Protein AF-0000000074482434 (afdb_homodimer)

Radius of gyration: 26.66 Å; Cα contacts (8 Å, |Δi|>4): 1283; chains: 2; bounding box: 43×92×77 Å

Organism: Parageobacillus thermoglucosidasius (NCBI:txid1426)

Foldseek 3Di:
DVLVVVLVVLLVVLLVLLQQQAADAEVCVVVVPQDQVVLLVSQVVNQVVCCVVVVKAFQAKEKEPQAPVSCVVQVHDAIAMFTDIPVQEDEQPDAAAPQSAHWKWKFKFKKFAFQAWFADDPQDLVNLLVGTFWIWIKMFIFGHSHPPPDYHNSRCSSSRVRGGHMYTDPFTDGRDPDQQLAKKKFKDKPRHTPDIFGCCSRNHHLSRQVNVVNNVQNVVVDITGHSHMYGSYGRDDIGTDDAFMKMKMAIVPRGMGIHTYHNDPDD/DVLVVVLVVLLVVLLVLLQQQAADAEVCVVVVVLDQVSLLVSQVVNQVVCCVVVVKAFQAKEKEPQAPVSCVVQVHDAIAMFTDIPVQEDEQPDAAAPQSAHWKWKFKFKKFAFQAKFADDPQDLVNLLVGTFWIWIKMFIFGHSHPPPDYHNSRCSSSRVRGGHMYTDPFTDGRDPDQQLAKKKFKDKPRHTPDIFGCCSRNHHLSRQVNVVNNVQNVVVDITGHSHMYGSYGRDDIGTDDAFMKMKMAIVPRGMGIHTYHNDPDD

Structure (mmCIF, N/CA/C/O backbone):
data_AF-0000000074482434-model_v1
#
loop_
_entity.id
_entity.type
_entity.pdbx_description
1 polymer '4-oxalocrotonate decarboxylase'
#
loop_
_atom_site.group_PDB
_atom_site.id
_atom_site.type_symbol
_atom_site.label_atom_id
_atom_site.label_alt_id
_atom_site.label_comp_id
_atom_site.label_asym_id
_atom_site.label_entity_id
_atom_site.label_seq_id
_atom_site.pdbx_PDB_ins_code
_atom_site.Cartn_x
_atom_site.Cartn_y
_atom_site.Cartn_z
_atom_site.occupancy
_atom_site.B_iso_or_equiv
_atom_site.auth_seq_id
_atom_site.auth_comp_id
_atom_site.auth_asym_id
_atom_site.auth_atom_id
_atom_site.pdbx_PDB_model_num
ATOM 1 N N . MET A 1 1 ? -11.242 46.656 9.008 1 50.91 1 MET A N 1
ATOM 2 C CA . MET A 1 1 ? -11.859 46.594 10.32 1 50.91 1 MET A CA 1
ATOM 3 C C . MET A 1 1 ? -12.922 45.5 10.375 1 50.91 1 MET A C 1
ATOM 5 O O . MET A 1 1 ? -12.875 44.625 11.242 1 50.91 1 MET A O 1
ATOM 9 N N . LEU A 1 2 ? -13.875 45.562 9.406 1 49.12 2 LEU A N 1
ATOM 10 C CA . LEU A 1 2 ? -14.969 44.594 9.352 1 49.12 2 LEU A CA 1
ATOM 11 C C . LEU A 1 2 ? -14.438 43.188 9.047 1 49.12 2 LEU A C 1
ATOM 13 O O . LEU A 1 2 ? -14.836 42.219 9.688 1 49.12 2 LEU A O 1
ATOM 17 N N . LYS A 1 3 ? -13.422 43.25 8.203 1 71.69 3 LYS A N 1
ATOM 18 C CA . LYS A 1 3 ? -12.844 41.969 7.855 1 71.69 3 LYS A CA 1
ATOM 19 C C . LYS A 1 3 ? -12.086 41.375 9.039 1 71.69 3 LYS A C 1
ATOM 21 O O . LYS A 1 3 ? -12.203 40.156 9.32 1 71.69 3 LYS A O 1
ATOM 26 N N . THR A 1 4 ? -11.453 42.25 9.859 1 83.12 4 THR A N 1
ATOM 27 C CA . THR A 1 4 ? -10.672 41.812 11.008 1 83.12 4 THR A CA 1
ATOM 28 C C . THR A 1 4 ? -11.578 41.312 12.125 1 83.12 4 THR A C 1
ATOM 30 O O . THR A 1 4 ? -11.273 40.312 12.773 1 83.12 4 THR A O 1
ATOM 33 N N . GLU A 1 5 ? -12.742 41.969 12.344 1 85.62 5 GLU A N 1
ATOM 34 C CA . GLU A 1 5 ? -13.672 41.531 13.383 1 85.62 5 GLU A CA 1
ATOM 35 C C . GLU A 1 5 ? -14.281 40.188 13.062 1 85.62 5 GLU A C 1
ATOM 37 O O . GLU A 1 5 ? -14.477 39.344 13.961 1 85.62 5 GLU A O 1
ATOM 42 N N . VAL A 1 6 ? -14.516 40 11.828 1 90.25 6 VAL A N 1
ATOM 43 C CA . VAL A 1 6 ? -15.094 38.75 11.398 1 90.25 6 VAL A CA 1
ATOM 44 C C . VAL A 1 6 ? -14.086 37.625 11.602 1 90.25 6 VAL A C 1
ATOM 46 O O . VAL A 1 6 ? -14.43 36.531 12.094 1 90.25 6 VAL A O 1
ATOM 49 N N . ILE A 1 7 ? -12.836 37.906 11.273 1 94.75 7 ILE A N 1
ATOM 50 C CA . ILE A 1 7 ? -11.781 36.906 11.43 1 94.75 7 ILE A CA 1
ATOM 51 C C . ILE A 1 7 ? -11.617 36.562 12.906 1 94.75 7 ILE A C 1
ATOM 53 O O . ILE A 1 7 ? -11.508 35.375 13.266 1 94.75 7 ILE A O 1
ATOM 57 N N . ASP A 1 8 ? -11.672 37.594 13.742 1 95 8 ASP A N 1
ATOM 58 C CA . ASP A 1 8 ? -11.531 37.375 15.18 1 95 8 ASP A CA 1
ATOM 59 C C . ASP A 1 8 ? -12.672 36.5 15.719 1 95 8 ASP A C 1
ATOM 61 O O . ASP A 1 8 ? -12.461 35.656 16.578 1 95 8 ASP A O 1
ATOM 65 N N . SER A 1 9 ? -13.82 36.781 15.258 1 95.56 9 SER A N 1
ATOM 66 C CA . SER A 1 9 ? -14.984 36 15.672 1 95.56 9 SER A CA 1
ATOM 67 C C . SER A 1 9 ? -14.852 34.531 15.25 1 95.56 9 SER A C 1
ATOM 69 O O . SER A 1 9 ? -15.188 33.625 16.016 1 95.56 9 SER A O 1
ATOM 71 N N . ILE A 1 10 ? -14.422 34.344 14.031 1 97.38 10 ILE A N 1
ATOM 72 C CA . ILE A 1 10 ? -14.219 33 13.516 1 97.38 10 ILE A CA 1
ATOM 73 C C . ILE A 1 10 ? -13.164 32.281 14.344 1 97.38 10 ILE A C 1
ATOM 75 O O . ILE A 1 10 ? -13.352 31.125 14.734 1 97.38 10 ILE A O 1
ATOM 79 N N . VAL A 1 11 ? -12.07 32.969 14.633 1 98.12 11 VAL A N 1
ATOM 80 C CA . VAL A 1 11 ? -10.977 32.406 15.422 1 98.12 11 VAL A CA 1
ATOM 81 C C . VAL A 1 11 ? -11.492 32 16.797 1 98.12 11 VAL A C 1
ATOM 83 O O . VAL A 1 11 ? -11.203 30.891 17.266 1 98.12 11 VAL A O 1
ATOM 86 N N . ASP A 1 12 ? -12.328 32.875 17.422 1 97.69 12 ASP A N 1
ATOM 87 C CA . ASP A 1 12 ? -12.898 32.562 18.734 1 97.69 12 ASP A CA 1
ATOM 88 C C . ASP A 1 12 ? -13.797 31.328 18.656 1 97.69 12 ASP A C 1
ATOM 90 O O . ASP A 1 12 ? -13.758 30.484 19.547 1 97.69 12 ASP A O 1
ATOM 94 N N . GLU A 1 13 ? -14.531 31.297 17.672 1 97.94 13 GLU A N 1
ATOM 95 C CA . GLU A 1 13 ? -15.461 30.188 17.5 1 97.94 13 GLU A CA 1
ATOM 96 C C . GLU A 1 13 ? -14.719 28.859 17.359 1 97.94 13 GLU A C 1
ATOM 98 O O . GLU A 1 13 ? -15.055 27.875 18.016 1 97.94 13 GLU A O 1
ATOM 103 N N . LEU A 1 14 ? -13.758 28.812 16.469 1 98.44 14 LEU A N 1
ATOM 104 C CA . LEU A 1 14 ? -12.977 27.609 16.25 1 98.44 14 LEU A CA 1
ATOM 105 C C . LEU A 1 14 ? -12.211 27.203 17.5 1 98.44 14 LEU A C 1
ATOM 107 O O . LEU A 1 14 ? -12.156 26.031 17.859 1 98.44 14 LEU A O 1
ATOM 111 N N . PHE A 1 15 ? -11.586 28.234 18.172 1 98.25 15 PHE A N 1
ATOM 112 C CA . PHE A 1 15 ? -10.844 27.984 19.391 1 98.25 15 PHE A CA 1
ATOM 113 C C . PHE A 1 15 ? -11.742 27.344 20.453 1 98.25 15 PHE A C 1
ATOM 115 O O . PHE A 1 15 ? -11.367 26.344 21.062 1 98.25 15 PHE A O 1
ATOM 122 N N . LEU A 1 16 ? -12.93 27.859 20.672 1 97.75 16 LEU A N 1
ATOM 123 C CA . LEU A 1 16 ? -13.859 27.359 21.688 1 97.75 16 LEU A CA 1
ATOM 124 C C . LEU A 1 16 ? -14.43 26 21.297 1 97.75 16 LEU A C 1
ATOM 126 O O . LEU A 1 16 ? -14.68 25.156 22.156 1 97.75 16 LEU A O 1
ATOM 130 N N . ALA A 1 17 ? -14.68 25.844 19.984 1 97.88 17 ALA A N 1
ATOM 131 C CA . ALA A 1 17 ? -15.148 24.547 19.5 1 97.88 17 ALA A CA 1
ATOM 132 C C . ALA A 1 17 ? -14.172 23.438 19.875 1 97.88 17 ALA A C 1
ATOM 134 O O . ALA A 1 17 ? -14.57 22.375 20.344 1 97.88 17 ALA A O 1
ATOM 135 N N . GLU A 1 18 ? -12.891 23.672 19.641 1 97.19 18 GLU A N 1
ATOM 136 C CA . GLU A 1 18 ? -11.867 22.703 19.984 1 97.19 18 GLU A CA 1
ATOM 137 C C . GLU A 1 18 ? -11.781 22.5 21.5 1 97.19 18 GLU A C 1
ATOM 139 O O . GLU A 1 18 ? -11.758 21.359 21.984 1 97.19 18 GLU A O 1
ATOM 144 N N . LYS A 1 19 ? -11.789 23.578 22.25 1 95.44 19 LYS A N 1
ATOM 145 C CA . LYS A 1 19 ? -11.633 23.547 23.703 1 95.44 19 LYS A CA 1
ATOM 146 C C . LYS A 1 19 ? -12.758 22.75 24.359 1 95.44 19 LYS A C 1
ATOM 148 O O . LYS A 1 19 ? -12.539 22.016 25.328 1 95.44 19 LYS A O 1
ATOM 153 N N . HIS A 1 20 ? -13.914 22.859 23.812 1 95.81 20 HIS A N 1
ATOM 154 C CA . HIS A 1 20 ? -15.078 22.25 24.438 1 95.81 20 HIS A CA 1
ATOM 155 C C . HIS A 1 20 ? -15.484 20.969 23.734 1 95.81 20 HIS A C 1
ATOM 157 O O . HIS A 1 20 ? -16.438 20.297 24.141 1 95.81 20 HIS A O 1
ATOM 163 N N . GLY A 1 21 ? -14.82 20.625 22.656 1 96.31 21 GLY A N 1
ATOM 164 C CA . GLY A 1 21 ? -15.141 19.406 21.922 1 96.31 21 GLY A CA 1
ATOM 165 C C . GLY A 1 21 ? -16.516 19.438 21.297 1 96.31 21 GLY A C 1
ATOM 166 O O . GLY A 1 21 ? -17.281 18.469 21.406 1 96.31 21 GLY A O 1
ATOM 167 N N . LYS A 1 22 ? -16.875 20.609 20.703 1 96.62 22 LYS A N 1
ATOM 168 C CA . LYS A 1 22 ? -18.172 20.781 20.078 1 96.62 22 LYS A CA 1
ATOM 169 C C . LYS A 1 22 ? -18.016 21.188 18.609 1 96.62 22 LYS A C 1
ATOM 171 O O . LYS A 1 22 ? -17.359 22.172 18.297 1 96.62 22 LYS A O 1
ATOM 176 N N . ALA A 1 23 ? -18.688 20.484 17.781 1 98.12 23 ALA A N 1
ATOM 177 C CA . ALA A 1 23 ? -18.594 20.766 16.344 1 98.12 23 ALA A CA 1
ATOM 178 C C . ALA A 1 23 ? -19.422 21.984 15.969 1 98.12 23 ALA A C 1
ATOM 180 O O . ALA A 1 23 ? -20.406 22.312 16.641 1 98.12 23 ALA A O 1
ATOM 181 N N . ILE A 1 24 ? -19.078 22.672 14.938 1 98.44 24 ILE A N 1
ATOM 182 C CA . ILE A 1 24 ? -19.766 23.844 14.414 1 98.44 24 ILE A CA 1
ATOM 183 C C . ILE A 1 24 ? -20.172 23.609 12.969 1 98.44 24 ILE A C 1
ATOM 185 O O . ILE A 1 24 ? -19.656 22.703 12.312 1 98.44 24 ILE A O 1
ATOM 189 N N . PRO A 1 25 ? -21.141 24.359 12.445 1 98.12 25 PRO A N 1
ATOM 190 C CA . PRO A 1 25 ? -21.406 24.297 11.008 1 98.12 25 PRO A CA 1
ATOM 191 C C . PRO A 1 25 ? -20.266 24.859 10.164 1 98.12 25 PRO A C 1
ATOM 193 O O . PRO A 1 25 ? -19.406 25.578 10.68 1 98.12 25 PRO A O 1
ATOM 196 N N . LYS A 1 26 ? -20.297 24.609 8.938 1 97.75 26 LYS A N 1
ATOM 197 C CA . LYS A 1 26 ? -19.281 25.109 8.008 1 97.75 26 LYS A CA 1
ATOM 198 C C . LYS A 1 26 ? -19.25 26.641 8.008 1 97.75 26 LYS A C 1
ATOM 200 O O . LYS A 1 26 ? -20.297 27.281 8.039 1 97.75 26 LYS A O 1
ATOM 205 N N . LEU A 1 27 ? -18.094 27.156 8 1 98.06 27 LEU A N 1
ATOM 206 C CA . LEU A 1 27 ? -17.922 28.609 7.965 1 98.06 27 LEU A CA 1
ATOM 207 C C . LEU A 1 27 ? -18.406 29.172 6.633 1 98.06 27 LEU A C 1
ATOM 209 O O . LEU A 1 27 ? -19.016 30.234 6.598 1 98.06 27 LEU A O 1
ATOM 213 N N . VAL A 1 28 ? -18.172 28.438 5.535 1 96.12 28 VAL A N 1
ATOM 214 C CA . VAL A 1 28 ? -18.453 28.938 4.195 1 96.12 28 VAL A CA 1
ATOM 215 C C . VAL A 1 28 ? -19.953 29.188 4.035 1 96.12 28 VAL A C 1
ATOM 217 O O . VAL A 1 28 ? -20.375 29.984 3.207 1 96.12 28 VAL A O 1
ATOM 220 N N . ASP A 1 29 ? -20.734 28.469 4.777 1 96.38 29 ASP A N 1
ATOM 221 C CA . ASP A 1 29 ? -22.188 28.641 4.715 1 96.38 29 ASP A CA 1
ATOM 222 C C . ASP A 1 29 ? -22.594 30 5.289 1 96.38 29 ASP A C 1
ATOM 224 O O . ASP A 1 29 ? -23.578 30.594 4.84 1 96.38 29 ASP A O 1
ATOM 228 N N . ARG A 1 30 ? -21.859 30.484 6.23 1 95.88 30 ARG A N 1
ATOM 229 C CA . ARG A 1 30 ? -22.156 31.75 6.902 1 95.88 30 ARG A CA 1
ATOM 230 C C . ARG A 1 30 ? -21.281 32.875 6.348 1 95.88 30 ARG A C 1
ATOM 232 O O . ARG A 1 30 ? -21.656 34.031 6.414 1 95.88 30 ARG A O 1
ATOM 239 N N . TYR A 1 31 ? -20.125 32.469 5.816 1 95.19 31 TYR A N 1
ATOM 240 C CA . TYR A 1 31 ? -19.188 33.406 5.23 1 95.19 31 TYR A CA 1
ATOM 241 C C . TYR A 1 31 ? -18.781 32.969 3.83 1 95.19 31 TYR A C 1
ATOM 243 O O . TYR A 1 31 ? -17.641 32.531 3.621 1 95.19 31 TYR A O 1
ATOM 251 N N . PRO A 1 32 ? -19.578 33.25 2.82 1 92.75 32 PRO A N 1
ATOM 252 C CA . PRO A 1 32 ? -19.312 32.75 1.465 1 92.75 32 PRO A CA 1
ATOM 253 C C . PRO A 1 32 ? -18.031 33.344 0.866 1 92.75 32 PRO A C 1
ATOM 255 O O . PRO A 1 32 ? -17.5 32.781 -0.109 1 92.75 32 PRO A O 1
ATOM 258 N N . GLY A 1 33 ? -17.531 34.406 1.387 1 92.88 33 GLY A N 1
ATOM 259 C CA . GLY A 1 33 ? -16.312 35 0.898 1 92.88 33 GLY A CA 1
ATOM 260 C C . GLY A 1 33 ? -15.062 34.344 1.441 1 92.88 33 GLY A C 1
ATOM 261 O O . GLY A 1 33 ? -13.945 34.719 1.062 1 92.88 33 GLY A O 1
ATOM 262 N N . LEU A 1 34 ? -15.234 33.375 2.324 1 95.44 34 LEU A N 1
ATOM 263 C CA . LEU A 1 34 ? -14.078 32.656 2.857 1 95.44 34 LEU A CA 1
ATOM 264 C C . LEU A 1 34 ? -13.375 31.859 1.761 1 95.44 34 LEU A C 1
ATOM 266 O O . LEU A 1 34 ? -13.891 30.844 1.302 1 95.44 34 LEU A O 1
ATOM 270 N N . ASN A 1 35 ? -12.266 32.344 1.303 1 94.44 35 ASN A N 1
ATOM 271 C CA . ASN A 1 35 ? -11.438 31.641 0.331 1 94.44 35 ASN A CA 1
ATOM 272 C C . ASN A 1 35 ? -10.156 31.109 0.97 1 94.44 35 ASN A C 1
ATOM 274 O O . ASN A 1 35 ? -9.953 31.25 2.178 1 94.44 35 ASN A O 1
ATOM 278 N N . VAL A 1 36 ? -9.344 30.547 0.25 1 94.69 36 VAL A N 1
ATOM 279 C CA . VAL A 1 36 ? -8.164 29.844 0.738 1 94.69 36 VAL A CA 1
ATOM 280 C C . VAL A 1 36 ? -7.227 30.828 1.44 1 94.69 36 VAL A C 1
ATOM 282 O O . VAL A 1 36 ? -6.727 30.547 2.531 1 94.69 36 VAL A O 1
ATOM 285 N N . ASP A 1 37 ? -7.02 31.953 0.837 1 94.25 37 ASP A N 1
ATOM 286 C CA . ASP A 1 37 ? -6.113 32.938 1.421 1 94.25 37 ASP A CA 1
ATOM 287 C C . ASP A 1 37 ? -6.621 33.406 2.781 1 94.25 37 ASP A C 1
ATOM 289 O O . ASP A 1 37 ? -5.859 33.469 3.748 1 94.25 37 ASP A O 1
ATOM 293 N N . LEU A 1 38 ? -7.891 33.75 2.803 1 95.25 38 LEU A N 1
ATOM 294 C CA . LEU A 1 38 ? -8.492 34.188 4.062 1 95.25 38 LEU A CA 1
ATOM 295 C C . LEU A 1 38 ? -8.469 33.062 5.086 1 95.25 38 LEU A C 1
ATOM 297 O O . LEU A 1 38 ? -8.297 33.281 6.281 1 95.25 38 LEU A O 1
ATOM 301 N N . ALA A 1 39 ? -8.672 31.859 4.645 1 97 39 ALA A N 1
ATOM 302 C CA . ALA A 1 39 ? -8.648 30.688 5.527 1 97 39 ALA A CA 1
ATOM 303 C C . ALA A 1 39 ? -7.289 30.547 6.203 1 97 39 ALA A C 1
ATOM 305 O O . ALA A 1 39 ? -7.211 30.25 7.398 1 97 39 ALA A O 1
ATOM 306 N N . TYR A 1 40 ? -6.223 30.75 5.457 1 96.88 40 TYR A N 1
ATOM 307 C CA . TYR A 1 40 ? -4.895 30.656 6.055 1 96.88 40 TYR A CA 1
ATOM 308 C C . TYR A 1 40 ? -4.652 31.812 7.023 1 96.88 40 TYR A C 1
ATOM 310 O O . TYR A 1 40 ? -3.943 31.641 8.023 1 96.88 40 TYR A O 1
ATOM 318 N N . GLU A 1 41 ? -5.254 32.938 6.723 1 96 41 GLU A N 1
ATOM 319 C CA . GLU A 1 41 ? -5.188 34.031 7.691 1 96 41 GLU A CA 1
ATOM 320 C C . GLU A 1 41 ? -5.883 33.656 8.992 1 96 41 GLU A C 1
ATOM 322 O O . GLU A 1 41 ? -5.359 33.906 10.078 1 96 41 GLU A O 1
ATOM 327 N N . VAL A 1 42 ? -7.047 33.094 8.859 1 97.56 42 VAL A N 1
ATOM 328 C CA . VAL A 1 42 ? -7.777 32.594 10.031 1 97.56 42 VAL A CA 1
ATOM 329 C C . VAL A 1 42 ? -6.934 31.578 10.781 1 97.56 42 VAL A C 1
ATOM 331 O O . VAL A 1 42 ? -6.809 31.656 12.008 1 97.56 42 VAL A O 1
ATOM 334 N N . GLN A 1 43 ? -6.344 30.641 10.078 1 98.31 43 GLN A N 1
ATOM 335 C CA . GLN A 1 43 ? -5.488 29.625 10.672 1 98.31 43 GLN A CA 1
ATOM 336 C C . GLN A 1 43 ? -4.355 30.25 11.477 1 98.31 43 GLN A C 1
ATOM 338 O O . GLN A 1 43 ? -4.109 29.859 12.617 1 98.31 43 GLN A O 1
ATOM 343 N N . ASN A 1 44 ? -3.689 31.219 10.852 1 97.19 44 ASN A N 1
ATOM 344 C CA . ASN A 1 44 ? -2.566 31.875 11.508 1 97.19 44 ASN A CA 1
ATOM 345 C C . ASN A 1 44 ? -2.998 32.562 12.805 1 97.19 44 ASN A C 1
ATOM 347 O O . ASN A 1 44 ? -2.312 32.438 13.828 1 97.19 44 ASN A O 1
ATOM 351 N N . ARG A 1 45 ? -4.129 33.219 12.766 1 97.56 45 ARG A N 1
ATOM 352 C CA . ARG A 1 45 ? -4.641 33.906 13.953 1 97.56 45 ARG A CA 1
ATOM 353 C C . ARG A 1 45 ? -5.062 32.875 15.016 1 97.56 45 ARG A C 1
ATOM 355 O O . ARG A 1 45 ? -4.91 33.125 16.219 1 97.56 45 ARG A O 1
ATOM 362 N N . LEU A 1 46 ? -5.641 31.828 14.562 1 98.38 46 LEU A N 1
ATOM 363 C CA . LEU A 1 46 ? -6.02 30.766 15.477 1 98.38 46 LEU A CA 1
ATOM 364 C C . LEU A 1 46 ? -4.797 30.203 16.188 1 98.38 46 LEU A C 1
ATOM 366 O O . LEU A 1 46 ? -4.82 30 17.406 1 98.38 46 LEU A O 1
ATOM 370 N N . ILE A 1 47 ? -3.719 29.969 15.477 1 98.44 47 ILE A N 1
ATOM 371 C CA . ILE A 1 47 ? -2.482 29.438 16.031 1 98.44 47 ILE A CA 1
ATOM 372 C C . ILE A 1 47 ? -1.896 30.422 17.031 1 98.44 47 ILE A C 1
ATOM 374 O O . ILE A 1 47 ? -1.456 30.047 18.125 1 98.44 47 ILE A O 1
ATOM 378 N N . GLU A 1 48 ? -1.919 31.688 16.672 1 97.81 48 GLU A N 1
ATOM 379 C CA . GLU A 1 48 ? -1.442 32.719 17.594 1 97.81 48 GLU A CA 1
ATOM 380 C C . GLU A 1 48 ? -2.232 32.688 18.891 1 97.81 48 GLU A C 1
ATOM 382 O O . GLU A 1 48 ? -1.652 32.781 19.984 1 97.81 48 GLU A O 1
ATOM 387 N N . ARG A 1 49 ? -3.512 32.625 18.719 1 97.81 49 ARG A N 1
ATOM 388 C CA . ARG A 1 49 ? -4.387 32.594 19.891 1 97.81 49 ARG A CA 1
ATOM 389 C C . ARG A 1 49 ? -4.074 31.375 20.766 1 97.81 49 ARG A C 1
ATOM 391 O O . ARG A 1 49 ? -3.982 31.5 21.984 1 97.81 49 ARG A O 1
ATOM 398 N N . LYS A 1 50 ? -3.914 30.25 20.172 1 98.25 50 LYS A N 1
ATOM 399 C CA . LYS A 1 50 ? -3.609 29.016 20.906 1 98.25 50 LYS A CA 1
ATOM 400 C C . LYS A 1 50 ? -2.266 29.141 21.625 1 98.25 50 LYS A C 1
ATOM 402 O O . LYS A 1 50 ? -2.145 28.75 22.797 1 98.25 50 LYS A O 1
ATOM 407 N N . CYS A 1 51 ? -1.247 29.625 20.953 1 98.44 51 CYS A N 1
ATOM 408 C CA . CYS A 1 51 ? 0.07 29.781 21.562 1 98.44 51 CYS A CA 1
ATOM 409 C C . CYS A 1 51 ? 0.004 30.688 22.781 1 98.44 51 CYS A C 1
ATOM 411 O O . CYS A 1 51 ? 0.577 30.391 23.828 1 98.44 51 CYS A O 1
ATOM 413 N N . ARG A 1 52 ? -0.756 31.766 22.641 1 97.75 52 ARG A N 1
ATOM 414 C CA . ARG A 1 52 ? -0.88 32.75 23.719 1 97.75 52 ARG A CA 1
ATOM 415 C C . ARG A 1 52 ? -1.683 32.188 24.891 1 97.75 52 ARG A C 1
ATOM 417 O O . ARG A 1 52 ? -1.224 32.219 26.031 1 97.75 52 ARG A O 1
ATOM 424 N N . ASP A 1 53 ? -2.799 31.641 24.609 1 97.31 53 ASP A N 1
ATOM 425 C CA . ASP A 1 53 ? -3.758 31.281 25.641 1 97.31 53 ASP A CA 1
ATOM 426 C C . ASP A 1 53 ? -3.363 29.969 26.312 1 97.31 53 ASP A C 1
ATOM 428 O O . ASP A 1 53 ? -3.701 29.734 27.484 1 97.31 53 ASP A O 1
ATOM 432 N N . GLU A 1 54 ? -2.641 29.109 25.578 1 96.62 54 GLU A N 1
ATOM 433 C CA . GLU A 1 54 ? -2.305 27.797 26.125 1 96.62 54 GLU A CA 1
ATOM 434 C C . GLU A 1 54 ? -0.823 27.703 26.484 1 96.62 54 GLU A C 1
ATOM 436 O O . GLU A 1 54 ? -0.354 26.672 26.953 1 96.62 54 GLU A O 1
ATOM 441 N N . GLY A 1 55 ? -0.086 28.703 26.297 1 97.69 55 GLY A N 1
ATOM 442 C CA . GLY A 1 55 ? 1.329 28.734 26.641 1 97.69 55 GLY A CA 1
ATOM 443 C C . GLY A 1 55 ? 2.141 27.703 25.875 1 97.69 55 GLY A C 1
ATOM 444 O O . GLY A 1 55 ? 3 27.031 26.438 1 97.69 55 GLY A O 1
ATOM 445 N N . THR A 1 56 ? 1.803 27.5 24.641 1 98.06 56 THR A N 1
ATOM 446 C CA . THR A 1 56 ? 2.471 26.516 23.781 1 98.06 56 THR A CA 1
ATOM 447 C C . THR A 1 56 ? 3.197 27.219 22.641 1 98.06 56 THR A C 1
ATOM 449 O O . THR A 1 56 ? 3.273 28.453 22.594 1 98.06 56 THR A O 1
ATOM 452 N N . LYS A 1 57 ? 3.879 26.453 21.797 1 98.19 57 LYS A N 1
ATOM 453 C CA . LYS A 1 57 ? 4.613 26.984 20.641 1 98.19 57 LYS A CA 1
ATOM 454 C C . LYS A 1 57 ? 4.523 26.031 19.453 1 98.19 57 LYS A C 1
ATOM 456 O O . LYS A 1 57 ? 4.094 24.891 19.594 1 98.19 57 LYS A O 1
ATOM 461 N N . VAL A 1 58 ? 4.914 26.531 18.328 1 98.25 58 VAL A N 1
ATOM 462 C CA . VAL A 1 58 ? 4.914 25.734 17.094 1 98.25 58 VAL A CA 1
ATOM 463 C C . VAL A 1 58 ? 5.988 24.656 17.172 1 98.25 58 VAL A C 1
ATOM 465 O O . VAL A 1 58 ? 7.141 24.938 17.516 1 98.25 58 VAL A O 1
ATOM 468 N N . ALA A 1 59 ? 5.602 23.453 16.938 1 98.31 59 ALA A N 1
ATOM 469 C CA . ALA A 1 59 ? 6.516 22.312 16.922 1 98.31 59 ALA A CA 1
ATOM 470 C C . ALA A 1 59 ? 6.836 21.859 15.5 1 98.31 59 ALA A C 1
ATOM 472 O O . ALA A 1 59 ? 7.805 21.125 15.273 1 98.31 59 ALA A O 1
ATOM 473 N N . GLY A 1 60 ? 5.984 22.266 14.562 1 98.62 60 GLY A N 1
ATOM 474 C CA . GLY A 1 60 ? 6.172 21.875 13.172 1 98.62 60 GLY A CA 1
ATOM 475 C C . GLY A 1 60 ? 4.918 22.016 12.336 1 98.62 60 GLY A C 1
ATOM 476 O O . GLY A 1 60 ? 4.113 22.922 12.57 1 98.62 60 GLY A O 1
ATOM 477 N N . TRP A 1 61 ? 4.852 21.172 11.266 1 98.88 61 TRP A N 1
ATOM 478 C CA . TRP A 1 61 ? 3.818 21.312 10.242 1 98.88 61 TRP A CA 1
ATOM 479 C C . TRP A 1 61 ? 3.281 19.953 9.812 1 98.88 61 TRP A C 1
ATOM 481 O O . TRP A 1 61 ? 3.953 18.938 9.977 1 98.88 61 TRP A O 1
ATOM 491 N N . LYS A 1 62 ? 2.105 19.969 9.359 1 98.88 62 LYS A N 1
ATOM 492 C CA . LYS A 1 62 ? 1.531 18.766 8.789 1 98.88 62 LYS A CA 1
ATOM 493 C C . LYS A 1 62 ? 0.846 19.047 7.453 1 98.88 62 LYS A C 1
ATOM 495 O O . LYS A 1 62 ? 0.291 20.141 7.262 1 98.88 62 LYS A O 1
ATOM 500 N N . LEU A 1 63 ? 0.955 18.094 6.535 1 98.62 63 LEU A N 1
ATOM 501 C CA . LEU A 1 63 ? 0.26 18.172 5.258 1 98.62 63 LEU A CA 1
ATOM 502 C C . LEU A 1 63 ? -1.009 17.328 5.277 1 98.62 63 LEU A C 1
ATOM 504 O O . LEU A 1 63 ? -1.093 16.344 6.016 1 98.62 63 LEU A O 1
ATOM 508 N N . GLY A 1 64 ? -1.979 17.75 4.566 1 97 64 GLY A N 1
ATOM 509 C CA . GLY A 1 64 ? -3.205 17.031 4.277 1 97 64 GLY A CA 1
ATOM 510 C C . GLY A 1 64 ? -3.621 17.125 2.82 1 97 64 GLY A C 1
ATOM 511 O O . GLY A 1 64 ? -3.094 17.938 2.066 1 97 64 GLY A O 1
ATOM 512 N N . LEU A 1 65 ? -4.488 16.172 2.428 1 96.44 65 LEU A N 1
ATOM 513 C CA . LEU A 1 65 ? -4.996 16.125 1.062 1 96.44 65 LEU A CA 1
ATOM 514 C C . LEU A 1 65 ? -3.865 15.898 0.065 1 96.44 65 LEU A C 1
ATOM 516 O O . L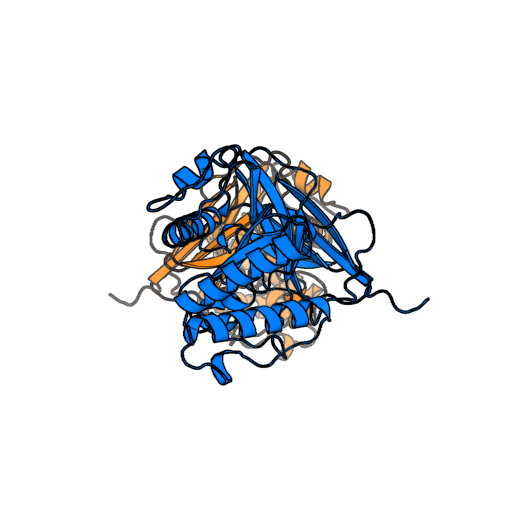EU A 1 65 ? -3.775 16.594 -0.949 1 96.44 65 LEU A O 1
ATOM 520 N N . THR A 1 66 ? -2.98 14.945 0.448 1 96 66 THR A N 1
ATOM 521 C CA . THR A 1 66 ? -1.797 14.703 -0.369 1 96 66 THR A CA 1
ATOM 522 C C . THR A 1 66 ? -2.039 13.555 -1.343 1 96 66 THR A C 1
ATOM 524 O O . THR A 1 66 ? -1.153 13.203 -2.123 1 96 66 THR A O 1
ATOM 527 N N . SER A 1 67 ? -3.166 12.945 -1.285 1 89.75 67 SER A N 1
ATOM 528 C CA . SER A 1 67 ? -3.514 11.914 -2.256 1 89.75 67 SER A CA 1
ATOM 529 C C . SER A 1 67 ? -4.363 12.484 -3.387 1 89.75 67 SER A C 1
ATOM 531 O O . SER A 1 67 ? -5.254 13.297 -3.148 1 89.75 67 SER A O 1
ATOM 533 N N . LYS A 1 68 ? -4.062 12.039 -4.617 1 84.12 68 LYS A N 1
ATOM 534 C CA . LYS A 1 68 ? -4.852 12.5 -5.754 1 84.12 68 LYS A CA 1
ATOM 535 C C . LYS A 1 68 ? -6.312 12.086 -5.613 1 84.12 68 LYS A C 1
ATOM 537 O O . LYS A 1 68 ? -7.219 12.867 -5.922 1 84.12 68 LYS A O 1
ATOM 542 N N . ALA A 1 69 ? -6.484 10.883 -5.141 1 81.88 69 ALA A N 1
ATOM 543 C CA . ALA A 1 69 ? -7.836 10.367 -4.949 1 81.88 69 ALA A CA 1
ATOM 544 C C . ALA A 1 69 ? -8.625 11.242 -3.979 1 81.88 69 ALA A C 1
ATOM 546 O O . ALA A 1 69 ? -9.781 11.578 -4.234 1 81.88 69 ALA A O 1
ATOM 547 N N . LYS A 1 70 ? -7.969 11.672 -2.922 1 85.19 70 LYS A N 1
ATOM 548 C CA . LYS A 1 70 ? -8.633 12.516 -1.938 1 85.19 70 LYS A CA 1
ATOM 549 C C . LYS A 1 70 ? -8.898 13.914 -2.498 1 85.19 70 LYS A C 1
ATOM 551 O O . LYS A 1 70 ? -9.945 14.508 -2.234 1 85.19 70 LYS A O 1
ATOM 556 N N . GLN A 1 71 ? -7.934 14.406 -3.232 1 89.94 71 GLN A N 1
ATOM 557 C CA . GLN A 1 71 ? -8.109 15.719 -3.857 1 89.94 71 GLN A CA 1
ATOM 558 C C . GLN A 1 71 ? -9.289 15.711 -4.82 1 89.94 71 GLN A C 1
ATOM 560 O O . GLN A 1 71 ? -10.117 16.625 -4.801 1 89.94 71 GLN A O 1
ATOM 565 N N . GLU A 1 72 ? -9.391 14.625 -5.574 1 87.75 72 GLU A N 1
ATOM 566 C CA . GLU A 1 72 ? -10.508 14.5 -6.504 1 87.75 72 GLU A CA 1
ATOM 567 C C . GLU A 1 72 ? -11.844 14.398 -5.762 1 87.75 72 GLU A C 1
ATOM 569 O O . GLU A 1 72 ? -12.812 15.062 -6.133 1 87.75 72 GLU A O 1
ATOM 574 N N . MET A 1 73 ? -11.836 13.672 -4.738 1 84.31 73 MET A N 1
ATOM 575 C CA . MET A 1 73 ? -13.031 13.5 -3.916 1 84.31 73 MET A CA 1
ATOM 576 C C . MET A 1 73 ? -13.492 14.836 -3.344 1 84.31 73 MET A C 1
ATOM 578 O O . MET A 1 73 ? -14.688 15.102 -3.273 1 84.31 73 MET A O 1
ATOM 582 N N . MET A 1 74 ? -12.508 15.695 -3.025 1 86.38 74 MET A N 1
ATOM 583 C CA . MET A 1 74 ? -12.82 16.969 -2.377 1 86.38 74 MET A CA 1
ATOM 584 C C . MET A 1 74 ? -12.984 18.078 -3.408 1 86.38 74 MET A C 1
ATOM 586 O O . MET A 1 74 ? -13.359 19.203 -3.064 1 86.38 74 MET A O 1
ATOM 590 N N . GLY A 1 75 ? -12.672 17.734 -4.699 1 89.06 75 GLY A N 1
ATOM 591 C CA . GLY A 1 75 ? -12.773 18.734 -5.758 1 89.06 75 GLY A CA 1
ATOM 592 C C . GLY A 1 75 ? -11.711 19.812 -5.668 1 89.06 75 GLY A C 1
ATOM 593 O O . GLY A 1 75 ? -11.969 20.969 -5.965 1 89.06 75 GLY A O 1
ATOM 594 N N . VAL A 1 76 ? -10.57 19.406 -5.145 1 90.44 76 VAL A N 1
ATOM 595 C CA . VAL A 1 76 ? -9.484 20.359 -5.008 1 90.44 76 VAL A CA 1
ATOM 596 C C . VAL A 1 76 ? -8.266 19.875 -5.801 1 90.44 76 VAL A C 1
ATOM 598 O O . VAL A 1 76 ? -8.242 18.75 -6.273 1 90.44 76 VAL A O 1
ATOM 601 N N . HIS A 1 77 ? -7.258 20.812 -5.953 1 88.19 77 HIS A N 1
ATOM 602 C CA . HIS A 1 77 ? -6.145 20.469 -6.824 1 88.19 77 HIS A CA 1
ATOM 603 C C . HIS A 1 77 ? -4.805 20.672 -6.121 1 88.19 77 HIS A C 1
ATOM 605 O O . HIS A 1 77 ? -3.756 20.688 -6.77 1 88.19 77 HIS A O 1
ATOM 611 N N . GLU A 1 78 ? -4.938 20.953 -4.855 1 91.06 78 GLU A N 1
ATOM 612 C CA . GLU A 1 78 ? -3.701 21.109 -4.086 1 91.06 78 GLU A CA 1
ATOM 613 C C . GLU A 1 78 ? -3.877 20.594 -2.658 1 91.06 78 GLU A C 1
ATOM 615 O O . GLU A 1 78 ? -4.996 20.547 -2.143 1 91.06 78 GLU A O 1
ATOM 620 N N . PRO A 1 79 ? -2.736 20.219 -2.027 1 96.75 79 PRO A N 1
ATOM 621 C CA . PRO A 1 79 ? -2.781 19.859 -0.607 1 96.75 79 PRO A CA 1
ATOM 622 C C . PRO A 1 79 ? -3.076 21.047 0.293 1 96.75 79 PRO A C 1
ATOM 624 O O . PRO A 1 79 ? -3.279 22.172 -0.2 1 96.75 79 PRO A O 1
ATOM 627 N N . ALA A 1 80 ? -3.252 20.797 1.512 1 97.44 80 ALA A N 1
ATOM 628 C CA . ALA A 1 80 ? -3.32 21.797 2.572 1 97.44 80 ALA A CA 1
ATOM 629 C C . ALA A 1 80 ? -2.285 21.516 3.658 1 97.44 80 ALA A C 1
ATOM 631 O O . ALA A 1 80 ? -1.694 20.438 3.697 1 97.44 80 ALA A O 1
ATOM 632 N N . TYR A 1 81 ? -1.956 22.5 4.41 1 98.44 81 TYR A N 1
ATOM 633 C CA . TYR A 1 81 ? -1.083 22.281 5.559 1 98.44 81 TYR A CA 1
ATOM 634 C C . TYR A 1 81 ? -1.721 22.797 6.84 1 98.44 81 TYR A C 1
ATOM 636 O O . TYR A 1 81 ? -2.686 23.562 6.793 1 98.44 81 TYR A O 1
ATOM 644 N N . GLY A 1 82 ? -1.303 22.281 7.91 1 98.75 82 GLY A N 1
ATOM 645 C CA . GLY A 1 82 ? -1.625 22.734 9.25 1 98.75 82 GLY A CA 1
ATOM 646 C C . GLY A 1 82 ? -0.404 22.891 10.141 1 98.75 82 GLY A C 1
ATOM 647 O O . GLY A 1 82 ? 0.718 22.609 9.711 1 98.75 82 GLY A O 1
ATOM 648 N N . VAL A 1 83 ? -0.65 23.375 11.297 1 98.88 83 VAL A N 1
ATOM 649 C CA . VAL A 1 83 ? 0.421 23.672 12.242 1 98.88 83 VAL A CA 1
ATOM 650 C C . VAL A 1 83 ? 0.37 22.672 13.406 1 98.88 83 VAL A C 1
ATOM 652 O O . VAL A 1 83 ? -0.706 22.391 13.938 1 98.88 83 VAL A O 1
ATOM 655 N N . LEU A 1 84 ? 1.516 22.125 13.695 1 98.88 84 LEU A N 1
ATOM 656 C CA . LEU A 1 84 ? 1.673 21.297 14.891 1 98.88 84 LEU A CA 1
ATOM 657 C C . LEU A 1 84 ? 2.178 22.109 16.062 1 98.88 84 LEU A C 1
ATOM 659 O O . LEU A 1 84 ? 3.154 22.859 15.938 1 98.88 84 LEU A O 1
ATOM 663 N N . LEU A 1 85 ? 1.526 22 17.188 1 98.75 85 LEU A N 1
ATOM 664 C CA . LEU A 1 85 ? 1.948 22.688 18.406 1 98.75 85 LEU A CA 1
ATOM 665 C C . LEU A 1 85 ? 2.557 21.688 19.391 1 98.75 85 LEU A C 1
ATOM 667 O O . LEU A 1 85 ? 2.246 20.5 19.359 1 98.75 85 LEU A O 1
ATOM 671 N N . GLU A 1 86 ? 3.395 22.188 20.25 1 98.19 86 GLU A N 1
ATOM 672 C CA . GLU A 1 86 ? 4.105 21.359 21.219 1 98.19 86 GLU A CA 1
ATOM 673 C C . GLU A 1 86 ? 3.131 20.578 22.094 1 98.19 86 GLU A C 1
ATOM 675 O O . GLU A 1 86 ? 3.365 19.406 22.391 1 98.19 86 GLU A O 1
ATOM 680 N N . ASN A 1 87 ? 2.049 21.156 22.5 1 97.12 87 ASN A N 1
ATOM 681 C CA . ASN A 1 87 ? 1.115 20.516 23.422 1 97.12 87 ASN A CA 1
ATOM 682 C C . ASN A 1 87 ? 0.227 19.5 22.688 1 97.12 87 ASN A C 1
ATOM 684 O O . ASN A 1 87 ? -0.613 18.844 23.312 1 97.12 87 ASN A O 1
ATOM 688 N N . MET A 1 88 ? 0.385 19.359 21.344 1 97 88 MET A N 1
ATOM 689 C CA . MET A 1 88 ? -0.329 18.359 20.562 1 97 88 MET A CA 1
ATOM 690 C C . MET A 1 88 ? 0.42 17.031 20.562 1 97 88 MET A C 1
ATOM 692 O O . MET A 1 88 ? -0.137 16 20.172 1 97 88 MET A O 1
ATOM 696 N N . GLN A 1 89 ? 1.684 17.062 20.875 1 96.69 89 GLN A N 1
ATOM 697 C CA . GLN A 1 89 ? 2.48 15.844 20.812 1 96.69 89 GLN A CA 1
ATOM 698 C C . GLN A 1 89 ? 2.17 14.938 22 1 96.69 89 GLN A C 1
ATOM 700 O O . GLN A 1 89 ? 2.254 15.359 23.156 1 96.69 89 GLN A O 1
ATOM 705 N N . LEU A 1 90 ? 1.805 13.781 21.688 1 94.75 90 LEU A N 1
ATOM 706 C CA . LEU A 1 90 ? 1.495 12.789 22.703 1 94.75 90 LEU A CA 1
ATOM 707 C C . LEU A 1 90 ? 2.627 11.781 22.844 1 94.75 90 LEU A C 1
ATOM 709 O O . LEU A 1 90 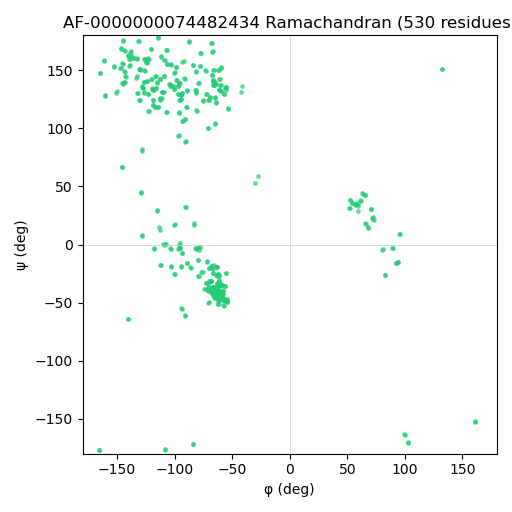? 3.369 11.531 21.891 1 94.75 90 LEU A O 1
ATOM 713 N N . GLN A 1 91 ? 2.686 11.203 24.016 1 88.62 91 GLN A N 1
ATOM 714 C CA . GLN A 1 91 ? 3.623 10.117 24.266 1 88.62 91 GLN A CA 1
ATOM 715 C C . GLN A 1 91 ? 2.938 8.758 24.156 1 88.62 91 GLN A C 1
ATOM 717 O O . GLN A 1 91 ? 1.771 8.609 24.516 1 88.62 91 GLN A O 1
ATOM 722 N N . SER A 1 92 ? 3.65 7.875 23.609 1 80.19 92 SER A N 1
ATOM 723 C CA . SER A 1 92 ? 3.078 6.551 23.375 1 80.19 92 SER A CA 1
ATOM 724 C C . SER A 1 92 ? 3.162 5.684 24.625 1 80.19 92 SER A C 1
ATOM 726 O O . SER A 1 92 ? 2.98 4.465 24.547 1 80.19 92 SER A O 1
ATOM 728 N N . ASP A 1 93 ? 3.375 6.305 25.734 1 80.38 93 ASP A N 1
ATOM 729 C CA . ASP A 1 93 ? 3.494 5.547 26.969 1 80.38 93 ASP A CA 1
ATOM 730 C C . ASP A 1 93 ? 2.135 5.383 27.641 1 80.38 93 ASP A C 1
ATOM 732 O O . ASP A 1 93 ? 1.624 6.324 28.266 1 80.38 93 ASP A O 1
ATOM 736 N N . GLY A 1 94 ? 1.401 4.418 27.375 1 77.06 94 GLY A N 1
ATOM 737 C CA . GLY A 1 94 ? 0.111 4.109 27.969 1 77.06 94 GLY A CA 1
ATOM 738 C C . GLY A 1 94 ? -1.061 4.477 27.078 1 77.06 94 GLY A C 1
ATOM 739 O O . GLY A 1 94 ? -0.872 4.852 25.922 1 77.06 94 GLY A O 1
ATOM 740 N N . SER A 1 95 ? -2.211 4.375 27.703 1 85.56 95 SER A N 1
ATOM 741 C CA . SER A 1 95 ? -3.426 4.68 26.953 1 85.56 95 SER A CA 1
ATOM 742 C C . SER A 1 95 ? -3.672 6.184 26.891 1 85.56 95 SER A C 1
ATOM 744 O O . SER A 1 95 ? -3.533 6.887 27.891 1 85.56 95 SER A O 1
ATOM 746 N N . ILE A 1 96 ? -3.963 6.672 25.734 1 89.94 96 ILE A N 1
ATOM 747 C CA . ILE A 1 96 ? -4.184 8.086 25.469 1 89.94 96 ILE A CA 1
ATOM 748 C C . ILE A 1 96 ? -5.68 8.391 25.5 1 89.94 96 ILE A C 1
ATOM 750 O O . ILE A 1 96 ? -6.473 7.727 24.844 1 89.94 96 ILE A O 1
ATOM 754 N N . SER A 1 97 ? -6.055 9.305 26.297 1 88.69 97 SER A N 1
ATOM 755 C CA . SER A 1 97 ? -7.449 9.727 26.375 1 88.69 97 SER A CA 1
ATOM 756 C C . SER A 1 97 ? -7.785 10.711 25.25 1 88.69 97 SER A C 1
ATOM 758 O O . SER A 1 97 ? -7.047 11.672 25.016 1 88.69 97 SER A O 1
ATOM 760 N N . LEU A 1 98 ? -8.938 10.367 24.578 1 86 98 LEU A N 1
ATOM 761 C CA . LEU A 1 98 ? -9.398 11.273 23.531 1 86 98 LEU A CA 1
ATOM 762 C C . LEU A 1 98 ? -10.742 11.891 23.891 1 86 98 LEU A C 1
ATOM 764 O O . LEU A 1 98 ? -11.547 12.203 23.016 1 86 98 LEU A O 1
ATOM 768 N N . ARG A 1 99 ? -11 12.031 25.125 1 86.12 99 ARG A N 1
ATOM 769 C CA . ARG A 1 99 ? -12.289 12.484 25.656 1 86.12 99 ARG A CA 1
ATOM 770 C C . ARG A 1 99 ? -12.609 13.891 25.156 1 86.12 99 ARG A C 1
ATOM 772 O O . ARG A 1 99 ? -13.781 14.25 25 1 86.12 99 ARG A O 1
ATOM 779 N N . THR A 1 100 ? -11.68 14.695 24.844 1 86.38 100 THR A N 1
ATOM 780 C CA . THR A 1 100 ? -11.969 16.078 24.484 1 86.38 100 THR A CA 1
ATOM 781 C C . THR A 1 100 ? -12.07 16.234 22.969 1 86.38 100 THR A C 1
ATOM 783 O O . THR A 1 100 ? -12.312 17.328 22.453 1 86.38 100 THR A O 1
ATOM 786 N N . LEU A 1 101 ? -11.922 15.156 22.219 1 94.38 101 LEU A N 1
ATOM 787 C CA . LEU A 1 101 ? -11.984 15.234 20.766 1 94.38 101 LEU A CA 1
ATOM 788 C C . LEU A 1 101 ? -13.398 14.953 20.266 1 94.38 101 LEU A C 1
ATOM 790 O O . LEU A 1 101 ? -14.203 14.352 20.984 1 94.38 101 LEU A O 1
ATOM 794 N N . ILE A 1 102 ? -13.773 15.375 19.125 1 96.81 102 ILE A N 1
ATOM 795 C CA . ILE A 1 102 ? -15.125 15.352 18.578 1 96.81 102 ILE A CA 1
ATOM 796 C C . ILE A 1 102 ? -15.344 14.055 17.812 1 96.81 102 ILE A C 1
ATOM 798 O O . ILE A 1 102 ? -16.234 13.266 18.141 1 96.81 102 ILE A O 1
ATOM 802 N N . HIS A 1 103 ? -14.664 13.727 16.797 1 96.94 103 HIS A N 1
ATOM 803 C CA . HIS A 1 103 ? -14.711 12.523 15.984 1 96.94 103 HIS A CA 1
ATOM 804 C C . HIS A 1 103 ? -13.32 12.148 15.469 1 96.94 103 HIS A C 1
ATOM 806 O O . HIS A 1 103 ? -13.07 12.164 14.266 1 96.94 103 HIS A O 1
ATOM 812 N N . PRO A 1 104 ? -12.414 11.766 16.344 1 97.06 104 PRO A N 1
ATOM 813 C CA . PRO A 1 104 ? -11 11.562 16.047 1 97.06 104 PRO A CA 1
ATOM 814 C C . PRO A 1 104 ? -10.758 10.398 15.078 1 97.06 104 PRO A C 1
ATOM 816 O O . PRO A 1 104 ? -11.445 9.383 15.156 1 97.06 104 PRO A O 1
ATOM 819 N N . LYS A 1 105 ? -9.891 10.594 14.156 1 98.06 105 LYS A N 1
ATOM 820 C CA . LYS A 1 105 ? -9.367 9.57 13.25 1 98.06 105 LYS A CA 1
ATOM 821 C C . LYS A 1 105 ? -7.844 9.539 13.289 1 98.06 105 LYS A C 1
ATOM 823 O O . LYS A 1 105 ? -7.207 10.492 13.742 1 98.06 105 LYS A O 1
ATOM 828 N N . ILE A 1 106 ? -7.297 8.477 12.883 1 98.38 106 ILE A N 1
ATOM 829 C CA . ILE A 1 106 ? -5.852 8.312 12.992 1 98.38 106 ILE A CA 1
ATOM 830 C C . ILE A 1 106 ? -5.258 8.016 11.617 1 98.38 106 ILE A C 1
ATOM 832 O O . ILE A 1 106 ? -5.871 7.316 10.805 1 98.38 106 ILE A O 1
ATOM 836 N N . GLU A 1 107 ? -4.102 8.594 11.344 1 98.44 107 GLU A N 1
ATOM 837 C CA . GLU A 1 107 ? -3.383 8.461 10.086 1 98.44 107 GLU A CA 1
ATOM 838 C C . GLU A 1 107 ? -1.91 8.141 10.312 1 98.44 107 GLU A C 1
ATOM 840 O O . GLU A 1 107 ? -1.243 8.797 11.117 1 98.44 107 GLU A O 1
ATOM 845 N N . PRO A 1 108 ? -1.403 7.117 9.633 1 98.75 108 PRO A N 1
ATOM 846 C CA . PRO A 1 108 ? 0.045 6.891 9.641 1 98.75 108 PRO A CA 1
ATOM 847 C C . PRO A 1 108 ? 0.793 7.82 8.688 1 98.75 108 PRO A C 1
ATOM 849 O O . PRO A 1 108 ? 0.325 8.078 7.578 1 98.75 108 PRO A O 1
ATOM 852 N N . GLU A 1 109 ? 1.953 8.32 9.148 1 98.56 109 GLU A N 1
ATOM 853 C CA . GLU A 1 109 ? 2.711 9.312 8.391 1 98.56 109 GLU A CA 1
ATOM 854 C C . GLU A 1 109 ? 4.207 9.031 8.453 1 98.56 109 GLU A C 1
ATOM 856 O O . GLU A 1 109 ? 4.668 8.281 9.32 1 98.56 109 GLU A O 1
ATOM 861 N N . ILE A 1 110 ? 4.914 9.578 7.504 1 98.75 110 ILE A N 1
ATOM 862 C CA . ILE A 1 110 ? 6.359 9.75 7.59 1 98.75 110 ILE A CA 1
ATOM 863 C C . ILE A 1 110 ? 6.68 11.148 8.117 1 98.75 110 ILE A C 1
ATOM 865 O O . ILE A 1 110 ? 6.246 12.148 7.543 1 98.75 110 ILE A O 1
ATOM 869 N N . ALA A 1 111 ? 7.438 11.211 9.172 1 98.81 111 ALA A N 1
ATOM 870 C CA . ALA A 1 111 ? 7.844 12.484 9.766 1 98.81 111 ALA A CA 1
ATOM 871 C C . ALA A 1 111 ? 9.266 12.852 9.352 1 98.81 111 ALA A C 1
ATOM 873 O O . ALA A 1 111 ? 10.164 12.008 9.391 1 98.81 111 ALA A O 1
ATOM 874 N N . PHE A 1 112 ? 9.43 14.078 8.961 1 98.75 112 PHE A N 1
ATOM 875 C CA . PHE A 1 112 ? 10.734 14.664 8.672 1 98.75 112 PHE A CA 1
ATOM 876 C C . PHE A 1 112 ? 11.18 15.578 9.812 1 98.75 112 PHE A C 1
ATOM 878 O O . PHE A 1 112 ? 10.383 16.344 10.344 1 98.75 112 PHE A O 1
ATOM 885 N N . ILE A 1 113 ? 12.391 15.469 10.164 1 98.25 113 ILE A N 1
ATOM 886 C CA . ILE A 1 113 ? 13.039 16.438 11.039 1 98.25 113 ILE A CA 1
ATOM 887 C C . ILE A 1 113 ? 14.227 17.078 10.312 1 98.25 113 ILE A C 1
ATOM 889 O O . ILE A 1 113 ? 15.062 16.359 9.75 1 98.25 113 ILE A O 1
ATOM 893 N N . PHE A 1 114 ? 14.344 18.375 10.398 1 97.75 114 PHE A N 1
ATOM 894 C CA . PHE A 1 114 ? 15.305 19.078 9.555 1 97.75 114 PHE A CA 1
ATOM 895 C C . PHE A 1 114 ? 16.469 19.594 10.375 1 97.75 114 PHE A C 1
ATOM 897 O O . PHE A 1 114 ? 16.281 20.062 11.5 1 97.75 114 PHE A O 1
ATOM 904 N N . LYS A 1 115 ? 17.625 19.578 9.789 1 96.88 115 LYS A N 1
ATOM 905 C CA . LYS A 1 115 ? 18.812 20.094 10.445 1 96.88 115 LYS A CA 1
ATOM 906 C C . LYS A 1 115 ? 19.062 21.547 10.07 1 96.88 115 LYS A C 1
ATOM 908 O O . LYS A 1 115 ? 19.828 22.25 10.734 1 96.88 115 LYS A O 1
ATOM 913 N N . GLU A 1 116 ? 18.484 22.016 9 1 98.06 116 GLU A N 1
ATOM 914 C CA . GLU A 1 116 ? 18.578 23.391 8.508 1 98.06 116 GLU A CA 1
ATOM 915 C C . GLU A 1 116 ? 17.219 23.953 8.156 1 98.06 116 GLU A C 1
ATOM 917 O O . GLU A 1 116 ? 16.266 23.203 7.938 1 98.06 116 GLU A O 1
ATOM 922 N N . GLU A 1 117 ? 17.203 25.25 8.109 1 98.56 117 GLU A N 1
ATOM 923 C CA . GLU A 1 117 ? 15.961 25.922 7.738 1 98.56 117 GLU A CA 1
ATOM 924 C C . GLU A 1 117 ? 15.586 25.625 6.289 1 98.56 117 GLU A C 1
ATOM 926 O O . GLU A 1 117 ? 16.453 25.625 5.406 1 98.56 117 GLU A O 1
ATOM 931 N N . LEU A 1 118 ? 14.352 25.375 6.051 1 98.62 118 LEU A N 1
ATOM 932 C CA . LEU A 1 118 ? 13.797 25.312 4.703 1 98.62 118 LEU A CA 1
ATOM 933 C C . LEU A 1 118 ? 12.922 26.531 4.41 1 98.62 118 LEU A C 1
ATOM 935 O O . LEU A 1 118 ? 11.867 26.703 5.023 1 98.62 118 LEU A O 1
ATOM 939 N N . LYS A 1 119 ? 13.375 27.297 3.508 1 98.31 119 LYS A N 1
ATOM 940 C CA . LYS A 1 119 ? 12.688 28.547 3.191 1 98.31 119 LYS A CA 1
ATOM 941 C C . LYS A 1 119 ? 12.469 28.688 1.688 1 98.31 119 LYS A C 1
ATOM 943 O O . LYS A 1 119 ? 13.414 28.594 0.904 1 98.31 119 LYS A O 1
ATOM 948 N N . GLY A 1 120 ? 11.227 28.875 1.371 1 97.75 120 GLY A N 1
ATOM 949 C CA . GLY A 1 120 ? 10.891 29.109 -0.025 1 97.75 120 GLY A CA 1
ATOM 950 C C . GLY A 1 120 ? 11.055 30.562 -0.447 1 97.75 120 GLY A C 1
ATOM 951 O O . GLY A 1 120 ? 11.562 31.375 0.318 1 97.75 120 GLY A O 1
ATOM 952 N N . PRO A 1 121 ? 10.617 30.891 -1.646 1 97.94 121 PRO A N 1
ATOM 953 C CA . PRO A 1 121 ? 10.07 30 -2.684 1 97.94 121 PRO A CA 1
ATOM 954 C C . PRO A 1 121 ? 11.156 29.234 -3.43 1 97.94 121 PRO A C 1
ATOM 956 O O . PRO A 1 121 ? 12.352 29.484 -3.23 1 97.94 121 PRO A O 1
ATOM 959 N N . GLY A 1 122 ? 10.805 28.219 -4.141 1 98.19 122 GLY A N 1
ATOM 960 C CA . GLY A 1 122 ? 11.703 27.531 -5.043 1 98.19 122 GLY A CA 1
ATOM 961 C C . GLY A 1 122 ? 12.359 26.312 -4.418 1 98.19 122 GLY A C 1
ATOM 962 O O . GLY A 1 122 ? 13.367 25.812 -4.926 1 98.19 122 GLY A O 1
ATOM 963 N N . VAL A 1 123 ? 11.891 25.938 -3.24 1 98.5 123 VAL A N 1
ATOM 964 C CA . VAL A 1 123 ? 12.406 24.734 -2.594 1 98.5 123 VAL A CA 1
ATOM 965 C C . VAL A 1 123 ? 12.117 23.516 -3.459 1 98.5 123 VAL A C 1
ATOM 967 O O . VAL A 1 123 ? 11.023 23.375 -3.998 1 98.5 123 VAL A O 1
ATOM 970 N N . THR A 1 124 ? 13.07 22.656 -3.666 1 98.56 124 THR A N 1
ATOM 971 C CA . THR A 1 124 ? 12.953 21.453 -4.469 1 98.56 124 THR A CA 1
ATOM 972 C C . THR A 1 124 ? 12.938 20.203 -3.58 1 98.56 124 THR A C 1
ATOM 974 O O . THR A 1 124 ? 13.258 20.281 -2.393 1 98.56 124 THR A O 1
ATOM 977 N N . VAL A 1 125 ? 12.586 19.125 -4.164 1 98.56 125 VAL A N 1
ATOM 978 C CA . VAL A 1 125 ? 12.641 17.844 -3.486 1 98.56 125 VAL A CA 1
ATOM 979 C C . VAL A 1 125 ? 14.07 17.562 -3.025 1 98.56 125 VAL A C 1
ATOM 981 O O . VAL A 1 125 ? 14.289 17.109 -1.898 1 98.56 125 VAL A O 1
ATOM 984 N N . ALA A 1 126 ? 15.016 17.859 -3.863 1 98.31 126 ALA A N 1
ATOM 985 C CA . ALA A 1 126 ? 16.422 17.641 -3.553 1 98.31 126 ALA A CA 1
ATOM 986 C C . ALA A 1 126 ? 16.859 18.438 -2.326 1 98.31 126 ALA A C 1
ATOM 988 O O . ALA A 1 126 ? 17.578 17.922 -1.464 1 98.31 126 ALA A O 1
ATOM 989 N N . GLU A 1 127 ? 16.422 19.656 -2.244 1 98.56 127 GLU A N 1
ATOM 990 C CA . GLU A 1 127 ? 16.781 20.5 -1.099 1 98.56 127 GLU A CA 1
ATOM 991 C C . GLU A 1 127 ? 16.141 19.969 0.185 1 98.56 127 GLU A C 1
ATOM 993 O O . GLU A 1 127 ? 16.781 19.953 1.239 1 98.56 127 GLU A O 1
ATOM 998 N N . VAL A 1 128 ? 14.852 19.547 0.101 1 98.81 128 VAL A N 1
ATOM 999 C CA . VAL A 1 128 ? 14.172 18.938 1.248 1 98.81 128 VAL A CA 1
ATOM 1000 C C . VAL A 1 128 ? 14.984 17.766 1.77 1 98.81 128 VAL A C 1
ATOM 1002 O O . VAL A 1 128 ? 15.266 17.672 2.967 1 98.81 128 VAL A O 1
ATOM 1005 N N . LEU A 1 129 ? 15.414 16.891 0.869 1 98.69 129 LEU A N 1
ATOM 1006 C CA . LEU A 1 129 ? 16.156 15.695 1.25 1 98.69 129 LEU A CA 1
ATOM 1007 C C . LEU A 1 129 ? 17.516 16.047 1.815 1 98.69 129 LEU A C 1
ATOM 1009 O O . LEU A 1 129 ? 17.953 15.469 2.811 1 98.69 129 LEU A O 1
ATOM 1013 N N . GLN A 1 130 ? 18.141 17 1.205 1 98.06 130 GLN A N 1
ATOM 1014 C CA . GLN A 1 130 ? 19.469 17.422 1.641 1 98.06 130 GLN A CA 1
ATOM 1015 C C . GLN A 1 130 ? 19.438 17.984 3.061 1 98.06 130 GLN A C 1
ATOM 1017 O O . GLN A 1 130 ? 20.375 17.781 3.836 1 98.06 130 GLN A O 1
ATOM 1022 N N . LYS A 1 131 ? 18.359 18.625 3.408 1 98.19 131 LYS A N 1
ATOM 1023 C CA . LYS A 1 131 ? 18.281 19.328 4.691 1 98.19 131 LYS A CA 1
ATOM 1024 C C . LYS A 1 131 ? 17.594 18.453 5.742 1 98.19 131 LYS A C 1
ATOM 1026 O O . LYS A 1 131 ? 17.469 18.859 6.906 1 98.19 131 LYS A O 1
ATOM 1031 N N . THR A 1 132 ? 17.109 17.297 5.379 1 98.12 132 THR A N 1
ATOM 1032 C CA . THR A 1 132 ? 16.5 16.359 6.32 1 98.12 132 THR A CA 1
ATOM 1033 C C . THR A 1 132 ? 17.562 15.727 7.215 1 98.12 132 THR A C 1
ATOM 1035 O O . THR A 1 132 ? 18.594 15.266 6.73 1 98.12 132 THR A O 1
ATOM 1038 N N . ASP A 1 133 ? 17.375 15.742 8.492 1 97.69 133 ASP A N 1
ATOM 1039 C CA . ASP A 1 133 ? 18.25 15.102 9.453 1 97.69 133 ASP A CA 1
ATOM 1040 C C . ASP A 1 133 ? 17.766 13.695 9.789 1 97.69 133 ASP A C 1
ATOM 1042 O O . ASP A 1 133 ? 18.484 12.711 9.578 1 97.69 133 ASP A O 1
ATOM 1046 N N . TYR A 1 134 ? 16.516 13.617 10.219 1 97.94 134 TYR A N 1
ATOM 1047 C CA . TYR A 1 134 ? 15.953 12.352 10.664 1 97.94 134 TYR A CA 1
ATOM 1048 C C . TYR A 1 134 ? 14.617 12.078 9.992 1 97.94 134 TYR A C 1
ATOM 1050 O O . TYR A 1 134 ? 13.922 13.016 9.578 1 97.94 134 TYR A O 1
ATOM 1058 N N . ILE A 1 135 ? 14.312 10.805 9.828 1 98.56 135 ILE A N 1
ATOM 1059 C CA . ILE A 1 135 ? 13 10.281 9.445 1 98.56 135 ILE A CA 1
ATOM 1060 C C . ILE A 1 135 ? 12.438 9.438 10.586 1 98.56 135 ILE A C 1
ATOM 1062 O O . ILE A 1 135 ? 13.172 8.703 11.25 1 98.56 135 ILE A O 1
ATOM 1066 N N . ALA A 1 136 ? 11.148 9.57 10.82 1 98.19 136 ALA A N 1
ATOM 1067 C CA . ALA A 1 136 ? 10.508 8.75 11.844 1 98.19 136 ALA A CA 1
ATOM 1068 C C . ALA A 1 136 ? 9.094 8.359 11.422 1 98.19 136 ALA A C 1
ATOM 1070 O O . ALA A 1 136 ? 8.438 9.094 10.68 1 98.19 136 ALA A O 1
ATOM 1071 N N . PRO A 1 137 ? 8.656 7.145 11.891 1 98.44 137 PRO A N 1
ATOM 1072 C CA . PRO A 1 137 ? 7.215 6.898 11.797 1 98.44 137 PRO A CA 1
ATOM 1073 C C . PRO A 1 137 ? 6.398 7.812 12.703 1 98.44 137 PRO A C 1
ATOM 1075 O O . PRO A 1 137 ? 6.875 8.219 13.766 1 98.44 137 PRO A O 1
ATOM 1078 N N . ALA A 1 138 ? 5.203 8.102 12.273 1 98.56 138 ALA A N 1
ATOM 1079 C CA . ALA A 1 138 ? 4.332 8.953 13.086 1 98.56 138 ALA A CA 1
ATOM 1080 C C . ALA A 1 138 ? 2.867 8.555 12.922 1 98.56 138 ALA A C 1
ATOM 1082 O O . ALA A 1 138 ? 2.494 7.953 11.906 1 98.56 138 ALA A O 1
ATOM 1083 N N . LEU A 1 139 ? 2.107 8.797 13.93 1 98.5 139 LEU A N 1
ATOM 1084 C CA . LEU A 1 139 ? 0.65 8.75 13.914 1 98.5 139 LEU A CA 1
ATOM 1085 C C . LEU A 1 139 ? 0.06 10.141 14.148 1 98.5 139 LEU A C 1
ATOM 1087 O O . LEU A 1 139 ? 0.345 10.781 15.164 1 98.5 139 LEU A O 1
ATOM 1091 N N . GLU A 1 140 ? -0.663 10.586 13.172 1 98.5 140 GLU A N 1
ATOM 1092 C CA . GLU A 1 140 ? -1.43 11.812 13.383 1 98.5 140 GLU A CA 1
ATOM 1093 C C . GLU A 1 140 ? -2.873 11.5 13.766 1 98.5 140 GLU A C 1
ATOM 1095 O O . GLU A 1 140 ? -3.508 10.633 13.164 1 98.5 140 GLU A O 1
ATOM 1100 N N . ILE A 1 141 ? -3.324 12.109 14.836 1 97.94 141 ILE A N 1
ATOM 1101 C CA . ILE A 1 141 ? -4.746 12.094 15.172 1 97.94 141 ILE A CA 1
ATOM 1102 C C . ILE A 1 141 ? -5.406 13.375 14.648 1 97.94 141 ILE A C 1
ATOM 1104 O O . ILE A 1 141 ? -5.094 14.469 15.109 1 97.94 141 ILE A O 1
ATOM 1108 N N . ILE A 1 142 ? -6.266 13.188 13.695 1 98.25 142 ILE A N 1
ATOM 1109 C CA . ILE A 1 142 ? -7.004 14.344 13.188 1 98.25 142 ILE A CA 1
ATOM 1110 C C . ILE A 1 142 ? -8.383 14.391 13.836 1 98.25 142 ILE A C 1
ATOM 1112 O O . ILE A 1 142 ? -8.898 13.367 14.297 1 98.25 142 ILE A O 1
ATOM 1116 N N . ASP A 1 143 ? -8.852 15.594 13.898 1 97.94 143 ASP A N 1
ATOM 1117 C CA . ASP A 1 143 ? -10.18 15.898 14.414 1 97.94 143 ASP A CA 1
ATOM 1118 C C . ASP A 1 143 ? -10.758 17.156 13.758 1 97.94 143 ASP A C 1
ATOM 1120 O O . ASP A 1 143 ? -10.039 18.125 13.523 1 97.94 143 ASP A O 1
ATOM 1124 N N . SER A 1 144 ? -11.938 17.062 13.297 1 97.5 144 SER A N 1
ATOM 1125 C CA . SER A 1 144 ? -12.555 18.219 12.656 1 97.5 144 SER A CA 1
ATOM 1126 C C . SER A 1 144 ? -13.516 18.938 13.609 1 97.5 144 SER A C 1
ATOM 1128 O O . SER A 1 144 ? -14.305 18.281 14.297 1 97.5 144 SER A O 1
ATOM 1130 N N . ARG A 1 145 ? -13.445 20.266 13.617 1 98.12 145 ARG A N 1
ATOM 1131 C CA . ARG A 1 145 ? -14.414 21.047 14.383 1 98.12 145 ARG A CA 1
ATOM 1132 C C . ARG A 1 145 ? -15.719 21.188 13.617 1 98.12 145 ARG A C 1
ATOM 1134 O O . ARG A 1 145 ? -16.688 21.75 14.141 1 98.12 145 ARG A O 1
ATOM 1141 N N . TYR A 1 146 ? -15.781 20.688 12.422 1 98.38 146 TYR A N 1
ATOM 1142 C CA . TYR A 1 146 ? -17 20.797 11.633 1 98.38 146 TYR A CA 1
ATOM 1143 C C . TYR A 1 146 ? -17.906 19.578 11.836 1 98.38 146 TYR A C 1
ATOM 1145 O O . TYR A 1 146 ? -17.406 18.453 11.922 1 98.38 146 TYR A O 1
ATOM 1153 N N . GLN A 1 147 ? -19.188 19.844 11.852 1 98.12 147 GLN A N 1
ATOM 1154 C CA . GLN A 1 147 ? -20.188 18.781 12.008 1 98.12 147 GLN A CA 1
ATOM 1155 C C . GLN A 1 147 ? -20.031 17.719 10.93 1 98.12 147 GLN A C 1
ATOM 1157 O O . GLN A 1 147 ? -19.781 18.031 9.766 1 98.12 147 GLN A O 1
ATOM 1162 N N . HIS A 1 148 ? -20.078 16.438 11.352 1 96.31 148 HIS A N 1
ATOM 1163 C CA . HIS A 1 148 ? -20.109 15.258 10.5 1 96.31 148 HIS A CA 1
ATOM 1164 C C . HIS A 1 148 ? -18.812 15.109 9.711 1 96.31 148 HIS A C 1
ATOM 1166 O O . HIS A 1 148 ? -18.797 14.453 8.664 1 96.31 148 HIS A O 1
ATOM 1172 N N . PHE A 1 149 ? -17.781 15.812 10.203 1 96.69 149 PHE A N 1
ATOM 1173 C CA . PHE A 1 149 ? -16.5 15.766 9.516 1 96.69 149 PHE A CA 1
ATOM 1174 C C . PHE A 1 149 ? -16.641 16.188 8.062 1 96.69 149 PHE A C 1
ATOM 1176 O O . PHE A 1 149 ? -16.094 15.562 7.164 1 96.69 149 PHE A O 1
ATOM 1183 N N . SER A 1 150 ? -17.547 17.141 7.824 1 95.38 150 SER A N 1
ATOM 1184 C CA . SER A 1 150 ? -17.844 17.656 6.492 1 95.38 150 SER A CA 1
ATOM 1185 C C . SER A 1 150 ? -17.391 19.109 6.359 1 95.38 150 SER A C 1
ATOM 1187 O O . SER A 1 150 ? -17.781 19.953 7.172 1 95.38 150 SER A O 1
ATOM 1189 N N . PHE A 1 151 ? -16.594 19.406 5.367 1 95.62 151 PHE A N 1
ATOM 1190 C CA . PHE A 1 151 ? -16.047 20.734 5.207 1 95.62 151 PHE A CA 1
ATOM 1191 C C . PHE A 1 151 ? -15.555 20.953 3.781 1 95.62 151 PHE A C 1
ATOM 1193 O O . PHE A 1 151 ? -15.336 20 3.043 1 95.62 151 PHE A O 1
ATOM 1200 N N . THR A 1 152 ? -15.43 22.188 3.357 1 95.19 152 THR A N 1
ATOM 1201 C CA . THR A 1 152 ? -14.711 22.562 2.146 1 95.19 152 THR A CA 1
ATOM 1202 C C . THR A 1 152 ? -13.234 22.781 2.445 1 95.19 152 THR A C 1
ATOM 1204 O O . THR A 1 152 ? -12.812 22.75 3.604 1 95.19 152 THR A O 1
ATOM 1207 N N . LEU A 1 153 ? -12.438 23.031 1.428 1 96.31 153 LEU A N 1
ATOM 1208 C CA . LEU A 1 153 ? -11.016 23.297 1.597 1 96.31 153 LEU A CA 1
ATOM 1209 C C . LEU A 1 153 ? -10.797 24.516 2.496 1 96.31 153 LEU A C 1
ATOM 1211 O O . LEU A 1 153 ? -9.992 24.469 3.424 1 96.31 153 LEU A O 1
ATOM 1215 N N . ALA A 1 154 ? -11.547 25.578 2.223 1 96.69 154 ALA A N 1
ATOM 1216 C CA . ALA A 1 154 ? -11.398 26.781 3.027 1 96.69 154 ALA A CA 1
ATOM 1217 C C . ALA A 1 154 ? -11.773 26.531 4.484 1 96.69 154 ALA A C 1
ATOM 1219 O O . ALA A 1 154 ? -11.102 27.016 5.398 1 96.69 154 ALA A O 1
ATOM 1220 N N . ASP A 1 155 ? -12.844 25.734 4.66 1 97.44 155 ASP A N 1
ATOM 1221 C CA . ASP A 1 155 ? -13.266 25.391 6.012 1 97.44 155 ASP A CA 1
ATOM 1222 C C . ASP A 1 155 ? -12.133 24.703 6.773 1 97.44 155 ASP A C 1
ATOM 1224 O O . ASP A 1 155 ? -11.789 25.109 7.887 1 97.44 155 ASP A O 1
ATOM 1228 N N . VAL A 1 156 ? -11.578 23.672 6.184 1 97.81 156 VAL A N 1
ATOM 1229 C CA . VAL A 1 156 ? -10.648 22.812 6.914 1 97.81 156 VAL A CA 1
ATOM 1230 C C . VAL A 1 156 ? -9.328 23.547 7.125 1 97.81 156 VAL A C 1
ATOM 1232 O O . VAL A 1 156 ? -8.664 23.375 8.156 1 97.81 156 VAL A O 1
ATOM 1235 N N . ILE A 1 157 ? -8.906 24.391 6.203 1 97.81 157 ILE A N 1
ATOM 1236 C CA . ILE A 1 157 ? -7.699 25.188 6.371 1 97.81 157 ILE A CA 1
ATOM 1237 C C . ILE A 1 157 ? -7.867 26.125 7.566 1 97.81 157 ILE A C 1
ATOM 1239 O O . ILE A 1 157 ? -6.98 26.219 8.414 1 97.81 157 ILE A O 1
ATOM 1243 N N . ALA A 1 158 ? -9.031 26.75 7.645 1 98.38 158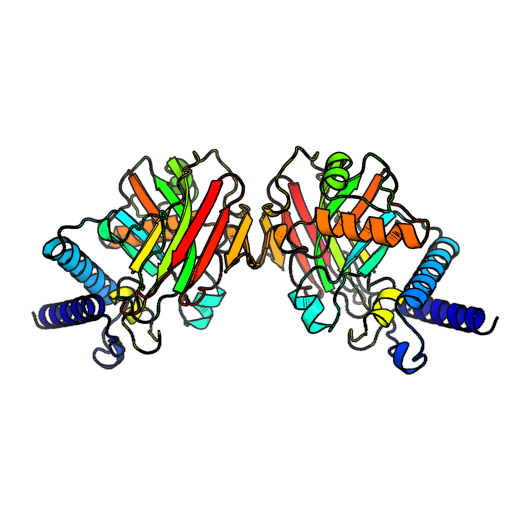 ALA A N 1
ATOM 1244 C CA . ALA A 1 158 ? -9.305 27.656 8.75 1 98.38 158 ALA A CA 1
ATOM 1245 C C . ALA A 1 158 ? -9.203 26.953 10.094 1 98.38 158 ALA A C 1
ATOM 1247 O O . ALA A 1 158 ? -8.789 27.547 11.086 1 98.38 158 ALA A O 1
ATOM 1248 N N . ASP A 1 159 ? -9.602 25.719 10.055 1 98.31 159 ASP A N 1
ATOM 1249 C CA . ASP A 1 159 ? -9.586 24.875 11.25 1 98.31 159 ASP A CA 1
ATOM 1250 C C . ASP A 1 159 ? -8.258 24.141 11.383 1 98.31 159 ASP A C 1
ATOM 1252 O O . ASP A 1 159 ? -8.234 22.969 11.797 1 98.31 159 ASP A O 1
ATOM 1256 N N . ASN A 1 160 ? -7.223 24.719 10.953 1 98.69 160 ASN A N 1
ATOM 1257 C CA . ASN A 1 160 ? -5.875 24.172 11.07 1 98.69 160 ASN A CA 1
ATOM 1258 C C . ASN A 1 160 ? -5.766 22.797 10.391 1 98.69 160 ASN A C 1
ATOM 1260 O O . ASN A 1 160 ? -5.109 21.906 10.906 1 98.69 160 ASN A O 1
ATOM 1264 N N . SER A 1 161 ? -6.453 22.641 9.328 1 98.06 161 SER A N 1
ATOM 1265 C CA . SER A 1 161 ? -6.453 21.438 8.5 1 98.06 161 SER A CA 1
ATOM 1266 C C . SER A 1 161 ? -6.723 20.203 9.336 1 98.06 161 SER A C 1
ATOM 1268 O O . SER A 1 161 ? -6.051 19.172 9.172 1 98.06 161 SER A O 1
ATOM 1270 N N . SER A 1 162 ? -7.562 20.25 10.273 1 97.75 162 SER A N 1
ATOM 1271 C CA . SER A 1 162 ? -8.062 19.172 11.125 1 97.75 162 SER A CA 1
ATOM 1272 C C . SER A 1 162 ? -6.965 18.641 12.039 1 97.75 162 SER A C 1
ATOM 1274 O O . SER A 1 162 ? -7.117 17.578 12.648 1 97.75 162 SER A O 1
ATOM 1276 N N . SER A 1 163 ? -5.852 19.344 12.203 1 98.12 163 SER A N 1
ATOM 1277 C CA . SER A 1 163 ? -4.777 18.891 13.078 1 98.12 163 SER A CA 1
ATOM 1278 C C . SER A 1 163 ? -5.227 18.859 14.531 1 98.12 163 SER A C 1
ATOM 1280 O O . SER A 1 163 ? -5.922 19.766 14.992 1 98.12 163 SER A O 1
ATOM 1282 N N . SER A 1 164 ? -4.824 17.828 15.273 1 97.62 164 SER A N 1
ATOM 1283 C CA . SER A 1 164 ? -5.23 17.734 16.672 1 97.62 164 SER A CA 1
ATOM 1284 C C . SER A 1 164 ? -4.09 17.219 17.547 1 97.62 164 SER A C 1
ATOM 1286 O O . SER A 1 164 ? -3.6 17.953 18.422 1 97.62 164 SER A O 1
ATOM 1288 N N . ARG A 1 165 ? -3.666 15.953 17.281 1 97.44 165 ARG A N 1
ATOM 1289 C CA . ARG A 1 165 ? -2.568 15.344 18.016 1 97.44 165 ARG A CA 1
ATOM 1290 C C . ARG A 1 165 ? -1.634 14.578 17.078 1 97.44 165 ARG A C 1
ATOM 1292 O O . ARG A 1 165 ? -1.99 14.289 15.938 1 97.44 165 ARG A O 1
ATOM 1299 N N . PHE A 1 166 ? -0.43 14.312 17.641 1 97.88 166 PHE A N 1
ATOM 1300 C CA . PHE A 1 166 ? 0.467 13.438 16.891 1 97.88 166 PHE A CA 1
ATOM 1301 C C . PHE A 1 166 ? 1.416 12.703 17.828 1 97.88 166 PHE A C 1
ATOM 1303 O O . PHE A 1 166 ? 1.649 13.148 18.953 1 97.88 166 PHE A O 1
ATOM 1310 N N . ILE A 1 167 ? 1.854 11.586 17.406 1 97.94 167 ILE A N 1
ATOM 1311 C CA . ILE A 1 167 ? 2.805 10.727 18.109 1 97.94 167 ILE A CA 1
ATOM 1312 C C . ILE A 1 167 ? 3.979 10.406 17.188 1 97.94 167 ILE A C 1
ATOM 1314 O O . ILE A 1 167 ? 3.785 10.078 16.016 1 97.94 167 ILE A O 1
ATOM 1318 N N . LEU A 1 168 ? 5.172 10.578 17.672 1 97.06 168 LEU A N 1
ATOM 1319 C CA . LEU A 1 168 ? 6.375 10.234 16.938 1 97.06 168 LEU A CA 1
ATOM 1320 C C . LEU A 1 168 ? 6.992 8.938 17.453 1 97.06 168 LEU A C 1
ATOM 1322 O O . LEU A 1 168 ? 7.02 8.711 18.672 1 97.06 168 LEU A O 1
ATOM 1326 N N . GLY A 1 169 ? 7.422 8.141 16.516 1 95.38 169 GLY A N 1
ATOM 1327 C CA . GLY A 1 169 ? 8.234 7.012 16.938 1 95.38 169 GLY A CA 1
ATOM 1328 C C . GLY A 1 169 ? 9.5 7.43 17.672 1 95.38 169 GLY A C 1
ATOM 1329 O O . GLY A 1 169 ? 10.047 8.508 17.406 1 95.38 169 GLY A O 1
ATOM 1330 N N . GLU A 1 170 ? 9.945 6.547 18.531 1 85.81 170 GLU A N 1
ATOM 1331 C CA . GLU A 1 170 ? 11.102 6.859 19.375 1 85.81 170 GLU A CA 1
ATOM 1332 C C . GLU A 1 170 ? 12.406 6.754 18.594 1 85.81 170 GLU A C 1
ATOM 1334 O O . GLU A 1 170 ? 13.406 7.359 18.953 1 85.81 170 GLU A O 1
ATOM 1339 N N . ARG A 1 171 ? 12.312 5.988 17.562 1 83.44 171 ARG A N 1
ATOM 1340 C CA . ARG A 1 171 ? 13.508 5.852 16.734 1 83.44 171 ARG A CA 1
ATOM 1341 C C . ARG A 1 171 ? 13.531 6.895 15.625 1 83.44 171 ARG A C 1
ATOM 1343 O O . ARG A 1 171 ? 12.695 6.871 14.727 1 83.44 171 ARG A O 1
ATOM 1350 N N . PHE A 1 172 ? 14.414 7.805 15.828 1 88.62 172 PHE A N 1
ATOM 1351 C CA . PHE A 1 172 ? 14.758 8.727 14.758 1 88.62 172 PHE A CA 1
ATOM 1352 C C . PHE A 1 172 ? 15.953 8.211 13.969 1 88.62 172 PHE A C 1
ATOM 135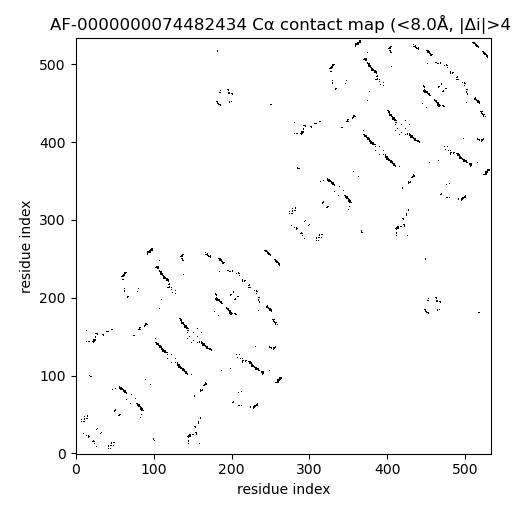4 O O . PHE A 1 172 ? 17.094 8.273 14.445 1 88.62 172 PHE A O 1
ATOM 1361 N N . ALA A 1 173 ? 15.633 7.754 12.828 1 93.69 173 ALA A N 1
ATOM 1362 C CA . ALA A 1 173 ? 16.719 7.242 12 1 93.69 173 ALA A CA 1
ATOM 1363 C C . ALA A 1 173 ? 17.312 8.344 11.133 1 93.69 173 ALA A C 1
ATOM 1365 O O . ALA A 1 173 ? 16.578 9.109 10.5 1 93.69 173 ALA A O 1
ATOM 1366 N N . LYS A 1 174 ? 18.594 8.406 11.141 1 95.94 174 LYS A N 1
ATOM 1367 C CA . LYS A 1 174 ? 19.266 9.352 10.242 1 95.94 174 LYS A CA 1
ATOM 1368 C C . LYS A 1 174 ? 18.922 9.055 8.781 1 95.94 174 LYS A C 1
ATOM 1370 O O . LYS A 1 174 ? 18.922 7.898 8.367 1 95.94 174 LYS A O 1
ATOM 1375 N N . TYR A 1 175 ? 18.578 10.055 8.117 1 95.94 175 TYR A N 1
ATOM 1376 C CA . TYR A 1 175 ? 18.328 9.883 6.691 1 95.94 175 TYR A CA 1
ATOM 1377 C C . TYR A 1 175 ? 19.625 9.625 5.93 1 95.94 175 TYR A C 1
ATOM 1379 O O . TYR A 1 175 ? 20.578 10.391 6.043 1 95.94 175 TYR A O 1
ATOM 1387 N N . ASN A 1 176 ? 19.703 8.609 5.246 1 95.62 176 ASN A N 1
ATOM 1388 C CA . ASN A 1 176 ? 20.906 8.203 4.531 1 95.62 176 ASN A CA 1
ATOM 1389 C C . ASN A 1 176 ? 20.609 7.883 3.066 1 95.62 176 ASN A C 1
ATOM 1391 O O . ASN A 1 176 ? 20.969 6.816 2.57 1 95.62 176 ASN A O 1
ATOM 1395 N N . ARG A 1 177 ? 19.797 8.742 2.359 1 93.75 177 ARG A N 1
ATOM 1396 C CA . ARG A 1 177 ? 19.547 8.766 0.922 1 93.75 177 ARG A CA 1
ATOM 1397 C C . ARG A 1 177 ? 18.672 7.598 0.499 1 93.75 177 ARG A C 1
ATOM 1399 O O . ARG A 1 177 ? 18.734 7.156 -0.65 1 93.75 177 ARG A O 1
ATOM 1406 N N . GLU A 1 178 ? 17.922 7.082 1.439 1 96.94 178 GLU A N 1
ATOM 1407 C CA . GLU A 1 178 ? 16.938 6.086 1.046 1 96.94 178 GLU A CA 1
ATOM 1408 C C . GLU A 1 178 ? 15.922 6.672 0.066 1 96.94 178 GLU A C 1
ATOM 1410 O O . GLU A 1 178 ? 15.578 7.855 0.151 1 96.94 178 GLU A O 1
ATOM 1415 N N . ASP A 1 179 ? 15.523 5.875 -0.875 1 98.06 179 ASP A N 1
ATOM 1416 C CA . ASP A 1 179 ? 14.391 6.305 -1.683 1 98.06 179 ASP A CA 1
ATOM 1417 C C . ASP A 1 179 ? 13.094 6.254 -0.877 1 98.06 179 ASP A C 1
ATOM 1419 O O . ASP A 1 179 ? 12.438 5.211 -0.808 1 98.06 179 ASP A O 1
ATOM 1423 N N . LEU A 1 180 ? 12.664 7.414 -0.394 1 98.69 180 LEU A N 1
ATOM 1424 C CA . LEU A 1 180 ? 11.531 7.484 0.517 1 98.69 180 LEU A CA 1
ATOM 1425 C C . LEU A 1 180 ? 10.227 7.148 -0.21 1 98.69 180 LEU A C 1
ATOM 1427 O O . LEU A 1 180 ? 9.219 6.836 0.426 1 98.69 180 LEU A O 1
ATOM 1431 N N . SER A 1 181 ? 10.188 7.242 -1.538 1 98.56 181 SER A N 1
ATOM 1432 C CA . SER A 1 181 ? 8.977 6.887 -2.279 1 98.56 181 SER A CA 1
ATOM 1433 C C . SER A 1 181 ? 8.711 5.391 -2.205 1 98.56 181 SER A C 1
ATOM 1435 O O . SER A 1 181 ? 7.562 4.953 -2.348 1 98.56 181 SER A O 1
ATOM 1437 N N . LEU A 1 182 ? 9.727 4.582 -1.856 1 98.69 182 LEU A N 1
ATOM 1438 C CA . LEU A 1 182 ? 9.594 3.131 -1.869 1 98.69 182 LEU A CA 1
ATOM 1439 C C . LEU A 1 182 ? 9.578 2.574 -0.45 1 98.69 182 LEU A C 1
ATOM 1441 O O . LEU A 1 182 ? 9.445 1.363 -0.255 1 98.69 182 LEU A O 1
ATOM 1445 N N . VAL A 1 183 ? 9.695 3.434 0.562 1 98.62 183 VAL A N 1
ATOM 1446 C CA . VAL A 1 183 ? 9.656 2.961 1.941 1 98.62 183 VAL A CA 1
ATOM 1447 C C . VAL A 1 183 ? 8.289 2.35 2.24 1 98.62 183 VAL A C 1
ATOM 1449 O O . VAL A 1 183 ? 7.258 3.021 2.121 1 98.62 183 VAL A O 1
ATOM 1452 N N . GLY A 1 184 ? 8.312 1.051 2.66 1 98.81 184 GLY A N 1
ATOM 1453 C CA . GLY A 1 184 ? 7.062 0.357 2.945 1 98.81 184 GLY A CA 1
ATOM 1454 C C . GLY A 1 184 ? 6.508 0.669 4.32 1 98.81 184 GLY A C 1
ATOM 1455 O O . GLY A 1 184 ? 7.266 0.916 5.262 1 98.81 184 GLY A O 1
ATOM 1456 N N . MET A 1 185 ? 5.215 0.627 4.348 1 98.81 185 MET A N 1
ATOM 1457 C CA . MET A 1 185 ? 4.484 0.874 5.586 1 98.81 185 MET A CA 1
ATOM 1458 C C . MET A 1 185 ? 3.504 -0.258 5.875 1 98.81 185 MET A C 1
ATOM 1460 O O . MET A 1 185 ? 2.814 -0.732 4.969 1 98.81 185 MET A O 1
ATOM 1464 N N . VAL A 1 186 ? 3.449 -0.743 7.113 1 98.81 186 VAL A N 1
ATOM 1465 C CA . VAL A 1 186 ? 2.432 -1.661 7.613 1 98.81 186 VAL A CA 1
ATOM 1466 C C . VAL A 1 186 ? 1.667 -1.01 8.766 1 98.81 186 VAL A C 1
ATOM 1468 O O . VAL A 1 186 ? 2.268 -0.574 9.75 1 98.81 186 VAL A O 1
ATOM 1471 N N . PHE A 1 187 ? 0.388 -0.879 8.57 1 98.81 187 PHE A N 1
ATOM 1472 C CA . PHE A 1 187 ? -0.491 -0.25 9.547 1 98.81 187 PHE A CA 1
ATOM 1473 C C . PHE A 1 187 ? -1.448 -1.271 10.148 1 98.81 187 PHE A C 1
ATOM 1475 O O . PHE A 1 187 ? -2.164 -1.963 9.422 1 98.81 187 PHE A O 1
ATOM 1482 N N . LYS A 1 188 ? -1.437 -1.367 11.555 1 98.62 188 LYS A N 1
ATOM 1483 C CA . LYS A 1 188 ? -2.246 -2.369 12.242 1 98.62 188 LYS A CA 1
ATOM 1484 C C . LYS A 1 188 ? -3.238 -1.713 13.195 1 98.62 188 LYS A C 1
ATOM 1486 O O . LYS A 1 188 ? -2.928 -0.692 13.82 1 98.62 188 LYS A O 1
ATOM 1491 N N . LYS A 1 189 ? -4.398 -2.221 13.305 1 98.44 189 LYS A N 1
ATOM 1492 C CA . LYS A 1 189 ? -5.418 -1.953 14.312 1 98.44 189 LYS A CA 1
ATOM 1493 C C . LYS A 1 189 ? -5.727 -3.205 15.133 1 98.44 189 LYS A C 1
ATOM 1495 O O . LYS A 1 189 ? -6.125 -4.23 14.578 1 98.44 189 LYS A O 1
ATOM 1500 N N . ASN A 1 190 ? -5.473 -3.113 16.422 1 97.81 190 ASN A N 1
ATOM 1501 C CA . ASN A 1 190 ? -5.711 -4.227 17.328 1 97.81 190 ASN A CA 1
ATOM 1502 C C . ASN A 1 190 ? -5.004 -5.496 16.859 1 97.81 190 ASN A C 1
ATOM 1504 O O . ASN A 1 190 ? -5.594 -6.578 16.875 1 97.81 190 ASN A O 1
ATOM 1508 N N . GLY A 1 191 ? -3.883 -5.324 16.312 1 97.06 191 GLY A N 1
ATOM 1509 C CA . GLY A 1 191 ? -3.016 -6.438 15.969 1 97.06 191 GLY A CA 1
ATOM 1510 C C . GLY A 1 191 ? -3.197 -6.91 14.539 1 97.06 191 GLY A C 1
ATOM 1511 O O . GLY A 1 191 ? -2.361 -7.645 14.008 1 97.06 191 GLY A O 1
ATOM 1512 N N . ALA A 1 192 ? -4.25 -6.52 13.891 1 96.81 192 ALA A N 1
ATOM 1513 C CA . ALA A 1 192 ? -4.531 -6.93 12.516 1 96.81 192 ALA A CA 1
ATOM 1514 C C . ALA A 1 192 ? -4.074 -5.863 11.523 1 96.81 192 ALA A C 1
ATOM 1516 O O . ALA A 1 192 ? -4.262 -4.668 11.758 1 96.81 192 ALA A O 1
ATOM 1517 N N . ILE A 1 193 ? -3.455 -6.312 10.477 1 97.56 193 ILE A N 1
ATOM 1518 C CA . ILE A 1 193 ? -3.053 -5.379 9.43 1 97.56 193 ILE A CA 1
ATOM 1519 C C . ILE A 1 193 ? -4.293 -4.77 8.781 1 97.56 193 ILE A C 1
ATOM 1521 O O . ILE A 1 193 ? -5.152 -5.492 8.273 1 97.56 193 ILE A O 1
ATOM 1525 N N . VAL A 1 194 ? -4.359 -3.449 8.727 1 97.31 194 VAL A N 1
ATOM 1526 C CA . VAL A 1 194 ? -5.531 -2.803 8.141 1 97.31 194 VAL A CA 1
ATOM 1527 C C . VAL A 1 194 ? -5.141 -2.102 6.844 1 97.31 194 VAL A C 1
ATOM 1529 O O . VAL A 1 194 ? -6 -1.775 6.023 1 97.31 194 VAL A O 1
ATOM 1532 N N . SER A 1 195 ? -3.811 -1.883 6.691 1 97.31 195 SER A N 1
ATOM 1533 C CA . SER A 1 195 ? -3.359 -1.262 5.449 1 97.31 195 SER A CA 1
ATOM 1534 C C . SER A 1 195 ? -1.853 -1.419 5.27 1 97.31 195 SER A C 1
ATOM 1536 O O . SER A 1 195 ? -1.113 -1.534 6.25 1 97.31 195 SER A O 1
ATOM 1538 N N . THR A 1 196 ? -1.454 -1.524 4.086 1 98.31 196 THR A N 1
ATOM 1539 C CA . THR A 1 196 ? -0.063 -1.385 3.67 1 98.31 196 THR A CA 1
ATOM 1540 C C . THR A 1 196 ? 0.074 -0.308 2.598 1 98.31 196 THR A C 1
ATOM 1542 O O . THR A 1 196 ? -0.896 0.021 1.913 1 98.31 196 THR A O 1
ATOM 1545 N N . SER A 1 197 ? 1.229 0.235 2.488 1 98.31 197 SER A N 1
ATOM 1546 C CA . SER A 1 197 ? 1.483 1.304 1.526 1 98.31 197 SER A CA 1
ATOM 1547 C C . SER A 1 197 ? 2.979 1.54 1.346 1 98.31 197 SER A C 1
ATOM 1549 O O . SER A 1 197 ? 3.799 0.75 1.817 1 98.31 197 SER A O 1
ATOM 1551 N N . ALA A 1 198 ? 3.34 2.52 0.56 1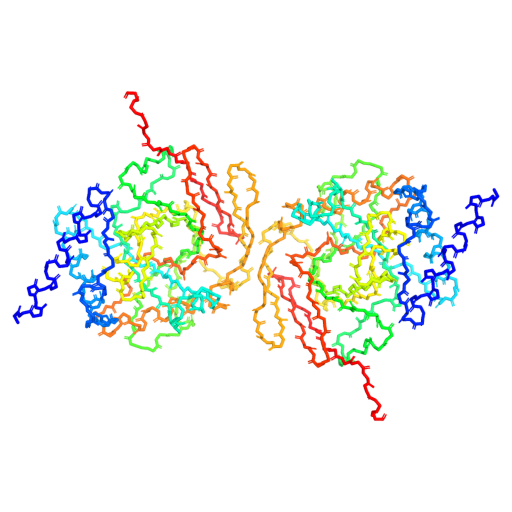 98.69 198 ALA A N 1
ATOM 1552 C CA . ALA A 1 198 ? 4.699 3.035 0.413 1 98.69 198 ALA A CA 1
ATOM 1553 C C . ALA A 1 198 ? 4.699 4.562 0.353 1 98.69 198 ALA A C 1
ATOM 1555 O O . ALA A 1 198 ? 3.65 5.184 0.177 1 98.69 198 ALA A O 1
ATOM 1556 N N . GLY A 1 199 ? 5.867 5.102 0.501 1 98.69 199 GLY A N 1
ATOM 1557 C CA . GLY A 1 199 ? 6 6.551 0.558 1 98.69 199 GLY A CA 1
ATOM 1558 C C . GLY A 1 199 ? 5.398 7.254 -0.646 1 98.69 199 GLY A C 1
ATOM 1559 O O . GLY A 1 199 ? 4.902 8.375 -0.533 1 98.69 199 GLY A O 1
ATOM 1560 N N . ALA A 1 200 ? 5.293 6.613 -1.736 1 98.5 200 ALA A N 1
ATOM 1561 C CA . ALA A 1 200 ? 4.844 7.203 -2.994 1 98.5 200 ALA A CA 1
ATOM 1562 C C . ALA A 1 200 ? 3.348 7.504 -2.953 1 98.5 200 ALA A C 1
ATOM 1564 O O . ALA A 1 200 ? 2.826 8.211 -3.82 1 98.5 200 ALA A O 1
ATOM 1565 N N . SER A 1 201 ? 2.656 6.945 -1.988 1 97.62 201 SER A N 1
ATOM 1566 C CA . SER A 1 201 ? 1.238 7.262 -1.853 1 97.62 201 SER A CA 1
ATOM 1567 C C . SER A 1 201 ? 1.03 8.742 -1.538 1 97.62 201 SER A C 1
ATOM 1569 O O . SER A 1 201 ? -0.073 9.266 -1.702 1 97.62 201 SER A O 1
ATOM 1571 N N . VAL A 1 202 ? 2.084 9.383 -1.059 1 97.81 202 VAL A N 1
ATOM 1572 C CA . VAL A 1 202 ? 2.064 10.812 -0.765 1 97.81 202 VAL A CA 1
ATOM 1573 C C . VAL A 1 202 ? 2.652 11.594 -1.941 1 97.81 202 VAL A C 1
ATOM 1575 O O . VAL A 1 202 ? 3.867 11.781 -2.023 1 97.81 202 VAL A O 1
ATOM 1578 N N . MET A 1 203 ? 1.819 12.047 -2.857 1 96.62 203 MET A N 1
ATOM 1579 C CA . MET A 1 203 ? 2.172 12.883 -4 1 96.62 203 MET A CA 1
ATOM 1580 C C . MET A 1 203 ? 3.32 12.266 -4.793 1 96.62 203 MET A C 1
ATOM 1582 O O . MET A 1 203 ? 4.191 12.984 -5.289 1 96.62 203 MET A O 1
ATOM 1586 N N . GLY A 1 204 ? 3.432 10.992 -4.836 1 97.19 204 GLY A N 1
ATOM 1587 C CA . GLY A 1 204 ? 4.469 10.289 -5.574 1 97.19 204 GLY A CA 1
ATOM 1588 C C . GLY A 1 204 ? 5.777 10.188 -4.816 1 97.19 204 GLY A C 1
ATOM 1589 O O . GLY A 1 204 ? 6.582 9.289 -5.07 1 97.19 204 GLY A O 1
ATOM 1590 N N . HIS A 1 205 ? 6.031 11.117 -3.916 1 98.31 205 HIS A N 1
ATOM 1591 C CA . HIS A 1 205 ? 7.188 11.203 -3.031 1 98.31 205 HIS A CA 1
ATOM 1592 C C . HIS A 1 205 ? 6.91 12.117 -1.846 1 98.31 205 HIS A C 1
ATOM 1594 O O . HIS A 1 205 ? 6.609 13.305 -2.029 1 98.31 205 HIS A O 1
ATOM 1600 N N . PRO A 1 206 ? 7.145 11.641 -0.642 1 98.62 206 PRO A N 1
ATOM 1601 C CA . PRO A 1 206 ? 6.773 12.477 0.502 1 98.62 206 PRO A CA 1
ATOM 1602 C C . PRO A 1 206 ? 7.527 13.805 0.533 1 98.62 206 PRO A C 1
ATOM 1604 O O . PRO A 1 206 ? 6.992 14.812 1.003 1 98.62 206 PRO A O 1
ATOM 1607 N N . ALA A 1 207 ? 8.742 13.859 0.036 1 98.75 207 ALA A N 1
ATOM 1608 C CA . ALA A 1 207 ? 9.508 15.102 0.01 1 98.75 207 ALA A CA 1
ATOM 1609 C C . ALA A 1 207 ? 8.883 16.125 -0.939 1 98.75 207 ALA A C 1
ATOM 1611 O O . ALA A 1 207 ? 9.117 17.328 -0.816 1 98.75 207 ALA A O 1
ATOM 1612 N N . ARG A 1 208 ? 8.125 15.641 -1.918 1 98.38 208 ARG A N 1
ATOM 1613 C CA . ARG A 1 208 ? 7.414 16.547 -2.812 1 98.38 208 ARG A CA 1
ATOM 1614 C C . ARG A 1 208 ? 6.336 17.312 -2.061 1 98.38 208 ARG A C 1
ATOM 1616 O O . ARG A 1 208 ? 6.137 18.516 -2.301 1 98.38 208 ARG A O 1
ATOM 1623 N N . ALA A 1 209 ? 5.664 16.609 -1.176 1 98.38 209 ALA A N 1
ATOM 1624 C CA . ALA A 1 209 ? 4.664 17.266 -0.34 1 98.38 209 ALA A CA 1
ATOM 1625 C C . ALA A 1 209 ? 5.297 18.344 0.533 1 98.38 209 ALA A C 1
ATOM 1627 O O . ALA A 1 209 ? 4.773 19.453 0.635 1 98.38 209 ALA A O 1
ATOM 1628 N N . VAL A 1 210 ? 6.434 18.031 1.088 1 98.81 210 VAL A N 1
ATOM 1629 C CA . VAL A 1 210 ? 7.133 18.984 1.954 1 98.81 210 VAL A CA 1
ATOM 1630 C C . VAL A 1 210 ? 7.566 20.203 1.145 1 98.81 210 VAL A C 1
ATOM 1632 O O . VAL A 1 210 ? 7.383 21.328 1.579 1 98.81 210 VAL A O 1
ATOM 1635 N N . ALA A 1 211 ? 8.141 19.922 -0.019 1 98.81 211 ALA A N 1
ATOM 1636 C CA . ALA A 1 211 ? 8.562 21.016 -0.882 1 98.81 211 ALA A CA 1
ATOM 1637 C C . ALA A 1 211 ? 7.391 21.938 -1.222 1 98.81 211 ALA A C 1
ATOM 1639 O O . ALA A 1 211 ? 7.512 23.156 -1.16 1 98.81 211 ALA A O 1
ATOM 1640 N N . TRP A 1 212 ? 6.305 21.359 -1.584 1 98.31 212 TRP A N 1
ATOM 1641 C CA . TRP A 1 212 ? 5.105 22.141 -1.875 1 98.31 212 TRP A CA 1
ATOM 1642 C C . TRP A 1 212 ? 4.742 23.031 -0.701 1 98.31 212 TRP A C 1
ATOM 1644 O O . TRP A 1 212 ? 4.496 24.234 -0.881 1 98.31 212 TRP A O 1
ATOM 1654 N N . MET A 1 213 ? 4.695 22.453 0.488 1 98.56 213 MET A N 1
ATOM 1655 C CA . MET A 1 213 ? 4.281 23.172 1.682 1 98.56 213 MET A CA 1
ATOM 1656 C C . MET A 1 213 ? 5.219 24.344 1.957 1 98.56 213 MET A C 1
ATOM 1658 O O . MET A 1 213 ? 4.77 25.469 2.223 1 98.56 213 MET A O 1
ATOM 1662 N N . VAL A 1 214 ? 6.508 24.109 1.888 1 98.69 214 VAL A N 1
ATOM 1663 C CA . VAL A 1 214 ? 7.492 25.141 2.189 1 98.69 214 VAL A CA 1
ATOM 1664 C C . VAL A 1 214 ? 7.34 26.297 1.207 1 98.69 214 VAL A C 1
ATOM 1666 O O . VAL A 1 214 ? 7.426 27.469 1.598 1 98.69 214 VAL A O 1
ATOM 1669 N N . ASN A 1 215 ? 7.117 25.984 0.009 1 98.44 215 ASN A N 1
ATOM 1670 C CA . ASN A 1 215 ? 6.902 27.031 -0.988 1 98.44 215 ASN A CA 1
ATOM 1671 C C . ASN A 1 215 ? 5.613 27.797 -0.725 1 98.44 215 ASN A C 1
ATOM 1673 O O . ASN A 1 215 ? 5.566 29.016 -0.907 1 98.44 215 ASN A O 1
ATOM 1677 N N . LYS A 1 216 ? 4.645 27.109 -0.287 1 97.06 216 LYS A N 1
ATOM 1678 C CA . LYS A 1 216 ? 3.4 27.781 0.095 1 97.06 216 LYS A CA 1
ATOM 1679 C C . LYS A 1 216 ? 3.607 28.672 1.317 1 97.06 216 LYS A C 1
ATOM 1681 O O . LYS A 1 216 ? 3.129 29.797 1.353 1 97.06 216 LYS A O 1
ATOM 1686 N N . LEU A 1 217 ? 4.305 28.203 2.285 1 97.38 217 LEU A N 1
ATOM 1687 C CA . LEU A 1 217 ? 4.602 28.938 3.51 1 97.38 217 LEU A CA 1
ATOM 1688 C C . LEU A 1 217 ? 5.273 30.266 3.197 1 97.38 217 LEU A C 1
ATOM 1690 O O . LEU A 1 217 ? 5.051 31.266 3.896 1 97.38 217 LEU A O 1
ATOM 1694 N N . SER A 1 218 ? 6.074 30.281 2.203 1 96.5 218 SER A N 1
ATOM 1695 C CA . SER A 1 218 ? 6.844 31.469 1.854 1 96.5 218 SER A CA 1
ATOM 1696 C C . SER A 1 218 ? 5.934 32.625 1.494 1 96.5 218 SER A C 1
ATOM 1698 O O . SER A 1 218 ? 6.293 33.812 1.692 1 96.5 218 SER A O 1
ATOM 1700 N N . ARG A 1 219 ? 4.754 32.344 1.042 1 93.38 219 ARG A N 1
ATOM 1701 C CA . ARG A 1 219 ? 3.785 33.375 0.69 1 93.38 219 ARG A CA 1
ATOM 1702 C C . ARG A 1 219 ? 3.326 34.125 1.929 1 93.38 219 ARG A C 1
ATOM 1704 O O . ARG A 1 219 ? 2.814 35.25 1.821 1 93.38 219 ARG A O 1
ATOM 1711 N N . TYR A 1 220 ? 3.523 33.5 3.021 1 91.62 220 TYR A N 1
ATOM 1712 C CA . TYR A 1 220 ? 3.082 34.094 4.273 1 91.62 220 TYR A CA 1
ATOM 1713 C C . TYR A 1 220 ? 4.273 34.469 5.16 1 91.62 220 TYR A C 1
ATOM 1715 O O . TYR A 1 220 ? 4.121 34.656 6.367 1 91.62 220 TYR A O 1
ATOM 1723 N N . GLY A 1 221 ? 5.473 34.438 4.566 1 93.62 221 GLY A N 1
ATOM 1724 C CA . GLY A 1 221 ? 6.684 34.812 5.281 1 93.62 221 GLY A CA 1
ATOM 1725 C C . GLY A 1 221 ? 7.109 33.75 6.301 1 93.62 221 GLY A C 1
ATOM 1726 O O . GLY A 1 221 ? 7.812 34.094 7.262 1 93.62 221 GLY A O 1
ATOM 1727 N N . GLN A 1 222 ? 6.656 32.562 6.105 1 96.06 222 GLN A N 1
ATOM 1728 C CA . GLN A 1 222 ? 6.973 31.469 7.035 1 96.06 222 GLN A CA 1
ATOM 1729 C C . GLN A 1 222 ? 7.941 30.469 6.414 1 96.06 222 GLN A C 1
ATOM 1731 O O . GLN A 1 222 ? 8.156 30.484 5.199 1 96.06 222 GLN A O 1
ATOM 1736 N N . SER A 1 223 ? 8.609 29.719 7.234 1 98.44 223 SER A N 1
ATOM 1737 C CA . SER A 1 223 ? 9.547 28.672 6.84 1 98.44 223 SER A CA 1
ATOM 1738 C C . SER A 1 223 ? 9.539 27.516 7.836 1 98.44 223 SER A C 1
ATOM 1740 O O . SER A 1 223 ? 8.883 27.594 8.875 1 98.44 223 SER A O 1
ATOM 1742 N N . VAL A 1 224 ? 10.133 26.453 7.492 1 98.69 224 VAL A N 1
ATOM 1743 C CA . VAL A 1 224 ? 10.359 25.359 8.43 1 98.69 224 VAL A CA 1
ATOM 1744 C C . VAL A 1 224 ? 11.695 25.562 9.148 1 98.69 224 VAL A C 1
ATOM 1746 O O . VAL A 1 224 ? 12.75 25.594 8.516 1 98.69 224 VAL A O 1
ATOM 1749 N N . LYS A 1 225 ? 11.641 25.703 10.414 1 98.31 225 LYS A N 1
ATOM 1750 C CA . LYS A 1 225 ? 12.836 25.953 11.203 1 98.31 225 LYS A CA 1
ATOM 1751 C C . LYS A 1 225 ? 13.562 24.656 11.539 1 98.31 225 LYS A C 1
ATOM 1753 O O . LYS A 1 225 ? 12.945 23.578 11.57 1 98.31 225 LYS A O 1
ATOM 1758 N N . PRO A 1 226 ? 14.906 24.797 11.773 1 98.12 226 PRO A N 1
ATOM 1759 C CA . PRO A 1 226 ? 15.625 23.594 12.234 1 98.12 226 PRO A CA 1
ATOM 1760 C C . PRO A 1 226 ? 15 22.984 13.484 1 98.12 226 PRO A C 1
ATOM 1762 O O . PRO A 1 226 ? 14.578 23.719 14.391 1 98.12 226 PRO A O 1
ATOM 1765 N N . GLY A 1 227 ? 14.883 21.656 13.445 1 96.94 227 GLY A N 1
ATOM 1766 C CA . GLY A 1 227 ? 14.344 20.953 14.602 1 96.94 227 GLY A CA 1
ATOM 1767 C C . GLY A 1 227 ? 12.836 20.75 14.531 1 96.94 227 GLY A C 1
ATOM 1768 O O . GLY A 1 227 ? 12.281 19.922 15.25 1 96.94 227 GLY A O 1
ATOM 1769 N N . GLU A 1 228 ? 12.133 21.453 13.664 1 97.75 228 GLU A N 1
ATOM 1770 C CA . GLU A 1 228 ? 10.688 21.297 13.508 1 97.75 228 GLU A CA 1
ATOM 1771 C C . GLU A 1 228 ? 10.359 19.984 12.797 1 97.75 228 GLU A C 1
ATOM 1773 O O . GLU A 1 228 ? 11.141 19.516 11.969 1 97.75 228 GLU A O 1
ATOM 1778 N N . VAL A 1 229 ? 9.203 19.453 13.164 1 97.94 229 VAL A N 1
ATOM 1779 C CA . VAL A 1 229 ? 8.711 18.203 12.586 1 97.94 229 VAL A CA 1
ATOM 1780 C C . VAL A 1 229 ? 7.758 18.516 11.438 1 97.94 229 VAL A C 1
ATOM 1782 O O . VAL A 1 229 ? 6.918 19.406 11.539 1 97.94 229 VAL A O 1
ATOM 1785 N N . VAL A 1 230 ? 7.855 17.766 10.352 1 98.88 230 VAL A N 1
ATOM 1786 C CA . VAL A 1 230 ? 6.891 17.859 9.266 1 98.88 230 VAL A CA 1
ATOM 1787 C C . VAL A 1 230 ? 6.27 16.484 9.008 1 98.88 230 VAL A C 1
ATOM 1789 O O . VAL A 1 230 ? 6.98 15.531 8.672 1 98.88 230 VAL A O 1
ATOM 1792 N N . LEU A 1 231 ? 4.973 16.344 9.25 1 98.94 231 LEU A N 1
ATOM 1793 C CA . LEU A 1 231 ? 4.223 15.18 8.805 1 98.94 231 LEU A CA 1
ATOM 1794 C C . LEU A 1 231 ? 3.83 15.305 7.34 1 98.94 231 LEU A C 1
ATOM 1796 O O . LEU A 1 231 ? 3.037 16.188 6.977 1 98.94 231 LEU A O 1
ATOM 1800 N N . SER A 1 232 ? 4.332 14.477 6.5 1 98.62 232 SER A N 1
ATOM 1801 C CA . SER A 1 232 ? 4.359 14.703 5.059 1 98.62 232 SER A CA 1
ATOM 1802 C C . SER A 1 232 ? 3.01 14.391 4.422 1 98.62 232 SER A C 1
ATOM 1804 O O . SER A 1 232 ? 2.762 14.758 3.271 1 98.62 232 SER A O 1
ATOM 1806 N N . GLY A 1 233 ? 2.154 13.742 5.145 1 98.31 233 GLY A N 1
ATOM 1807 C CA . GLY A 1 233 ? 0.88 13.297 4.605 1 98.31 233 GLY A CA 1
ATOM 1808 C C . GLY A 1 233 ? 0.571 11.844 4.93 1 98.31 233 GLY A C 1
ATOM 1809 O O . GLY A 1 233 ? 1.48 11.023 5.043 1 98.31 233 GLY A O 1
ATOM 1810 N N . ALA A 1 234 ? -0.708 11.602 5.008 1 98.31 234 ALA A N 1
ATOM 1811 C CA . ALA A 1 234 ? -1.141 10.25 5.367 1 98.31 234 ALA A CA 1
ATOM 1812 C C . ALA A 1 234 ? -0.785 9.25 4.273 1 98.31 234 ALA A C 1
ATOM 1814 O O . ALA A 1 234 ? -0.965 9.531 3.084 1 98.31 234 ALA A O 1
ATOM 1815 N N . LEU A 1 235 ? -0.358 8.078 4.691 1 98.19 235 LEU A N 1
ATOM 1816 C CA . LEU A 1 235 ? 0.037 7.043 3.744 1 98.19 235 LEU A CA 1
ATOM 1817 C C . LEU A 1 235 ? -1.158 6.18 3.354 1 98.19 235 LEU A C 1
ATOM 1819 O O . LEU A 1 235 ? -1.081 5.398 2.402 1 98.19 235 LEU A O 1
ATOM 1823 N N . THR A 1 236 ? -2.168 6.258 4.086 1 96.69 236 THR A N 1
ATOM 1824 C CA . THR A 1 236 ? -3.43 5.578 3.814 1 96.69 236 THR A CA 1
ATOM 1825 C C . THR A 1 236 ? -4.613 6.438 4.25 1 96.69 236 THR A C 1
ATOM 1827 O O . THR A 1 236 ? -4.426 7.539 4.773 1 96.69 236 THR A O 1
ATOM 1830 N N . GLY A 1 237 ? -5.82 5.945 3.967 1 95.19 237 GLY A N 1
ATOM 1831 C CA . GLY A 1 237 ? -6.992 6.617 4.5 1 95.19 237 GLY A CA 1
ATOM 1832 C C . GLY A 1 237 ? -7.039 6.629 6.016 1 95.19 237 GLY A C 1
ATOM 1833 O O . GLY A 1 237 ? -6.543 5.703 6.664 1 95.19 237 GLY A O 1
ATOM 1834 N N . ALA A 1 238 ? -7.672 7.68 6.543 1 97.19 238 ALA A N 1
ATOM 1835 C CA . ALA A 1 238 ? -7.82 7.801 7.992 1 97.19 238 ALA A CA 1
ATOM 1836 C C . ALA A 1 238 ? -8.75 6.727 8.539 1 97.19 238 ALA A C 1
ATOM 1838 O O . ALA A 1 238 ? -9.719 6.332 7.875 1 97.19 238 ALA A O 1
ATOM 1839 N N . ILE A 1 239 ? -8.461 6.277 9.734 1 97.94 239 ILE A N 1
ATOM 1840 C CA . ILE A 1 239 ? -9.281 5.262 10.391 1 97.94 239 ILE A CA 1
ATOM 1841 C C . ILE A 1 239 ? -9.906 5.84 11.648 1 97.94 239 ILE A C 1
ATOM 1843 O O . ILE A 1 239 ? -9.234 6.504 12.445 1 97.94 239 ILE A O 1
ATOM 1847 N N . GLU A 1 240 ? -11.18 5.594 11.859 1 97.69 240 GLU A N 1
ATOM 1848 C CA . GLU A 1 240 ? -11.867 6.035 13.07 1 97.69 240 GLU A CA 1
ATOM 1849 C C . GLU A 1 240 ? -11.297 5.348 14.305 1 97.69 240 GLU A C 1
ATOM 1851 O O . GLU A 1 240 ? -10.984 4.156 14.273 1 97.69 240 GLU A O 1
ATOM 1856 N N . ILE A 1 241 ? -11.133 6.082 15.375 1 97.19 241 ILE A N 1
ATOM 1857 C CA . ILE A 1 241 ? -10.641 5.547 16.641 1 97.19 241 ILE A CA 1
ATOM 1858 C C . ILE A 1 241 ? -11.828 5.176 17.531 1 97.19 241 ILE A C 1
ATOM 1860 O O . ILE A 1 241 ? -12.75 5.973 17.703 1 97.19 241 ILE A O 1
ATOM 1864 N N . GLU A 1 242 ? -11.82 4.02 18.016 1 94.31 242 GLU A N 1
ATOM 1865 C CA . GLU A 1 242 ? -12.789 3.572 19.016 1 94.31 242 GLU A CA 1
ATOM 1866 C C . GLU A 1 242 ? -12.125 3.328 20.359 1 94.31 242 GLU A C 1
ATOM 1868 O O . GLU A 1 242 ? -10.898 3.236 20.453 1 94.31 242 GLU A O 1
ATOM 1873 N N . GLU A 1 243 ? -12.891 3.301 21.375 1 92.31 243 GLU A N 1
ATOM 1874 C CA . GLU A 1 243 ? -12.375 3.006 22.703 1 92.31 243 GLU A CA 1
ATOM 1875 C C . GLU A 1 243 ? -11.664 1.657 22.734 1 92.31 243 GLU A C 1
ATOM 1877 O O . GLU A 1 243 ? -12.195 0.653 22.266 1 92.31 243 GLU A O 1
ATOM 1882 N N . GLY A 1 244 ? -10.5 1.725 23.25 1 94 244 GLY A N 1
ATOM 1883 C CA . GLY A 1 244 ? -9.758 0.487 23.438 1 94 244 GLY A CA 1
ATOM 1884 C C . GLY A 1 244 ? -8.906 0.118 22.234 1 94 244 GLY A C 1
ATOM 1885 O O . GLY A 1 244 ? -8.141 -0.843 22.281 1 94 244 GLY A O 1
ATOM 1886 N N . ASP A 1 245 ? -8.984 0.878 21.219 1 96.75 245 ASP A N 1
ATOM 1887 C CA . ASP A 1 245 ? -8.219 0.583 20.016 1 96.75 245 ASP A CA 1
ATOM 1888 C C . ASP A 1 245 ? -6.723 0.718 20.266 1 96.75 245 ASP A C 1
ATOM 1890 O O . ASP A 1 245 ? -6.289 1.598 21.016 1 96.75 245 ASP A O 1
ATOM 1894 N N . VAL A 1 246 ? -5.98 -0.133 19.703 1 97.75 246 VAL A N 1
ATOM 1895 C CA . VAL A 1 246 ? -4.527 -0.048 19.625 1 97.75 246 VAL A CA 1
ATOM 1896 C C . VAL A 1 246 ? -4.086 0.019 18.172 1 97.75 246 VAL A C 1
ATOM 1898 O O . VAL A 1 246 ? -4.465 -0.831 17.359 1 97.75 246 VAL A O 1
ATOM 1901 N N . PHE A 1 247 ? -3.328 1.047 17.844 1 98 247 PHE A N 1
ATOM 1902 C CA . PHE A 1 247 ? -2.812 1.215 16.484 1 98 247 PHE A CA 1
ATOM 1903 C C . PHE A 1 247 ? -1.29 1.151 16.469 1 98 247 PHE A C 1
ATOM 1905 O O . PHE A 1 247 ? -0.638 1.584 17.422 1 98 247 PHE A O 1
ATOM 1912 N N . SER A 1 248 ? -0.75 0.613 15.445 1 98 248 SER A N 1
ATOM 1913 C CA . SER A 1 248 ? 0.695 0.641 15.242 1 98 248 SER A CA 1
ATOM 1914 C C . SER A 1 248 ? 1.046 0.822 13.773 1 98 248 SER A C 1
ATOM 1916 O O . SER A 1 248 ? 0.327 0.341 12.891 1 98 248 SER A O 1
ATOM 1918 N N . VAL A 1 249 ? 2.105 1.539 13.531 1 98.5 249 VAL A N 1
ATOM 1919 C CA . VAL A 1 249 ? 2.641 1.689 12.18 1 98.5 249 VAL A CA 1
ATOM 1920 C C . VAL A 1 249 ? 4.133 1.365 12.18 1 98.5 249 VAL A C 1
ATOM 1922 O O . VAL A 1 249 ? 4.852 1.718 13.109 1 98.5 249 VAL A O 1
ATOM 1925 N N . SER A 1 250 ? 4.543 0.633 11.211 1 98.62 250 SER A N 1
ATOM 1926 C CA . SER A 1 250 ? 5.953 0.333 10.969 1 98.62 250 SER A CA 1
ATOM 1927 C C . SER A 1 250 ? 6.402 0.851 9.609 1 98.62 250 SER A C 1
ATOM 1929 O O . SER A 1 250 ? 5.691 0.688 8.617 1 98.62 250 SER A O 1
ATOM 1931 N N . LEU A 1 251 ? 7.535 1.525 9.594 1 98.5 251 LEU A N 1
ATOM 1932 C CA . LEU A 1 251 ? 8.203 1.95 8.367 1 98.5 251 LEU A CA 1
ATOM 1933 C C . LEU A 1 251 ? 9.508 1.183 8.164 1 98.5 251 LEU A C 1
ATOM 1935 O O . LEU A 1 251 ? 10.312 1.058 9.086 1 98.5 251 LEU A O 1
ATOM 1939 N N . ASP A 1 252 ? 9.648 0.682 6.953 1 98.12 252 ASP A N 1
ATOM 1940 C CA . ASP A 1 252 ? 10.844 -0.081 6.609 1 98.12 252 ASP A CA 1
ATOM 1941 C C . ASP A 1 252 ? 12.109 0.716 6.922 1 98.12 252 ASP A C 1
ATOM 1943 O O . ASP A 1 252 ? 12.305 1.814 6.395 1 98.12 252 ASP A O 1
ATOM 1947 N N . ARG A 1 253 ? 12.953 0.213 7.84 1 96.25 253 ARG A N 1
ATOM 1948 C CA . ARG A 1 253 ? 14.273 0.711 8.203 1 96.25 253 ARG A CA 1
ATOM 1949 C C . ARG A 1 253 ? 14.164 1.896 9.164 1 96.25 253 ARG A C 1
ATOM 1951 O O . ARG A 1 253 ? 15.172 2.373 9.68 1 96.25 253 ARG A O 1
ATOM 1958 N N . PHE A 1 254 ? 12.93 2.361 9.453 1 97.62 254 PHE A N 1
ATOM 1959 C CA . PHE A 1 254 ? 12.82 3.584 10.242 1 97.62 254 PHE A CA 1
ATOM 1960 C C . PHE A 1 254 ? 12.102 3.314 11.562 1 97.62 254 PHE A C 1
ATOM 1962 O O . PHE A 1 254 ? 11.922 4.227 12.375 1 97.62 254 PHE A O 1
ATOM 1969 N N . GLY A 1 255 ? 11.656 2.121 11.758 1 97 255 GLY A N 1
ATOM 1970 C CA . GLY A 1 255 ? 11.109 1.738 13.047 1 97 255 GLY A CA 1
ATOM 1971 C C . GLY A 1 255 ? 9.594 1.765 13.086 1 97 255 GLY A C 1
ATOM 1972 O O . GLY A 1 255 ? 8.938 1.599 12.055 1 97 255 GLY A O 1
ATOM 1973 N N . SER A 1 256 ? 9.031 1.764 14.289 1 97.31 256 SER A N 1
ATOM 1974 C CA . SER A 1 256 ? 7.59 1.694 14.492 1 97.31 256 SER A CA 1
ATOM 1975 C C . SER A 1 256 ? 7.148 2.604 15.641 1 97.31 256 SER A C 1
ATOM 1977 O O . SER A 1 256 ? 7.98 3.076 16.422 1 97.31 256 SER A O 1
ATOM 1979 N N . VAL A 1 257 ? 5.855 2.895 15.672 1 97.56 257 VAL A N 1
ATOM 1980 C CA . VAL A 1 257 ? 5.227 3.586 16.797 1 97.56 257 VAL A CA 1
ATOM 1981 C C . VAL A 1 257 ? 3.826 3.023 17.031 1 97.56 257 VAL A C 1
ATOM 1983 O O . VAL A 1 257 ? 3.137 2.643 16.078 1 97.56 257 VAL A O 1
ATOM 1986 N N . GLU A 1 258 ? 3.492 2.877 18.266 1 96.62 258 GLU A N 1
ATOM 1987 C CA . GLU A 1 258 ? 2.205 2.324 18.672 1 96.62 258 GLU A CA 1
ATOM 1988 C C . GLU A 1 258 ? 1.485 3.264 19.641 1 96.62 258 GLU A C 1
ATOM 1990 O O . GLU A 1 258 ? 2.125 3.984 20.406 1 96.62 258 GLU A O 1
ATOM 1995 N N . ALA A 1 259 ? 0.16 3.238 19.609 1 96 259 ALA A N 1
ATOM 1996 C CA . ALA A 1 259 ? -0.659 4.039 20.516 1 96 259 ALA A CA 1
ATOM 1997 C C . ALA A 1 259 ? -1.944 3.303 20.891 1 96 259 ALA A C 1
ATOM 1999 O O . ALA A 1 259 ? -2.559 2.65 20.047 1 96 259 ALA A O 1
ATOM 2000 N N . SER A 1 260 ? -2.26 3.404 22.078 1 96.12 260 SER A N 1
ATOM 2001 C CA . SER A 1 260 ? -3.514 2.875 22.609 1 96.12 260 SER A CA 1
ATOM 2002 C C . SER A 1 260 ? -4.438 3.998 23.062 1 96.12 260 SER A C 1
ATOM 2004 O O . SER A 1 260 ? -3.982 4.98 23.656 1 96.12 260 SER A O 1
ATOM 2006 N N . PHE A 1 261 ? -5.699 3.781 22.812 1 94.69 261 PHE A N 1
ATOM 2007 C CA . PHE A 1 261 ? -6.609 4.895 23.062 1 94.69 261 PHE A CA 1
ATOM 2008 C C . PHE A 1 261 ? -7.75 4.469 23.984 1 94.69 261 PHE A C 1
ATOM 2010 O O . PHE A 1 261 ? -8.242 3.342 23.891 1 94.69 261 PHE A O 1
ATOM 2017 N N . THR A 1 262 ? -8.086 5.352 24.875 1 88 262 THR A N 1
ATOM 2018 C CA . THR A 1 262 ? -9.273 5.246 25.719 1 88 262 THR A CA 1
ATOM 2019 C C . THR A 1 262 ? -10.078 6.543 25.672 1 88 262 THR A C 1
ATOM 2021 O O . THR A 1 262 ? -9.562 7.59 25.266 1 88 262 THR A O 1
ATOM 2024 N N . PHE A 1 263 ? -11.383 6.586 25.828 1 78.62 263 PHE A N 1
ATOM 2025 C CA . PHE A 1 263 ? -12.164 7.816 25.906 1 78.62 263 PHE A CA 1
ATOM 2026 C C . PHE A 1 263 ? -12.484 8.156 27.359 1 78.62 263 PHE A C 1
ATOM 2028 O O . PHE A 1 263 ? -12.945 9.258 27.656 1 78.62 263 PHE A O 1
ATOM 2035 N N . GLY A 1 264 ? -11.859 7.648 28.391 1 65.81 264 GLY A N 1
ATOM 2036 C CA . GLY A 1 264 ? -12.039 7.895 29.812 1 65.81 264 GLY A CA 1
ATOM 2037 C C . GLY A 1 264 ? -13.438 7.57 30.297 1 65.81 264 GLY A C 1
ATOM 2038 O O . GLY A 1 264 ? -13.891 8.109 31.312 1 65.81 264 GLY A O 1
ATOM 2039 N N . LYS A 1 265 ? -14.43 6.766 30.016 1 48.16 265 LYS A N 1
ATOM 2040 C CA . LYS A 1 265 ? -15.609 6.578 30.859 1 48.16 265 LYS A CA 1
ATOM 2041 C C . LYS A 1 265 ? -15.227 6.516 32.344 1 48.16 265 LYS A C 1
ATOM 2043 O O . LYS A 1 265 ? -14.094 6.18 32.688 1 48.16 265 LYS A O 1
ATOM 2048 N N . GLY A 1 266 ? -16.031 7.215 33.062 1 38.69 266 GLY A N 1
ATOM 2049 C CA . GLY A 1 266 ? -16.234 7.5 34.469 1 38.69 266 GLY A CA 1
ATOM 2050 C C . GLY A 1 266 ? -15.82 6.359 35.375 1 38.69 266 GLY A C 1
ATOM 2051 O O . GLY A 1 266 ? -16.453 5.297 35.375 1 38.69 266 GLY A O 1
ATOM 2052 N N . GLU A 1 267 ? -14.625 5.664 35.438 1 30.48 267 GLU A N 1
ATOM 2053 C CA . GLU A 1 267 ? -14.742 5.391 36.875 1 30.48 267 GLU A CA 1
ATOM 2054 C C . GLU A 1 267 ? -14.531 6.652 37.688 1 30.48 267 GLU A C 1
ATOM 2056 O O . GLU A 1 267 ? -13.727 7.512 37.344 1 30.48 267 GLU A O 1
ATOM 2061 N N . MET B 1 1 ? -11.758 -45.594 -13.148 1 50.25 1 MET B N 1
ATOM 2062 C CA . MET B 1 1 ? -11.867 -45.5 -14.602 1 50.25 1 MET B CA 1
ATOM 2063 C C . MET B 1 1 ? -12.734 -44.312 -14.992 1 50.25 1 MET B C 1
ATOM 2065 O O . MET B 1 1 ? -12.312 -43.469 -15.781 1 50.25 1 MET B O 1
ATOM 2069 N N . LEU B 1 2 ? -13.969 -44.25 -14.422 1 49.12 2 LEU B N 1
ATOM 2070 C CA . LEU B 1 2 ? -14.914 -43.188 -14.719 1 49.12 2 LEU B CA 1
ATOM 2071 C C . LEU B 1 2 ? -14.391 -41.844 -14.227 1 49.12 2 LEU B C 1
ATOM 2073 O O . LEU B 1 2 ? -14.453 -40.844 -14.945 1 49.12 2 LEU B O 1
ATOM 2077 N N . LYS B 1 3 ? -13.734 -42 -13.039 1 70.62 3 LYS B N 1
ATOM 2078 C CA . LYS B 1 3 ? -13.188 -40.75 -12.492 1 70.62 3 LYS B CA 1
ATOM 2079 C C . LYS B 1 3 ? -12.008 -40.25 -13.32 1 70.62 3 LYS B C 1
ATOM 2081 O O . LYS B 1 3 ? -11.898 -39.062 -13.602 1 70.62 3 LYS B O 1
ATOM 2086 N N . THR B 1 4 ? -11.242 -41.219 -13.914 1 83.31 4 THR B N 1
ATOM 2087 C CA . THR B 1 4 ? -10.07 -40.875 -14.719 1 83.31 4 THR B CA 1
ATOM 2088 C C . THR B 1 4 ? -10.484 -40.312 -16.062 1 83.31 4 THR B C 1
ATOM 2090 O O . THR B 1 4 ? -9.875 -39.344 -16.562 1 83.31 4 THR B O 1
ATOM 2093 N N . GLU B 1 5 ? -11.547 -40.844 -16.703 1 85.75 5 GLU B N 1
ATOM 2094 C CA . GLU B 1 5 ? -12.016 -40.375 -18 1 85.75 5 GLU B CA 1
ATOM 2095 C C . GLU B 1 5 ? -12.562 -38.938 -17.875 1 85.75 5 GLU B C 1
ATOM 2097 O O . GLU B 1 5 ? -12.359 -38.125 -18.781 1 85.75 5 GLU B O 1
ATOM 2102 N N . VAL B 1 6 ? -13.195 -38.719 -16.797 1 90.44 6 VAL B N 1
ATOM 2103 C CA . VAL B 1 6 ? -13.766 -37.406 -16.578 1 90.44 6 VAL B CA 1
ATOM 2104 C C . VAL B 1 6 ? -12.641 -36.375 -16.391 1 90.44 6 VAL B C 1
ATOM 2106 O O . VAL B 1 6 ? -12.695 -35.281 -16.969 1 90.44 6 VAL B O 1
ATOM 2109 N N . ILE B 1 7 ? -11.617 -36.781 -15.656 1 94.81 7 ILE B N 1
ATOM 2110 C CA . ILE B 1 7 ? -10.484 -35.906 -15.422 1 94.81 7 ILE B CA 1
ATOM 2111 C C . ILE B 1 7 ? -9.789 -35.594 -16.75 1 94.81 7 ILE B C 1
ATOM 2113 O O . ILE B 1 7 ? -9.453 -34.438 -17.031 1 94.81 7 ILE B O 1
ATOM 2117 N N . ASP B 1 8 ? -9.656 -36.625 -17.578 1 95.06 8 ASP B N 1
ATOM 2118 C CA . ASP B 1 8 ? -9 -36.438 -18.875 1 95.06 8 ASP B CA 1
ATOM 2119 C C . ASP B 1 8 ? -9.805 -35.5 -19.75 1 95.06 8 ASP B C 1
ATOM 2121 O O . ASP B 1 8 ? -9.227 -34.656 -20.469 1 95.06 8 ASP B O 1
ATOM 2125 N N . SER B 1 9 ? -11.062 -35.625 -19.719 1 95.62 9 SER B N 1
ATOM 2126 C CA . SER B 1 9 ? -11.93 -34.75 -20.5 1 95.62 9 SER B CA 1
ATOM 2127 C C . SER B 1 9 ? -11.812 -33.312 -20.031 1 95.62 9 SER B C 1
ATOM 2129 O O . SER B 1 9 ? -11.773 -32.406 -20.859 1 95.62 9 SER B O 1
ATOM 2131 N N . ILE B 1 10 ? -11.812 -33.156 -18.734 1 97.38 10 ILE B N 1
ATOM 2132 C CA . ILE B 1 10 ? -11.68 -31.812 -18.156 1 97.38 10 ILE B CA 1
ATOM 2133 C C . ILE B 1 10 ? -10.336 -31.219 -18.562 1 97.38 10 ILE B C 1
ATOM 2135 O O . ILE B 1 10 ? -10.266 -30.047 -18.969 1 97.38 10 ILE B O 1
ATOM 2139 N N . VAL B 1 11 ? -9.289 -32 -18.469 1 98.12 11 VAL B N 1
ATOM 2140 C CA . VAL B 1 11 ? -7.941 -31.562 -18.828 1 98.12 11 VAL B CA 1
ATOM 2141 C C . VAL B 1 11 ? -7.91 -31.125 -20.297 1 98.12 11 VAL B C 1
ATOM 2143 O O . VAL B 1 11 ? -7.375 -30.062 -20.625 1 98.12 11 VAL B O 1
ATOM 2146 N N . ASP B 1 12 ? -8.562 -31.938 -21.172 1 97.69 12 ASP B N 1
ATOM 2147 C CA . ASP B 1 12 ? -8.625 -31.594 -22.594 1 97.69 12 ASP B CA 1
ATOM 2148 C C . ASP B 1 12 ? -9.367 -30.281 -22.812 1 97.69 12 ASP B C 1
ATOM 2150 O O . ASP B 1 12 ? -8.953 -29.453 -23.625 1 97.69 12 ASP B O 1
ATOM 2154 N N . GLU B 1 13 ? -10.383 -30.156 -22.141 1 97.94 13 GLU B N 1
ATOM 2155 C CA . GLU B 1 13 ? -11.211 -28.969 -22.281 1 97.94 13 GLU B CA 1
ATOM 2156 C C . GLU B 1 13 ? -10.438 -27.719 -21.875 1 97.94 13 GLU B C 1
ATOM 2158 O O . GLU B 1 13 ? -10.43 -26.719 -22.594 1 97.94 13 GLU B O 1
ATOM 2163 N N . LEU B 1 14 ? -9.836 -27.75 -20.719 1 98.44 14 LEU B N 1
ATOM 2164 C CA . LEU B 1 14 ? -9.07 -26.609 -20.203 1 98.44 14 LEU B CA 1
ATOM 2165 C C . LEU B 1 14 ? -7.887 -26.312 -21.125 1 98.44 14 LEU B C 1
ATOM 2167 O O . LEU B 1 14 ? -7.605 -25.141 -21.422 1 98.44 14 LEU B O 1
ATOM 2171 N N . PHE B 1 15 ? -7.176 -27.391 -21.547 1 98.25 15 PHE B N 1
ATOM 2172 C CA . PHE B 1 15 ? -6.035 -27.25 -22.438 1 98.25 15 PHE B CA 1
ATOM 2173 C C . PHE B 1 15 ? -6.449 -26.547 -23.719 1 98.25 15 PHE B C 1
ATOM 2175 O O . PHE B 1 15 ? -5.797 -25.594 -24.156 1 98.25 15 PHE B O 1
ATOM 2182 N N . LEU B 1 16 ? -7.527 -26.953 -24.359 1 97.75 16 LEU B N 1
ATOM 2183 C CA . LEU B 1 16 ? -8 -26.391 -25.625 1 97.75 16 LEU B CA 1
ATOM 2184 C C . LEU B 1 16 ? -8.547 -24.984 -25.422 1 97.75 16 LEU B C 1
ATOM 2186 O O . LEU B 1 16 ? -8.398 -24.141 -26.312 1 97.75 16 LEU B O 1
ATOM 2190 N N . ALA B 1 17 ? -9.211 -24.766 -24.281 1 97.88 17 ALA B N 1
ATOM 2191 C CA . ALA B 1 17 ? -9.695 -23.422 -23.984 1 97.88 17 ALA B CA 1
ATOM 2192 C C . ALA B 1 17 ? -8.547 -22.422 -23.969 1 97.88 17 ALA B C 1
ATOM 2194 O O . ALA B 1 17 ? -8.664 -21.328 -24.531 1 97.88 17 ALA B O 1
ATOM 2195 N N . GLU B 1 18 ? -7.457 -22.781 -23.312 1 97.19 18 GLU B N 1
ATOM 2196 C CA . GLU B 1 18 ? -6.289 -21.891 -23.266 1 97.19 18 GLU B CA 1
ATOM 2197 C C . GLU B 1 18 ? -5.672 -21.734 -24.656 1 97.19 18 GLU B C 1
ATOM 2199 O O . GLU B 1 18 ? -5.375 -20.609 -25.078 1 97.19 18 GLU B O 1
ATOM 2204 N N . LYS B 1 19 ? -5.508 -22.828 -25.375 1 95.38 19 LYS B N 1
ATOM 2205 C CA . LYS B 1 19 ? -4.863 -22.828 -26.688 1 95.38 19 LYS B CA 1
ATOM 2206 C C . LYS B 1 19 ? -5.621 -21.953 -27.672 1 95.38 19 LYS B C 1
ATOM 2208 O O . LYS B 1 19 ? -5.012 -21.266 -28.5 1 95.38 19 LYS B O 1
ATOM 2213 N N . HIS B 1 20 ? -6.906 -21.938 -27.562 1 95.88 20 HIS B N 1
ATOM 2214 C CA . HIS B 1 20 ? -7.719 -21.234 -28.547 1 95.88 20 HIS B CA 1
ATOM 2215 C C . HIS B 1 20 ? -8.227 -19.906 -28 1 95.88 20 HIS B C 1
ATOM 2217 O O . HIS B 1 20 ? -8.914 -19.172 -28.703 1 95.88 20 HIS B O 1
ATOM 2223 N N . GLY B 1 21 ? -7.941 -19.594 -26.766 1 96.31 21 GLY B N 1
ATOM 2224 C CA . GLY B 1 21 ? -8.383 -18.344 -26.172 1 96.31 21 GLY B CA 1
ATOM 2225 C C . GLY B 1 21 ? -9.891 -18.25 -26.047 1 96.31 21 GLY B C 1
ATOM 2226 O O . GLY B 1 21 ? -10.477 -17.219 -26.391 1 96.31 21 GLY B O 1
ATOM 2227 N N . LYS B 1 22 ? -10.516 -19.359 -25.625 1 96.62 22 LYS B N 1
ATOM 2228 C CA . LYS B 1 22 ? -11.969 -19.406 -25.484 1 96.62 22 LYS B CA 1
ATOM 2229 C C . LYS B 1 22 ? -12.367 -19.797 -24.062 1 96.62 22 LYS B C 1
ATOM 2231 O O . LYS B 1 22 ? -11.93 -20.828 -23.547 1 96.62 22 LYS B O 1
ATOM 2236 N N . ALA B 1 23 ? -13.219 -19.031 -23.516 1 98.12 23 ALA B N 1
ATOM 2237 C CA . ALA B 1 23 ? -13.648 -19.281 -22.141 1 98.12 23 ALA B CA 1
ATOM 2238 C C . ALA B 1 23 ? -14.656 -20.422 -22.078 1 98.12 23 ALA B C 1
ATOM 2240 O O . ALA B 1 23 ? -15.375 -20.672 -23.047 1 98.12 23 ALA B O 1
ATOM 2241 N N . ILE B 1 24 ? -14.758 -21.109 -21 1 98.44 24 ILE B N 1
ATOM 2242 C CA . ILE B 1 24 ? -15.695 -22.203 -20.766 1 98.44 24 ILE B CA 1
ATOM 2243 C C . ILE B 1 24 ? -16.547 -21.891 -19.547 1 98.44 24 ILE B C 1
ATOM 2245 O O . ILE B 1 24 ? -16.203 -21.031 -18.734 1 98.44 24 ILE B O 1
ATOM 2249 N N . PRO B 1 25 ? -17.703 -22.547 -19.391 1 98.12 25 PRO B N 1
ATOM 2250 C CA . PRO B 1 25 ? -18.438 -22.438 -18.141 1 98.12 25 PRO B CA 1
ATOM 2251 C C . PRO B 1 25 ? -17.719 -23.078 -16.969 1 98.12 25 PRO B C 1
ATOM 2253 O O . PRO B 1 25 ? -16.797 -23.891 -17.156 1 98.12 25 PRO B O 1
ATOM 2256 N N . LYS B 1 26 ? -18.141 -22.797 -15.828 1 97.75 26 LYS B N 1
ATOM 2257 C CA . LYS B 1 26 ? -17.562 -23.375 -14.609 1 97.75 26 LYS B CA 1
ATOM 2258 C C . LYS B 1 26 ? -17.672 -24.891 -14.617 1 97.75 26 LYS B C 1
ATOM 2260 O O . LYS B 1 26 ? -18.703 -25.438 -15.008 1 97.75 26 LYS B O 1
ATOM 2265 N N . LEU B 1 27 ? -16.641 -25.547 -14.227 1 98.12 27 LEU B N 1
ATOM 2266 C CA . LEU B 1 27 ? -16.625 -27 -14.148 1 98.12 27 LEU B CA 1
ATOM 2267 C C . LEU B 1 27 ? -17.594 -27.5 -13.078 1 98.12 27 LEU B C 1
ATOM 2269 O O . LEU B 1 27 ? -18.281 -28.5 -13.266 1 98.12 27 LEU B O 1
ATOM 2273 N N . VAL B 1 28 ? -17.688 -26.766 -11.953 1 96.12 28 VAL B N 1
ATOM 2274 C CA . VAL B 1 28 ? -18.453 -27.219 -10.797 1 96.12 28 VAL B CA 1
ATOM 2275 C C . VAL B 1 28 ? -19.922 -27.312 -11.164 1 96.12 28 VAL B C 1
ATOM 2277 O O . VAL B 1 28 ? -20.688 -28.078 -10.547 1 96.12 28 VAL B O 1
ATOM 2280 N N . ASP B 1 29 ? -20.344 -26.547 -12.117 1 96.38 29 ASP B N 1
ATOM 2281 C CA . ASP B 1 29 ? -21.734 -26.578 -12.555 1 96.38 29 ASP B CA 1
ATOM 2282 C C . ASP B 1 29 ? -22.047 -27.906 -13.258 1 96.38 29 ASP B C 1
ATOM 2284 O O . ASP B 1 29 ? -23.172 -28.406 -13.188 1 96.38 29 ASP B O 1
ATOM 2288 N N . ARG B 1 30 ? -21.078 -28.469 -13.906 1 95.94 30 ARG B N 1
ATOM 2289 C CA . ARG B 1 30 ? -21.234 -29.719 -14.656 1 95.94 30 ARG B CA 1
ATOM 2290 C C . ARG B 1 30 ? -20.719 -30.906 -13.859 1 95.94 30 ARG B C 1
ATOM 2292 O O . ARG B 1 30 ? -21.156 -32.031 -14.078 1 95.94 30 ARG B O 1
ATOM 2299 N N . TYR B 1 31 ? -19.797 -30.609 -12.969 1 95.31 31 TYR B N 1
ATOM 2300 C CA . TYR B 1 31 ? -19.188 -31.625 -12.109 1 95.31 31 TYR B CA 1
ATOM 2301 C C . TYR B 1 31 ? -19.25 -31.203 -10.641 1 95.31 31 TYR B C 1
ATOM 2303 O O . TYR B 1 31 ? -18.234 -30.859 -10.047 1 95.31 31 TYR B O 1
ATOM 2311 N N . PRO B 1 32 ? -20.375 -31.375 -9.969 1 92.94 32 PRO B N 1
ATOM 2312 C CA . PRO B 1 32 ? -20.562 -30.891 -8.602 1 92.94 32 PRO B CA 1
ATOM 2313 C C . PRO B 1 32 ? -19.625 -31.562 -7.605 1 92.94 32 PRO B C 1
ATOM 2315 O O . PRO B 1 32 ? -19.406 -31.047 -6.5 1 92.94 32 PRO B O 1
ATOM 2318 N N . GLY B 1 33 ? -19.078 -32.688 -7.93 1 93.06 33 GLY B N 1
ATOM 2319 C CA . GLY B 1 33 ? -18.156 -33.406 -7.059 1 93.06 33 GLY B CA 1
ATOM 2320 C C . GLY B 1 33 ? -16.734 -32.875 -7.129 1 93.06 33 GLY B C 1
ATOM 2321 O O . GLY B 1 33 ? -15.859 -33.312 -6.398 1 93.06 33 GLY B O 1
ATOM 2322 N N . LEU B 1 34 ? -16.5 -31.891 -8.016 1 95.5 34 LEU B N 1
ATOM 2323 C CA . LEU B 1 34 ? -15.18 -31.297 -8.109 1 95.5 34 LEU B CA 1
ATOM 2324 C C . LEU B 1 34 ? -14.828 -30.562 -6.824 1 95.5 34 LEU B C 1
ATOM 2326 O O . LEU B 1 34 ? -15.383 -29.484 -6.547 1 95.5 34 LEU B O 1
ATOM 2330 N N . ASN B 1 35 ? -13.984 -31.125 -6.012 1 94.5 35 ASN B N 1
ATOM 2331 C CA . ASN B 1 35 ? -13.477 -30.484 -4.805 1 94.5 35 ASN B CA 1
ATOM 2332 C C . ASN B 1 35 ? -12.016 -30.078 -4.953 1 94.5 35 ASN B C 1
ATOM 2334 O O . ASN B 1 35 ? -11.422 -30.266 -6.02 1 94.5 35 ASN B O 1
ATOM 2338 N N . VAL B 1 36 ? -11.445 -29.594 -3.99 1 94.75 36 VAL B N 1
ATOM 2339 C CA . VAL B 1 36 ? -10.109 -29 -4.031 1 94.75 36 VAL B CA 1
ATOM 2340 C C . VAL B 1 36 ? -9.094 -30.078 -4.387 1 94.75 36 VAL B C 1
ATOM 2342 O O . VAL B 1 36 ? -8.219 -29.875 -5.234 1 94.75 36 VAL B O 1
ATOM 2345 N N . ASP B 1 37 ? -9.211 -31.219 -3.768 1 94.31 37 ASP B N 1
ATOM 2346 C CA . ASP B 1 37 ? -8.258 -32.312 -4.02 1 94.31 37 ASP B CA 1
ATOM 2347 C C . ASP B 1 37 ? -8.312 -32.75 -5.48 1 94.31 37 ASP B C 1
ATOM 2349 O O . ASP B 1 37 ? -7.27 -32.875 -6.125 1 94.31 37 ASP B O 1
ATOM 2353 N N . LEU B 1 38 ? -9.516 -32.969 -5.953 1 95.31 38 LEU B N 1
ATOM 2354 C CA . LEU B 1 38 ? -9.688 -33.375 -7.348 1 95.31 38 LEU B CA 1
ATOM 2355 C C . LEU B 1 38 ? -9.211 -32.25 -8.281 1 95.31 38 LEU B C 1
ATOM 2357 O O . LEU B 1 38 ? -8.656 -32.531 -9.352 1 95.31 38 LEU B O 1
ATOM 2361 N N . ALA B 1 39 ? -9.438 -31.047 -7.91 1 97.06 39 ALA B N 1
ATOM 2362 C CA . ALA B 1 39 ? -9.008 -29.906 -8.711 1 97.06 39 ALA B CA 1
ATOM 2363 C C . ALA B 1 39 ? -7.488 -29.891 -8.875 1 97.06 39 ALA B C 1
ATOM 2365 O O . ALA B 1 39 ? -6.977 -29.641 -9.969 1 97.06 39 ALA B O 1
ATOM 2366 N N . TYR B 1 40 ? -6.758 -30.188 -7.816 1 96.94 40 TYR B N 1
ATOM 2367 C CA . TYR B 1 40 ? -5.305 -30.234 -7.918 1 96.94 40 TYR B CA 1
ATOM 2368 C C . TYR B 1 40 ? -4.855 -31.406 -8.766 1 96.94 40 TYR B C 1
ATOM 2370 O O . TYR B 1 40 ? -3.834 -31.344 -9.453 1 96.94 40 TYR B O 1
ATOM 2378 N N . GLU B 1 41 ? -5.633 -32.469 -8.711 1 96.06 41 GLU B N 1
ATOM 2379 C CA . GLU B 1 41 ? -5.34 -33.562 -9.609 1 96.06 41 GLU B CA 1
ATOM 2380 C C . GLU B 1 41 ? -5.504 -33.156 -11.07 1 96.06 41 GLU B C 1
ATOM 2382 O O . GLU B 1 41 ? -4.668 -33.5 -11.914 1 96.06 41 GLU B O 1
ATOM 2387 N N . VAL B 1 42 ? -6.59 -32.5 -11.32 1 97.62 42 VAL B N 1
ATOM 2388 C CA . VAL B 1 42 ? -6.824 -31.969 -12.664 1 97.62 42 VAL B CA 1
ATOM 2389 C C . VAL B 1 42 ? -5.68 -31.047 -13.062 1 97.62 42 VAL B C 1
ATOM 2391 O O . VAL B 1 42 ? -5.148 -31.141 -14.172 1 97.62 42 VAL B O 1
ATOM 2394 N N . GLN B 1 43 ? -5.281 -30.141 -12.18 1 98.38 43 GLN B N 1
ATOM 2395 C CA . GLN B 1 43 ? -4.18 -29.219 -12.43 1 98.38 43 GLN B CA 1
ATOM 2396 C C . GLN B 1 43 ? -2.904 -29.969 -12.797 1 98.38 43 GLN B C 1
ATOM 2398 O O . GLN B 1 43 ? -2.242 -29.625 -13.781 1 98.38 43 GLN B O 1
ATOM 2403 N N . ASN B 1 44 ? -2.588 -30.969 -12.008 1 97.19 44 ASN B N 1
ATOM 2404 C CA . ASN B 1 44 ? -1.372 -31.734 -12.25 1 97.19 44 ASN B CA 1
ATOM 2405 C C . ASN B 1 44 ? -1.391 -32.406 -13.633 1 97.19 44 ASN B C 1
ATOM 2407 O O . ASN B 1 44 ? -0.39 -32.375 -14.344 1 97.19 44 ASN B O 1
ATOM 2411 N N . ARG B 1 45 ? -2.529 -32.969 -13.992 1 97.56 45 ARG B N 1
ATOM 2412 C CA . ARG B 1 45 ? -2.658 -33.594 -15.297 1 97.56 45 ARG B CA 1
ATOM 2413 C C . ARG B 1 45 ? -2.592 -32.562 -16.422 1 97.56 45 ARG B C 1
ATOM 2415 O O . ARG B 1 45 ? -2.055 -32.844 -17.5 1 97.56 45 ARG B O 1
ATOM 2422 N N . LEU B 1 46 ? -3.191 -31.469 -16.172 1 98.38 46 LEU B N 1
ATOM 2423 C CA . LEU B 1 46 ? -3.133 -30.391 -17.156 1 98.38 46 LEU B CA 1
ATOM 2424 C C . LEU B 1 46 ? -1.692 -29.953 -17.391 1 98.38 46 LEU B C 1
ATOM 2426 O O . LEU B 1 46 ? -1.278 -29.766 -18.547 1 98.38 46 LEU B O 1
ATOM 2430 N N . ILE B 1 47 ? -0.915 -29.812 -16.344 1 98.5 47 ILE B N 1
ATOM 2431 C CA . ILE B 1 47 ? 0.481 -29.391 -16.438 1 98.5 47 ILE B CA 1
ATOM 2432 C C . ILE B 1 47 ? 1.284 -30.453 -17.188 1 98.5 47 ILE B C 1
ATOM 2434 O O . ILE B 1 47 ? 2.107 -30.125 -18.047 1 98.5 47 ILE B O 1
ATOM 2438 N N . GLU B 1 48 ? 1.025 -31.688 -16.875 1 97.81 48 GLU B N 1
ATOM 2439 C CA . GLU B 1 48 ? 1.691 -32.781 -17.594 1 97.81 48 GLU B CA 1
ATOM 2440 C C . GLU B 1 48 ? 1.406 -32.719 -19.094 1 97.81 48 GLU B C 1
ATOM 2442 O O . GLU B 1 48 ? 2.314 -32.875 -19.906 1 97.81 48 GLU B O 1
ATOM 2447 N N . ARG B 1 49 ? 0.158 -32.531 -19.359 1 97.81 49 ARG B N 1
ATOM 2448 C CA . ARG B 1 49 ? -0.252 -32.406 -20.766 1 97.81 49 ARG B CA 1
ATOM 2449 C C . ARG B 1 49 ? 0.452 -31.266 -21.453 1 97.81 49 ARG B C 1
ATOM 2451 O O . ARG B 1 49 ? 0.956 -31.406 -22.578 1 97.81 49 ARG B O 1
ATOM 2458 N N . LYS B 1 50 ? 0.506 -30.141 -20.812 1 98.25 50 LYS B N 1
ATOM 2459 C CA . LYS B 1 50 ? 1.158 -28.953 -21.391 1 98.25 50 LYS B CA 1
ATOM 2460 C C . LYS B 1 50 ? 2.65 -29.203 -21.594 1 98.25 50 LYS B C 1
ATOM 2462 O O . LYS B 1 50 ? 3.199 -28.859 -22.641 1 98.25 50 LYS B O 1
ATOM 2467 N N . CYS B 1 51 ? 3.32 -29.781 -20.609 1 98.44 51 CYS B N 1
ATOM 2468 C CA . CYS B 1 51 ? 4.746 -30.062 -20.734 1 98.44 51 CYS B CA 1
ATOM 2469 C C . CYS B 1 51 ? 5.02 -30.984 -21.922 1 98.44 51 CYS B C 1
ATOM 2471 O O . CYS B 1 51 ? 5.949 -30.734 -22.688 1 98.44 51 CYS B O 1
ATOM 2473 N N . ARG B 1 52 ? 4.172 -31.984 -22.078 1 97.81 52 ARG B N 1
ATOM 2474 C CA . ARG B 1 52 ? 4.34 -32.969 -23.141 1 97.81 52 ARG B CA 1
ATOM 2475 C C . ARG B 1 52 ? 4.043 -32.344 -24.5 1 97.81 52 ARG B C 1
ATOM 2477 O O . ARG B 1 52 ? 4.867 -32.406 -25.422 1 97.81 52 ARG B O 1
ATOM 2484 N N . ASP B 1 53 ? 2.949 -31.703 -24.609 1 97.31 53 ASP B N 1
ATOM 2485 C CA . ASP B 1 53 ? 2.445 -31.266 -25.906 1 97.31 53 ASP B CA 1
ATOM 2486 C C . ASP B 1 53 ? 3.166 -30 -26.391 1 97.31 53 ASP B C 1
ATOM 2488 O O . ASP B 1 53 ? 3.277 -29.766 -27.594 1 97.31 53 ASP B O 1
ATOM 2492 N N . GLU B 1 54 ? 3.666 -29.203 -25.438 1 96.62 54 GLU B N 1
ATOM 2493 C CA . GLU B 1 54 ? 4.289 -27.938 -25.797 1 96.62 54 GLU B CA 1
ATOM 2494 C C . GLU B 1 54 ? 5.801 -27.984 -25.625 1 96.62 54 GLU B C 1
ATOM 2496 O O . GLU B 1 54 ? 6.5 -27.016 -25.891 1 96.62 54 GLU B O 1
ATOM 2501 N N . GLY B 1 55 ? 6.34 -29.047 -25.219 1 97.69 55 GLY B N 1
ATOM 2502 C CA . GLY B 1 55 ? 7.773 -29.219 -25.047 1 97.69 55 GLY B CA 1
ATOM 2503 C C . GLY B 1 55 ? 8.359 -28.25 -24.031 1 97.69 55 GLY B C 1
ATOM 2504 O O . GLY B 1 55 ? 9.422 -27.672 -24.266 1 97.69 55 GLY B O 1
ATOM 2505 N N . THR B 1 56 ? 7.637 -28 -23 1 98.12 56 THR B N 1
ATOM 2506 C CA . THR B 1 56 ? 8.055 -27.078 -21.953 1 98.12 56 THR B CA 1
ATOM 2507 C C . THR B 1 56 ? 8.273 -27.812 -20.625 1 98.12 56 THR B C 1
ATOM 2509 O O . THR B 1 56 ? 8.219 -29.047 -20.594 1 98.12 56 THR B O 1
ATOM 2512 N N . LYS B 1 57 ? 8.695 -27.094 -19.594 1 98.19 57 LYS B N 1
ATOM 2513 C CA . LYS B 1 57 ? 8.938 -27.672 -18.266 1 98.19 57 LYS B CA 1
ATOM 2514 C C . LYS B 1 57 ? 8.531 -26.703 -17.156 1 98.19 57 LYS B C 1
ATOM 2516 O O . LYS B 1 57 ? 8.281 -25.531 -17.422 1 98.19 57 LYS B O 1
ATOM 2521 N N . VAL B 1 58 ? 8.461 -27.219 -15.977 1 98.25 58 VAL B N 1
ATOM 2522 C CA . VAL B 1 58 ? 8.109 -26.422 -14.805 1 98.25 58 VAL B CA 1
ATOM 2523 C C . VAL B 1 58 ? 9.242 -25.438 -14.492 1 98.25 58 VAL B C 1
ATOM 2525 O O . VAL B 1 58 ? 10.406 -25.844 -14.422 1 98.25 58 VAL B O 1
ATOM 2528 N N . ALA B 1 59 ? 8.914 -24.188 -14.383 1 98.31 59 ALA B N 1
ATOM 2529 C CA . ALA B 1 59 ? 9.867 -23.141 -14.047 1 98.31 59 ALA B CA 1
ATOM 2530 C C . ALA B 1 59 ? 9.719 -22.703 -12.594 1 98.31 59 ALA B C 1
ATOM 2532 O O . ALA B 1 59 ? 10.609 -22.062 -12.031 1 98.31 59 ALA B O 1
ATOM 2533 N N . GLY B 1 60 ? 8.555 -23.016 -12 1 98.62 60 GLY B N 1
ATOM 2534 C CA . GLY B 1 60 ? 8.289 -22.625 -10.625 1 98.62 60 GLY B CA 1
ATOM 2535 C C . GLY B 1 60 ? 6.816 -22.641 -10.273 1 98.62 60 GLY B C 1
ATOM 2536 O O . GLY B 1 60 ? 6.055 -23.469 -10.789 1 98.62 60 GLY B O 1
ATOM 2537 N N . TRP B 1 61 ? 6.465 -21.766 -9.289 1 98.88 61 TRP B N 1
ATOM 2538 C CA . TRP B 1 61 ? 5.133 -21.797 -8.688 1 98.88 61 TRP B CA 1
ATOM 2539 C C . TRP B 1 61 ? 4.609 -20.391 -8.445 1 98.88 61 TRP B C 1
ATOM 2541 O O . TRP B 1 61 ? 5.391 -19.438 -8.352 1 98.88 61 TRP B O 1
ATOM 2551 N N . LYS B 1 62 ? 3.361 -20.281 -8.43 1 98.88 62 LYS B N 1
ATOM 2552 C CA . LYS B 1 62 ? 2.74 -19.016 -8.07 1 98.88 62 LYS B CA 1
ATOM 2553 C C . LYS B 1 62 ? 1.615 -19.219 -7.062 1 98.88 62 LYS B C 1
ATOM 2555 O O . LYS B 1 62 ? 0.941 -20.25 -7.078 1 98.88 62 LYS B O 1
ATOM 2560 N N . LEU B 1 63 ? 1.47 -18.266 -6.16 1 98.62 63 LEU B N 1
ATOM 2561 C CA . LEU B 1 63 ? 0.373 -18.25 -5.199 1 98.62 63 LEU B CA 1
ATOM 2562 C C . LEU B 1 63 ? -0.726 -17.281 -5.645 1 98.62 63 LEU B C 1
ATOM 2564 O O . LEU B 1 63 ? -0.457 -16.312 -6.348 1 98.62 63 LEU B O 1
ATOM 2568 N N . GLY B 1 64 ? -1.912 -17.625 -5.32 1 97.12 64 GLY B N 1
ATOM 2569 C CA . GLY B 1 64 ? -3.09 -16.781 -5.457 1 97.12 64 GLY B CA 1
ATOM 2570 C C . GLY B 1 64 ? -3.99 -16.812 -4.234 1 97.12 64 GLY B C 1
ATOM 2571 O O . GLY B 1 64 ? -3.836 -17.672 -3.363 1 97.12 64 GLY B O 1
ATOM 2572 N N . LEU B 1 65 ? -4.84 -15.766 -4.145 1 96.56 65 LEU B N 1
ATOM 2573 C CA . LEU B 1 65 ? -5.785 -15.664 -3.037 1 96.56 65 LEU B CA 1
ATOM 2574 C C . LEU B 1 65 ? -5.055 -15.531 -1.706 1 96.56 65 LEU B C 1
ATOM 2576 O O . LEU B 1 65 ? -5.387 -16.219 -0.739 1 96.56 65 LEU B O 1
ATOM 2580 N N . THR B 1 66 ? -4.012 -14.664 -1.746 1 96.06 66 THR B N 1
ATOM 2581 C CA . THR B 1 66 ? -3.166 -14.523 -0.565 1 96.06 66 THR B CA 1
ATOM 2582 C C . THR B 1 66 ? -3.625 -13.344 0.289 1 96.06 66 THR B C 1
ATOM 2584 O O . THR B 1 66 ? -3.041 -13.07 1.339 1 96.06 66 THR B O 1
ATOM 2587 N N . SER B 1 67 ? -4.59 -12.633 -0.147 1 89.88 67 SER B N 1
ATOM 2588 C CA . SER B 1 67 ? -5.152 -11.555 0.664 1 89.88 67 SER B CA 1
ATOM 2589 C C . SER B 1 67 ? -6.395 -12.023 1.418 1 89.88 67 SER B C 1
ATOM 2591 O O . SER B 1 67 ? -7.219 -12.758 0.871 1 89.88 67 SER B O 1
ATOM 2593 N N . LYS B 1 68 ? -6.5 -11.594 2.682 1 84.31 68 LYS B N 1
ATOM 2594 C CA . LYS B 1 68 ? -7.672 -11.961 3.467 1 84.31 68 LYS B CA 1
ATOM 2595 C C . LYS B 1 68 ? -8.953 -11.414 2.836 1 84.31 68 LYS B C 1
ATOM 2597 O O . LYS B 1 68 ? -9.977 -12.102 2.803 1 84.31 68 LYS B O 1
ATOM 2602 N N . ALA B 1 69 ? -8.828 -10.203 2.357 1 82.12 69 ALA B N 1
ATOM 2603 C CA . ALA B 1 69 ? -9.977 -9.562 1.719 1 82.12 69 ALA B CA 1
ATOM 2604 C C . ALA B 1 69 ? -10.453 -10.375 0.519 1 82.12 69 ALA B C 1
ATOM 2606 O O . ALA B 1 69 ? -11.656 -10.602 0.352 1 82.12 69 ALA B O 1
ATOM 2607 N N . LYS B 1 70 ? -9.523 -10.883 -0.254 1 85.69 70 LYS B N 1
ATOM 2608 C CA . LYS B 1 70 ? -9.883 -11.68 -1.424 1 85.69 70 LYS B CA 1
ATOM 2609 C C . LYS B 1 70 ? -10.445 -13.039 -1.012 1 85.69 70 LYS B C 1
ATOM 2611 O O . LYS B 1 70 ? -11.391 -13.539 -1.632 1 85.69 70 LYS B O 1
ATOM 2616 N N . GLN B 1 71 ? -9.852 -13.609 0.001 1 90.31 71 GLN B N 1
ATOM 2617 C CA . GLN B 1 71 ? -10.352 -14.883 0.506 1 90.31 71 GLN B CA 1
ATOM 2618 C C . GLN B 1 71 ? -11.789 -14.758 0.998 1 90.31 71 GLN B C 1
ATOM 2620 O O . GLN B 1 71 ? -12.641 -15.586 0.674 1 90.31 71 GLN B O 1
ATOM 2625 N N . GLU B 1 72 ? -12.047 -13.656 1.692 1 88.25 72 GLU B N 1
ATOM 2626 C CA . GLU B 1 72 ? -13.398 -13.406 2.182 1 88.25 72 GLU B CA 1
ATOM 2627 C C . GLU B 1 72 ? -14.375 -13.195 1.025 1 88.25 72 GLU B C 1
ATOM 2629 O O . GLU B 1 72 ? -15.469 -13.758 1.026 1 88.25 72 GLU B O 1
ATOM 2634 N N . MET B 1 73 ? -13.945 -12.492 0.075 1 84.56 73 MET B N 1
ATOM 2635 C CA . MET B 1 73 ? -14.758 -12.227 -1.107 1 84.56 73 MET B CA 1
ATOM 2636 C C . MET B 1 73 ? -15.117 -13.523 -1.824 1 84.56 73 MET B C 1
ATOM 2638 O O . MET B 1 73 ? -16.234 -13.68 -2.316 1 84.56 73 MET B O 1
ATOM 2642 N N . MET B 1 74 ? -14.172 -14.477 -1.788 1 87 74 MET B N 1
ATOM 2643 C CA . MET B 1 74 ? -14.359 -15.727 -2.523 1 87 74 MET B CA 1
ATOM 2644 C C . MET B 1 74 ? -14.969 -16.797 -1.628 1 87 74 MET B C 1
ATOM 2646 O O . MET B 1 74 ? -15.312 -17.891 -2.1 1 87 74 MET B O 1
ATOM 2650 N N . GLY B 1 75 ? -15.086 -16.469 -0.312 1 89.5 75 GLY B N 1
ATOM 2651 C CA . GLY B 1 75 ? -15.641 -17.422 0.63 1 89.5 75 GLY B CA 1
ATOM 2652 C C . GLY B 1 75 ? -14.719 -18.594 0.9 1 89.5 75 GLY B C 1
ATOM 2653 O O . GLY B 1 75 ? -15.172 -19.734 1.073 1 89.5 75 GLY B O 1
ATOM 2654 N N . VAL B 1 76 ? -13.438 -18.312 0.816 1 90.69 76 VAL B N 1
ATOM 2655 C CA . VAL B 1 76 ? -12.461 -19.375 1.051 1 90.69 76 VAL B CA 1
ATOM 2656 C C . VAL B 1 76 ? -11.555 -19 2.217 1 90.69 76 VAL B C 1
ATOM 2658 O O . VAL B 1 76 ? -11.578 -17.859 2.682 1 90.69 76 VAL B O 1
ATOM 2661 N N . HIS B 1 77 ? -10.75 -20.016 2.701 1 88.44 77 HIS B N 1
ATOM 2662 C CA . HIS B 1 77 ? -9.977 -19.75 3.908 1 88.44 77 HIS B CA 1
ATOM 2663 C C . HIS B 1 77 ? -8.508 -20.094 3.703 1 88.44 77 HIS B C 1
ATOM 2665 O O . HIS B 1 77 ? -7.746 -20.203 4.668 1 88.44 77 HIS B O 1
ATOM 2671 N N . GLU B 1 78 ? -8.219 -20.391 2.459 1 91.12 78 GLU B N 1
ATOM 2672 C CA . GLU B 1 78 ? -6.82 -20.672 2.16 1 91.12 78 GLU B CA 1
ATOM 2673 C C . GLU B 1 78 ? -6.441 -20.172 0.768 1 91.12 78 GLU B C 1
ATOM 2675 O O . GLU B 1 78 ? -7.305 -20.031 -0.101 1 91.12 78 GLU B O 1
ATOM 2680 N N . PRO B 1 79 ? -5.125 -19.891 0.576 1 96.88 79 PRO B N 1
ATOM 2681 C CA . PRO B 1 79 ? -4.645 -19.562 -0.767 1 96.88 79 PRO B CA 1
ATOM 2682 C C . PRO B 1 79 ? -4.715 -20.734 -1.732 1 96.88 79 PRO B C 1
ATOM 2684 O O . PRO B 1 79 ? -5.172 -21.812 -1.358 1 96.88 79 PRO B O 1
ATOM 2687 N N . ALA B 1 80 ? -4.434 -20.484 -2.926 1 97.5 80 ALA B N 1
ATOM 2688 C CA . ALA B 1 80 ? -4.223 -21.484 -3.961 1 97.5 80 ALA B CA 1
ATOM 2689 C C . ALA B 1 80 ? -2.855 -21.328 -4.617 1 97.5 80 ALA B C 1
ATOM 2691 O O . ALA B 1 80 ? -2.189 -20.297 -4.434 1 97.5 80 ALA B O 1
ATOM 2692 N N . TYR B 1 81 ? -2.375 -22.344 -5.219 1 98.5 81 TYR B N 1
ATOM 2693 C CA . TYR B 1 81 ? -1.143 -22.234 -5.992 1 98.5 81 TYR B CA 1
ATOM 2694 C C . TYR B 1 81 ? -1.346 -22.703 -7.422 1 98.5 81 TYR B C 1
ATOM 2696 O O . TYR B 1 81 ? -2.336 -23.375 -7.727 1 98.5 81 TYR B O 1
ATOM 2704 N N . GLY B 1 82 ? -0.538 -22.25 -8.273 1 98.75 82 GLY B N 1
ATOM 2705 C CA . GLY B 1 82 ? -0.419 -22.688 -9.656 1 98.75 82 GLY B CA 1
ATOM 2706 C C . GLY B 1 82 ? 1.013 -22.969 -10.07 1 98.75 82 GLY B C 1
ATOM 2707 O O . GLY B 1 82 ? 1.942 -22.781 -9.289 1 98.75 82 GLY B O 1
ATOM 2708 N N . VAL B 1 83 ? 1.137 -23.453 -11.25 1 98.88 83 VAL B N 1
ATOM 2709 C CA . VAL B 1 83 ? 2.436 -23.859 -11.773 1 98.88 83 VAL B CA 1
ATOM 2710 C C . VAL B 1 83 ? 2.879 -22.875 -12.867 1 98.88 83 VAL B C 1
ATOM 2712 O O . VAL B 1 83 ? 2.082 -22.5 -13.727 1 98.88 83 VAL B O 1
ATOM 2715 N N . LEU B 1 84 ? 4.102 -22.438 -12.734 1 98.88 84 LEU B N 1
ATOM 2716 C CA . LEU B 1 84 ? 4.734 -21.656 -13.789 1 98.88 84 LEU B CA 1
ATOM 2717 C C . LEU B 1 84 ? 5.531 -22.547 -14.734 1 98.88 84 LEU B C 1
ATOM 2719 O O . LEU B 1 84 ? 6.328 -23.375 -14.289 1 98.88 84 LEU B O 1
ATOM 2723 N N . LEU B 1 85 ? 5.316 -22.391 -16 1 98.75 85 LEU B N 1
ATOM 2724 C CA . LEU B 1 85 ? 6.07 -23.125 -17.016 1 98.75 85 LEU B CA 1
ATOM 2725 C C . LEU B 1 85 ? 7.07 -22.203 -17.719 1 98.75 85 LEU B C 1
ATOM 2727 O O . LEU B 1 85 ? 6.879 -21 -17.766 1 98.75 85 LEU B O 1
ATOM 2731 N N . GLU B 1 86 ? 8.102 -22.797 -18.25 1 98.19 86 GLU B N 1
ATOM 2732 C CA . GLU B 1 86 ? 9.18 -22.047 -18.891 1 98.19 86 GLU B CA 1
ATOM 2733 C C . GLU B 1 86 ? 8.641 -21.188 -20.031 1 98.19 86 GLU B C 1
ATOM 2735 O O . GLU B 1 86 ? 9.07 -20.047 -20.203 1 98.19 86 GLU B O 1
ATOM 2740 N N . ASN B 1 87 ? 7.723 -21.688 -20.797 1 97.12 87 ASN B N 1
ATOM 2741 C CA . ASN B 1 87 ? 7.227 -20.969 -21.969 1 97.12 87 ASN B CA 1
ATOM 2742 C C . ASN B 1 87 ? 6.242 -19.859 -21.578 1 97.12 87 ASN B C 1
ATOM 2744 O O . ASN B 1 87 ? 5.742 -19.141 -22.438 1 97.12 87 ASN B O 1
ATOM 2748 N N . MET B 1 88 ? 5.941 -19.719 -20.266 1 96.94 88 MET B N 1
ATOM 2749 C CA . MET B 1 88 ? 5.098 -18.641 -19.75 1 96.94 88 MET B CA 1
ATOM 2750 C C . MET B 1 88 ? 5.922 -17.391 -19.469 1 96.94 88 MET B C 1
ATOM 2752 O O . MET B 1 88 ? 5.367 -16.297 -19.281 1 96.94 88 MET B O 1
ATOM 2756 N N . GLN B 1 89 ? 7.211 -17.547 -19.328 1 96.69 89 GLN B N 1
ATOM 2757 C CA . GLN B 1 89 ? 8.047 -16.406 -18.969 1 96.69 89 GLN B CA 1
ATOM 2758 C C . GLN B 1 89 ? 8.25 -15.492 -20.172 1 96.69 89 GLN B C 1
ATOM 2760 O O . GLN B 1 89 ? 8.695 -15.945 -21.234 1 96.69 89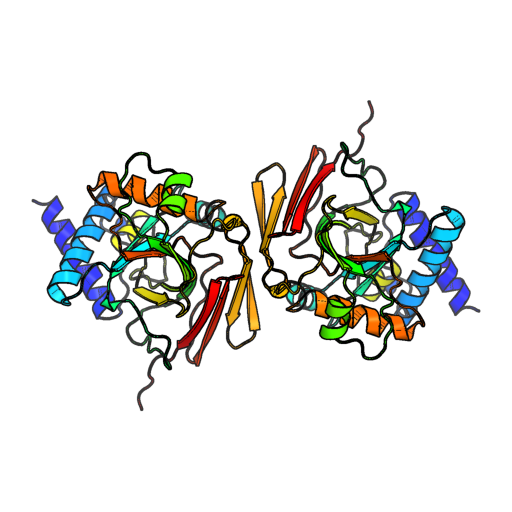 GLN B O 1
ATOM 2765 N N . LEU B 1 90 ? 7.906 -14.297 -20 1 94.75 90 LEU B N 1
ATOM 2766 C CA . LEU B 1 90 ? 8.062 -13.305 -21.047 1 94.75 90 LEU B CA 1
ATOM 2767 C C . LEU B 1 90 ? 9.258 -12.398 -20.781 1 94.75 90 LEU B C 1
ATOM 2769 O O . LEU B 1 90 ? 9.641 -12.211 -19.625 1 94.75 90 LEU B O 1
ATOM 2773 N N . GLN B 1 91 ? 9.781 -11.852 -21.844 1 88.56 91 GLN B N 1
ATOM 2774 C CA . GLN B 1 91 ? 10.844 -10.859 -21.734 1 88.56 91 GLN B CA 1
ATOM 2775 C C . GLN B 1 91 ? 10.281 -9.438 -21.828 1 88.56 91 GLN B C 1
ATOM 2777 O O . GLN B 1 91 ? 9.328 -9.195 -22.578 1 88.56 91 GLN B O 1
ATOM 2782 N N . SER B 1 92 ? 10.836 -8.625 -21.062 1 80 92 SER B N 1
ATOM 2783 C CA . SER B 1 92 ? 10.336 -7.254 -21.016 1 80 92 SER B CA 1
ATOM 2784 C C . SER B 1 92 ? 10.93 -6.414 -22.141 1 80 92 SER B C 1
ATOM 2786 O O . SER B 1 92 ? 10.883 -5.184 -22.094 1 80 92 SER B O 1
ATOM 2788 N N . ASP B 1 93 ? 11.438 -7.074 -23.125 1 80.38 93 ASP B N 1
ATOM 2789 C CA . ASP B 1 93 ? 12.047 -6.352 -24.25 1 80.38 93 ASP B CA 1
ATOM 2790 C C . ASP B 1 93 ? 11.023 -6.078 -25.344 1 80.38 93 ASP B C 1
ATOM 2792 O O . ASP B 1 93 ? 10.68 -6.977 -26.109 1 80.38 93 ASP B O 1
ATOM 2796 N N . GLY B 1 94 ? 10.336 -5.043 -25.312 1 77.38 94 GLY B N 1
ATOM 2797 C CA . GLY B 1 94 ? 9.359 -4.633 -26.312 1 77.38 94 GLY B CA 1
ATOM 2798 C C . GLY B 1 94 ? 7.926 -4.871 -25.891 1 77.38 94 GLY B C 1
ATOM 2799 O O . GLY B 1 94 ? 7.668 -5.25 -24.75 1 77.38 94 GLY B O 1
ATOM 2800 N N . SER B 1 95 ? 7.082 -4.695 -26.875 1 85.75 95 SER B N 1
ATOM 2801 C CA . SER B 1 95 ? 5.66 -4.871 -26.594 1 85.75 95 SER B CA 1
ATOM 2802 C C . SER B 1 95 ? 5.266 -6.344 -26.641 1 85.75 95 SER B C 1
ATOM 2804 O O . SER B 1 95 ? 5.676 -7.074 -27.547 1 85.75 95 SER B O 1
ATOM 2806 N N . ILE B 1 96 ? 4.547 -6.781 -25.656 1 90.06 96 ILE B N 1
ATOM 2807 C CA . ILE B 1 96 ? 4.113 -8.164 -25.5 1 90.06 96 ILE B CA 1
ATOM 2808 C C . ILE B 1 96 ? 2.703 -8.328 -26.062 1 90.06 96 ILE B C 1
ATOM 2810 O O . ILE B 1 96 ? 1.795 -7.574 -25.703 1 90.06 96 ILE B O 1
ATOM 2814 N N . SER B 1 97 ? 2.545 -9.219 -26.953 1 88.81 97 SER B N 1
ATOM 2815 C CA . SER B 1 97 ? 1.227 -9.508 -27.516 1 88.81 97 SER B CA 1
ATOM 2816 C C . SER B 1 97 ? 0.435 -10.438 -26.594 1 88.81 97 SER B C 1
ATOM 2818 O O . SER B 1 97 ? 0.954 -11.461 -26.141 1 88.81 97 SER B O 1
ATOM 2820 N N . LEU B 1 98 ? -0.847 -9.977 -26.344 1 86.06 98 LEU B N 1
ATOM 2821 C CA . LEU B 1 98 ? -1.72 -10.82 -25.547 1 86.06 98 LEU B CA 1
ATOM 2822 C C . LEU B 1 98 ? -2.91 -11.312 -26.359 1 86.06 98 LEU B C 1
ATOM 2824 O O . LEU B 1 98 ? -3.994 -11.523 -25.812 1 86.06 98 LEU B O 1
ATOM 2828 N N . ARG B 1 99 ? -2.734 -11.453 -27.609 1 86.19 99 ARG B N 1
ATOM 2829 C CA . ARG B 1 99 ? -3.801 -11.789 -28.547 1 86.19 99 ARG B CA 1
ATOM 2830 C C . ARG B 1 99 ? -4.402 -13.156 -28.219 1 86.19 99 ARG B C 1
ATOM 2832 O O . ARG B 1 99 ? -5.582 -13.398 -28.484 1 86.19 99 ARG B O 1
ATOM 2839 N N . THR B 1 100 ? -3.721 -14.023 -27.609 1 86.56 100 THR B N 1
ATOM 2840 C CA . THR B 1 100 ? -4.242 -15.367 -27.391 1 86.56 100 THR B CA 1
ATOM 2841 C C . THR B 1 100 ? -4.875 -15.484 -26.016 1 86.56 100 THR B C 1
ATOM 2843 O O . THR B 1 100 ? -5.375 -16.547 -25.641 1 86.56 100 THR B O 1
ATOM 2846 N N . LEU B 1 101 ? -4.871 -14.422 -25.234 1 94.38 101 LEU B N 1
ATOM 2847 C CA . LEU B 1 101 ? -5.441 -14.477 -23.906 1 94.38 101 LEU B CA 1
ATOM 2848 C C . LEU B 1 101 ? -6.906 -14.055 -23.922 1 94.38 101 LEU B C 1
ATOM 2850 O O . LEU B 1 101 ? -7.359 -13.391 -24.859 1 94.38 101 LEU B O 1
ATOM 2854 N N . ILE B 1 102 ? -7.688 -14.422 -22.984 1 96.81 102 ILE B N 1
ATOM 2855 C CA . ILE B 1 102 ? -9.133 -14.266 -22.938 1 96.81 102 ILE B CA 1
ATOM 2856 C C . ILE B 1 102 ? -9.492 -12.938 -22.266 1 96.81 102 ILE B C 1
ATOM 2858 O O . ILE B 1 102 ? -10.133 -12.086 -22.875 1 96.81 102 ILE B O 1
ATOM 2862 N N . HIS B 1 103 ? -9.172 -12.656 -21.078 1 97 103 HIS B N 1
ATOM 2863 C CA . HIS B 1 103 ? -9.391 -11.438 -20.312 1 97 103 HIS B CA 1
ATOM 2864 C C . HIS B 1 103 ? -8.234 -11.18 -19.344 1 97 103 HIS B C 1
ATOM 2866 O O . HIS B 1 103 ? -8.422 -11.203 -18.125 1 97 103 HIS B O 1
ATOM 2872 N N . PRO B 1 104 ? -7.047 -10.898 -19.844 1 97.12 104 PRO B N 1
ATOM 2873 C CA . PRO B 1 104 ? -5.809 -10.828 -19.062 1 97.12 104 PRO B CA 1
ATOM 2874 C C . PRO B 1 104 ? -5.809 -9.68 -18.062 1 97.12 104 PRO B C 1
ATOM 2876 O O . PRO B 1 104 ? -6.332 -8.602 -18.359 1 97.12 104 PRO B O 1
ATOM 2879 N N . LYS B 1 105 ? -5.332 -9.93 -16.906 1 98.12 105 LYS B N 1
ATOM 2880 C CA . LYS B 1 105 ? -5.059 -8.945 -15.859 1 98.12 105 LYS B CA 1
ATOM 2881 C C . LYS B 1 105 ? -3.619 -9.055 -15.367 1 98.12 105 LYS B C 1
ATOM 2883 O O . LYS B 1 105 ? -2.957 -10.07 -15.586 1 98.12 105 LYS B O 1
ATOM 2888 N N . ILE B 1 106 ? -3.16 -8.031 -14.773 1 98.38 106 ILE B N 1
ATOM 2889 C CA . ILE B 1 106 ? -1.756 -8 -14.383 1 98.38 106 ILE B CA 1
ATOM 2890 C C . ILE B 1 106 ? -1.647 -7.746 -12.883 1 98.38 106 ILE B C 1
ATOM 2892 O O . ILE B 1 106 ? -2.436 -6.98 -12.32 1 98.38 106 ILE B O 1
ATOM 2896 N N . GLU B 1 107 ? -0.708 -8.422 -12.242 1 98.44 107 GLU B N 1
ATOM 2897 C CA . GLU B 1 107 ? -0.461 -8.344 -10.805 1 98.44 107 GLU B CA 1
ATOM 2898 C C . GLU B 1 107 ? 1.025 -8.156 -10.516 1 98.44 107 GLU B C 1
ATOM 2900 O O . GLU B 1 107 ? 1.863 -8.891 -11.047 1 98.44 107 GLU B O 1
ATOM 2905 N N . PRO B 1 108 ? 1.358 -7.168 -9.672 1 98.75 108 PRO B N 1
ATOM 2906 C CA . PRO B 1 108 ? 2.736 -7.082 -9.18 1 98.75 108 PRO B CA 1
ATOM 2907 C C . PRO B 1 108 ? 3.02 -8.062 -8.047 1 98.75 108 PRO B C 1
ATOM 2909 O O . PRO B 1 108 ? 2.176 -8.258 -7.168 1 98.75 108 PRO B O 1
ATOM 2912 N N . GLU B 1 109 ? 4.219 -8.68 -8.086 1 98.56 109 GLU B N 1
ATOM 2913 C CA . GLU B 1 109 ? 4.574 -9.727 -7.133 1 98.56 109 GLU B CA 1
ATOM 2914 C C . GLU B 1 109 ? 6.02 -9.578 -6.668 1 98.56 109 GLU B C 1
ATOM 2916 O O . GLU B 1 109 ? 6.816 -8.891 -7.309 1 98.56 109 GLU B O 1
ATOM 2921 N N . ILE B 1 110 ? 6.289 -10.172 -5.547 1 98.75 110 ILE B N 1
ATOM 2922 C CA . ILE B 1 110 ? 7.652 -10.477 -5.133 1 98.75 110 ILE B CA 1
ATOM 2923 C C . ILE B 1 110 ? 8.008 -11.906 -5.543 1 98.75 110 ILE B C 1
ATOM 2925 O O . ILE B 1 110 ? 7.309 -12.852 -5.172 1 98.75 110 ILE B O 1
ATOM 2929 N N . ALA B 1 111 ? 9.078 -12.062 -6.273 1 98.81 111 ALA B N 1
ATOM 2930 C CA . ALA B 1 111 ? 9.547 -13.375 -6.707 1 98.81 111 ALA B CA 1
ATOM 2931 C C . ALA B 1 111 ? 10.695 -13.859 -5.832 1 98.81 111 ALA B C 1
ATOM 2933 O O . ALA B 1 111 ? 11.633 -13.102 -5.547 1 98.81 111 ALA B O 1
ATOM 2934 N N . PHE B 1 112 ? 10.594 -15.094 -5.438 1 98.75 112 PHE B N 1
ATOM 2935 C CA . PHE B 1 112 ? 11.664 -15.789 -4.727 1 98.75 112 PHE B CA 1
ATOM 2936 C C . PHE B 1 112 ? 12.391 -16.766 -5.652 1 98.75 112 PHE B C 1
ATOM 2938 O O . PHE B 1 112 ? 11.758 -17.469 -6.441 1 98.75 112 PHE B O 1
ATOM 2945 N N . ILE B 1 113 ? 13.648 -16.766 -5.562 1 98.25 113 ILE B N 1
ATOM 2946 C CA . ILE B 1 113 ? 14.469 -17.812 -6.18 1 98.25 113 ILE B CA 1
ATOM 2947 C C . ILE B 1 113 ? 15.273 -18.531 -5.105 1 98.25 113 ILE B C 1
ATOM 2949 O O . ILE B 1 113 ? 15.922 -17.906 -4.273 1 98.25 113 ILE B O 1
ATOM 2953 N N . PHE B 1 114 ? 15.289 -19.844 -5.16 1 97.75 114 PHE B N 1
ATOM 2954 C CA . PHE B 1 114 ? 15.828 -20.625 -4.051 1 97.75 114 PHE B CA 1
ATOM 2955 C C . PHE B 1 114 ? 17.156 -21.266 -4.434 1 97.75 114 PHE B C 1
ATOM 2957 O O . PHE B 1 114 ? 17.312 -21.719 -5.562 1 97.75 114 PHE B O 1
ATOM 2964 N N . LYS B 1 115 ? 18.016 -21.344 -3.479 1 96.94 115 LYS B N 1
ATOM 2965 C CA . LYS B 1 115 ? 19.312 -21.969 -3.691 1 96.94 115 LYS B CA 1
ATOM 2966 C C . LYS B 1 115 ? 19.281 -23.438 -3.279 1 96.94 115 LYS B C 1
ATOM 2968 O O . LYS B 1 115 ? 20.156 -24.219 -3.652 1 96.94 115 LYS B O 1
ATOM 2973 N N . GLU B 1 116 ? 18.328 -23.828 -2.48 1 98.06 116 GLU B N 1
ATOM 2974 C CA . GLU B 1 116 ? 18.125 -25.203 -2.002 1 98.06 116 GLU B CA 1
ATOM 2975 C C . GLU B 1 116 ? 16.672 -25.625 -2.15 1 98.06 116 GLU B C 1
ATOM 2977 O O . GLU B 1 116 ? 15.773 -24.781 -2.252 1 98.06 116 GLU B O 1
ATOM 2982 N N . GLU B 1 117 ? 16.531 -26.922 -2.141 1 98.56 117 GLU B N 1
ATOM 2983 C CA . GLU B 1 117 ? 15.172 -27.469 -2.232 1 98.56 117 GLU B CA 1
ATOM 2984 C C . GLU B 1 117 ? 14.352 -27.125 -0.991 1 98.56 117 GLU B C 1
ATOM 2986 O O . GLU B 1 117 ? 14.859 -27.188 0.131 1 98.56 117 GLU B O 1
ATOM 2991 N N . LEU B 1 118 ? 13.141 -26.75 -1.191 1 98.62 118 LEU B N 1
ATOM 2992 C CA . LEU B 1 118 ? 12.164 -26.609 -0.117 1 98.62 118 LEU B CA 1
ATOM 2993 C C . LEU B 1 118 ? 11.141 -27.734 -0.163 1 98.62 118 LEU B C 1
ATOM 2995 O O . LEU B 1 118 ? 10.344 -27.812 -1.102 1 98.62 118 LEU B O 1
ATOM 2999 N N . LYS B 1 119 ? 11.18 -28.531 0.829 1 98.31 119 LYS B N 1
ATOM 3000 C CA . LYS B 1 119 ? 10.312 -29.703 0.87 1 98.31 119 LYS B CA 1
ATOM 3001 C C . LYS B 1 119 ? 9.57 -29.797 2.201 1 98.31 119 LYS B C 1
ATOM 3003 O O . LYS B 1 119 ? 10.195 -29.781 3.266 1 98.31 119 LYS B O 1
ATOM 3008 N N . GLY B 1 120 ? 8.289 -29.859 2.057 1 97.81 120 GLY B N 1
ATOM 3009 C CA . GLY B 1 120 ? 7.473 -30.031 3.248 1 97.81 120 GLY B CA 1
ATOM 3010 C C . GLY B 1 120 ? 7.348 -31.484 3.682 1 97.81 120 GLY B C 1
ATOM 3011 O O . GLY B 1 120 ? 8 -32.375 3.123 1 97.81 120 GLY B O 1
ATOM 3012 N N . PRO B 1 121 ? 6.484 -31.75 4.656 1 97.94 121 PRO B N 1
ATOM 3013 C CA . PRO B 1 121 ? 5.703 -30.812 5.457 1 97.94 121 PRO B CA 1
ATOM 3014 C C . PRO B 1 121 ? 6.535 -30.125 6.539 1 97.94 121 PRO B C 1
ATOM 3016 O O . PRO B 1 121 ? 7.695 -30.484 6.754 1 97.94 121 PRO B O 1
ATOM 3019 N N . GLY B 1 122 ? 6.051 -29.078 7.102 1 98.25 122 GLY B N 1
ATOM 3020 C CA . GLY B 1 122 ? 6.645 -28.453 8.273 1 98.25 122 GLY B CA 1
ATOM 3021 C C . GLY B 1 122 ? 7.586 -27.312 7.93 1 98.25 122 GLY B C 1
ATOM 3022 O O . GLY B 1 122 ? 8.398 -26.891 8.758 1 98.25 122 GLY B O 1
ATOM 3023 N N . VAL B 1 123 ? 7.598 -26.922 6.668 1 98.56 123 VAL B N 1
ATOM 3024 C CA . VAL B 1 123 ? 8.414 -25.781 6.258 1 98.56 123 VAL B CA 1
ATOM 3025 C C . VAL B 1 123 ? 7.961 -24.516 6.992 1 98.56 123 VAL B C 1
ATOM 3027 O O . VAL B 1 123 ? 6.762 -24.266 7.121 1 98.56 123 VAL B O 1
ATOM 3030 N N . THR B 1 124 ? 8.852 -23.766 7.531 1 98.56 124 THR B N 1
ATOM 3031 C CA . THR B 1 124 ? 8.578 -22.531 8.266 1 98.56 124 THR B CA 1
ATOM 3032 C C . THR B 1 124 ? 8.984 -21.312 7.445 1 98.56 124 THR B C 1
ATOM 3034 O O . THR B 1 124 ? 9.688 -21.438 6.438 1 98.56 124 THR B O 1
ATOM 3037 N N . VAL B 1 125 ? 8.555 -20.188 7.883 1 98.56 125 VAL B N 1
ATOM 3038 C CA . VAL B 1 125 ? 8.969 -18.922 7.289 1 98.56 125 VAL B CA 1
ATOM 3039 C C . VAL B 1 125 ? 10.484 -18.797 7.355 1 98.56 125 VAL B C 1
ATOM 3041 O O . VAL B 1 125 ? 11.125 -18.375 6.379 1 98.56 125 VAL B O 1
ATOM 3044 N N . ALA B 1 126 ? 11.055 -19.156 8.461 1 98.31 126 ALA B N 1
ATOM 3045 C CA . ALA B 1 126 ? 12.5 -19.062 8.656 1 98.31 126 ALA B CA 1
ATOM 3046 C C . ALA B 1 126 ? 13.242 -19.922 7.637 1 98.31 126 ALA B C 1
ATOM 3048 O O . ALA B 1 126 ? 14.258 -19.484 7.086 1 98.31 126 ALA B O 1
ATOM 3049 N N . GLU B 1 127 ? 12.766 -21.109 7.395 1 98.56 127 GLU B N 1
ATOM 3050 C CA . GLU B 1 127 ? 13.406 -21.984 6.426 1 98.56 127 GLU B CA 1
ATOM 3051 C C . GLU B 1 127 ? 13.305 -21.422 5.012 1 98.56 127 GLU B C 1
ATOM 3053 O O . GLU B 1 127 ? 14.266 -21.484 4.246 1 98.56 127 GLU B O 1
ATOM 3058 N N . VAL B 1 128 ? 12.102 -20.891 4.656 1 98.81 128 VAL B N 1
ATOM 3059 C CA . VAL B 1 128 ? 11.922 -20.25 3.357 1 98.81 128 VAL B CA 1
ATOM 3060 C C . VAL B 1 128 ? 12.969 -19.156 3.166 1 98.81 128 VAL B C 1
ATOM 3062 O O . VAL B 1 128 ? 13.648 -19.109 2.141 1 98.81 128 VAL B O 1
ATOM 3065 N N . LEU B 1 129 ? 13.148 -18.312 4.176 1 98.69 129 LEU B N 1
ATOM 3066 C CA . LEU B 1 129 ? 14.078 -17.188 4.086 1 98.69 129 LEU B CA 1
ATOM 3067 C C . LEU B 1 129 ? 15.516 -17.688 4.023 1 98.69 129 LEU B C 1
ATOM 3069 O O . LEU B 1 129 ? 16.328 -17.172 3.25 1 98.69 129 LEU B O 1
ATOM 3073 N N . GLN B 1 130 ? 15.797 -18.688 4.789 1 98.06 130 GLN B N 1
ATOM 3074 C CA . GLN B 1 130 ? 17.141 -19.234 4.828 1 98.06 130 GLN B CA 1
ATOM 3075 C C . GLN B 1 130 ? 17.547 -19.812 3.475 1 98.06 130 GLN B C 1
ATOM 3077 O O . GLN B 1 130 ? 18.703 -19.719 3.072 1 98.06 130 GLN B O 1
ATOM 3082 N N . LYS B 1 131 ? 16.594 -20.375 2.771 1 98.19 131 LYS B N 1
ATOM 3083 C CA . LYS B 1 131 ? 16.891 -21.078 1.53 1 98.19 131 LYS B CA 1
ATOM 3084 C C . LYS B 1 131 ? 16.688 -20.172 0.32 1 98.19 131 LYS B C 1
ATOM 3086 O O . LYS B 1 131 ? 16.938 -20.578 -0.816 1 98.19 131 LYS B O 1
ATOM 3091 N N . THR B 1 132 ? 16.234 -18.953 0.51 1 98.12 132 THR B N 1
ATOM 3092 C CA . THR B 1 132 ? 16.078 -17.984 -0.564 1 98.12 132 THR B CA 1
ATOM 3093 C C . THR B 1 132 ? 17.438 -17.469 -1.03 1 98.12 132 THR B C 1
ATOM 3095 O O . THR B 1 132 ? 18.281 -17.094 -0.212 1 98.12 132 THR B O 1
ATOM 3098 N N . ASP B 1 133 ? 17.703 -17.484 -2.297 1 97.69 133 ASP B N 1
ATOM 3099 C CA . ASP B 1 133 ? 18.922 -16.938 -2.883 1 97.69 133 ASP B CA 1
ATOM 3100 C C . ASP B 1 133 ? 18.719 -15.492 -3.348 1 97.69 133 ASP B C 1
ATOM 3102 O O . ASP B 1 133 ? 19.391 -14.586 -2.881 1 97.69 133 ASP B O 1
ATOM 3106 N N . TYR B 1 134 ? 17.703 -15.32 -4.172 1 97.88 134 TYR B N 1
ATOM 3107 C CA . TYR B 1 134 ? 17.453 -14.008 -4.762 1 97.88 134 TYR B CA 1
ATOM 3108 C C . TYR B 1 134 ? 15.992 -13.609 -4.59 1 97.88 134 TYR B C 1
ATOM 3110 O O . TYR B 1 134 ? 15.117 -14.461 -4.457 1 97.88 134 TYR B O 1
ATOM 3118 N N . ILE B 1 135 ? 15.766 -12.305 -4.516 1 98.56 135 ILE B N 1
ATOM 3119 C CA . ILE B 1 135 ? 14.461 -11.656 -4.602 1 98.56 135 ILE B CA 1
ATOM 3120 C C . ILE B 1 135 ? 14.398 -10.773 -5.848 1 98.56 135 ILE B C 1
ATOM 3122 O O . ILE B 1 135 ? 15.391 -10.125 -6.207 1 98.56 135 ILE B O 1
ATOM 3126 N N . ALA B 1 136 ? 13.266 -10.805 -6.52 1 98.19 136 ALA B N 1
ATOM 3127 C CA . ALA B 1 136 ? 13.094 -9.945 -7.688 1 98.19 136 ALA B CA 1
ATOM 3128 C C . ALA B 1 136 ? 11.664 -9.414 -7.773 1 98.19 136 ALA B C 1
ATOM 3130 O O . ALA B 1 136 ? 10.727 -10.07 -7.309 1 98.19 136 ALA B O 1
ATOM 3131 N N . PRO B 1 137 ? 11.531 -8.172 -8.328 1 98.44 137 PRO B N 1
ATOM 3132 C CA . PRO B 1 137 ? 10.172 -7.793 -8.734 1 98.44 137 PRO B CA 1
ATOM 3133 C C . PRO B 1 137 ? 9.641 -8.641 -9.883 1 98.44 137 PRO B C 1
ATOM 3135 O O . PRO B 1 137 ? 10.414 -9.102 -10.727 1 98.44 137 PRO B O 1
ATOM 3138 N N . ALA B 1 138 ? 8.352 -8.805 -9.898 1 98.56 138 ALA B N 1
ATOM 3139 C CA . ALA B 1 138 ? 7.738 -9.586 -10.969 1 98.56 138 ALA B CA 1
ATOM 3140 C C . ALA B 1 138 ? 6.352 -9.047 -11.312 1 98.56 138 ALA B C 1
ATOM 3142 O O . ALA B 1 138 ? 5.707 -8.398 -10.484 1 98.56 138 ALA B O 1
ATOM 3143 N N . LEU B 1 139 ? 5.973 -9.242 -12.531 1 98.5 139 LEU B N 1
ATOM 3144 C CA . LEU B 1 139 ? 4.609 -9.055 -13.016 1 98.5 139 LEU B CA 1
ATOM 3145 C C . LEU B 1 139 ? 4.008 -10.391 -13.461 1 98.5 139 LEU B C 1
ATOM 3147 O O . LEU B 1 139 ? 4.566 -11.07 -14.328 1 98.5 139 LEU B O 1
ATOM 3151 N N . GLU B 1 140 ? 2.953 -10.75 -12.797 1 98.5 140 GLU B N 1
ATOM 3152 C CA . GLU B 1 140 ? 2.195 -11.898 -13.281 1 98.5 140 GLU B CA 1
ATOM 3153 C C . GLU B 1 140 ? 1.011 -11.461 -14.133 1 98.5 140 GLU B C 1
ATOM 3155 O O . GLU B 1 140 ? 0.29 -10.531 -13.781 1 98.5 140 GLU B O 1
ATOM 3160 N N . ILE B 1 141 ? 0.906 -12.055 -15.312 1 97.94 141 ILE B N 1
ATOM 3161 C CA . ILE B 1 141 ? -0.306 -11.914 -16.109 1 97.94 141 ILE B CA 1
ATOM 3162 C C . ILE B 1 141 ? -1.219 -13.117 -15.875 1 97.94 141 ILE B C 1
ATOM 3164 O O . ILE B 1 141 ? -0.868 -14.25 -16.219 1 97.94 141 ILE B O 1
ATOM 3168 N N . ILE B 1 142 ? -2.34 -12.836 -15.273 1 98.31 142 ILE B N 1
ATOM 3169 C CA . ILE B 1 142 ? -3.309 -13.906 -15.07 1 98.31 142 ILE B CA 1
ATOM 3170 C C . ILE B 1 142 ? -4.383 -13.844 -16.156 1 98.31 142 ILE B C 1
ATOM 3172 O O . ILE B 1 142 ? -4.609 -12.789 -16.75 1 98.31 142 ILE B O 1
ATOM 3176 N N . ASP B 1 143 ? -4.902 -14.992 -16.391 1 97.94 143 ASP B N 1
ATOM 3177 C CA . ASP B 1 143 ? -6 -15.188 -17.328 1 97.94 143 ASP B CA 1
ATOM 3178 C C . ASP B 1 143 ? -6.879 -16.359 -16.922 1 97.94 143 ASP B C 1
ATOM 3180 O O . ASP B 1 143 ? -6.379 -17.375 -16.406 1 97.94 143 ASP B O 1
ATOM 3184 N N . SER B 1 144 ? -8.125 -16.172 -16.922 1 97.5 144 SER B N 1
ATOM 3185 C CA . SER B 1 144 ? -9.031 -17.266 -16.547 1 97.5 144 SER B CA 1
ATOM 3186 C C . SER B 1 144 ? -9.672 -17.891 -17.781 1 97.5 144 SER B C 1
ATOM 3188 O O . SER B 1 144 ? -10.125 -17.188 -18.672 1 97.5 144 SER B O 1
ATOM 3190 N N . ARG B 1 145 ? -9.727 -19.219 -17.797 1 98.12 145 ARG B N 1
ATOM 3191 C CA . ARG B 1 145 ? -10.445 -19.922 -18.859 1 98.12 145 ARG B CA 1
ATOM 3192 C C . ARG B 1 145 ? -11.945 -19.906 -18.594 1 98.12 145 ARG B C 1
ATOM 3194 O O . ARG B 1 145 ? -12.734 -20.375 -19.422 1 98.12 145 ARG B O 1
ATOM 3201 N N . TYR B 1 146 ? -12.367 -19.391 -17.469 1 98.38 146 TYR B N 1
ATOM 3202 C CA . TYR B 1 146 ? -13.789 -19.375 -17.141 1 98.38 146 TYR B CA 1
ATOM 3203 C C . TYR B 1 146 ? -14.445 -18.078 -17.625 1 98.38 146 TYR B C 1
ATOM 3205 O O . TYR B 1 146 ? -13.859 -17 -17.516 1 98.38 146 TYR B O 1
ATOM 3213 N N . GLN B 1 147 ? -15.664 -18.219 -18.094 1 98.12 147 GLN B N 1
ATOM 3214 C CA . GLN B 1 147 ? -16.453 -17.078 -18.562 1 98.12 147 GLN B CA 1
ATOM 3215 C C . GLN B 1 147 ? -16.578 -16.016 -17.484 1 98.12 147 GLN B C 1
ATOM 3217 O O . GLN B 1 147 ? -16.781 -16.328 -16.312 1 98.12 147 GLN B O 1
ATOM 3222 N N . HIS B 1 148 ? -16.344 -14.742 -17.875 1 96.38 148 HIS B N 1
ATOM 3223 C CA . HIS B 1 148 ? -16.562 -13.547 -17.062 1 96.38 148 HIS B CA 1
ATOM 3224 C C . HIS B 1 148 ? -15.609 -13.508 -15.875 1 96.38 148 HIS B C 1
ATOM 3226 O O . HIS B 1 148 ? -15.875 -12.828 -14.883 1 96.38 148 HIS B O 1
ATOM 3232 N N . PHE B 1 149 ? -14.539 -14.328 -16 1 96.75 149 PHE B N 1
ATOM 3233 C CA . PHE B 1 149 ? -13.57 -14.391 -14.914 1 96.75 149 PHE B CA 1
ATOM 3234 C C . PHE B 1 149 ? -14.25 -14.773 -13.609 1 96.75 149 PHE B C 1
ATOM 3236 O O . PHE B 1 149 ? -13.977 -14.188 -12.562 1 96.75 149 PHE B O 1
ATOM 3243 N N . SER B 1 150 ? -15.266 -15.609 -13.719 1 95.5 150 SER B N 1
ATOM 3244 C CA . SER B 1 150 ? -16.047 -16.078 -12.578 1 95.5 150 SER B CA 1
ATOM 3245 C C . SER B 1 150 ? -15.805 -17.562 -12.32 1 95.5 150 SER B C 1
ATOM 3247 O O . SER B 1 150 ? -15.961 -18.391 -13.234 1 95.5 150 SER B O 1
ATOM 3249 N N . PHE B 1 151 ? -15.43 -17.906 -11.117 1 95.75 151 PHE B N 1
ATOM 3250 C CA . PHE B 1 151 ? -15.094 -19.297 -10.797 1 95.75 151 PHE B CA 1
ATOM 3251 C C . PHE B 1 151 ? -15.148 -19.531 -9.289 1 95.75 151 PHE B C 1
ATOM 3253 O O . PHE B 1 151 ? -15.109 -18.578 -8.508 1 95.75 151 PHE B O 1
ATOM 3260 N N . THR B 1 152 ? -15.305 -20.75 -8.867 1 95.31 152 THR B N 1
ATOM 3261 C CA . THR B 1 152 ? -15.086 -21.172 -7.492 1 95.31 152 THR B CA 1
ATOM 3262 C C . THR B 1 152 ? -13.625 -21.547 -7.266 1 95.31 152 THR B C 1
ATOM 3264 O O . THR B 1 152 ? -12.828 -21.562 -8.211 1 95.31 152 THR B O 1
ATOM 3267 N N . LEU B 1 153 ? -13.25 -21.844 -6.047 1 96.44 153 LEU B N 1
ATOM 3268 C CA . LEU B 1 153 ? -11.891 -22.25 -5.723 1 96.44 153 LEU B CA 1
ATOM 3269 C C . LEU B 1 153 ? -11.492 -23.5 -6.512 1 96.44 153 LEU B C 1
ATOM 3271 O O . LEU B 1 153 ? -10.406 -23.547 -7.102 1 96.44 153 LEU B O 1
ATOM 3275 N N . ALA B 1 154 ? -12.375 -24.484 -6.523 1 96.75 154 ALA B N 1
ATOM 3276 C CA . ALA B 1 154 ? -12.078 -25.719 -7.246 1 96.75 154 ALA B CA 1
ATOM 3277 C C . ALA B 1 154 ? -11.898 -25.453 -8.742 1 96.75 154 ALA B C 1
ATOM 3279 O O . ALA B 1 154 ? -11.008 -26.016 -9.375 1 96.75 154 ALA B O 1
ATOM 3280 N N . ASP B 1 155 ? -12.766 -24.562 -9.258 1 97.5 155 ASP B N 1
ATOM 3281 C CA . ASP B 1 155 ? -12.656 -24.188 -10.664 1 97.5 155 ASP B CA 1
ATOM 3282 C C . ASP B 1 155 ? -11.273 -23.625 -10.984 1 97.5 155 ASP B C 1
ATOM 3284 O O . ASP B 1 155 ? -10.602 -24.094 -11.906 1 97.5 155 ASP B O 1
ATOM 3288 N N . VAL B 1 156 ? -10.859 -22.641 -10.227 1 97.88 156 VAL B N 1
ATOM 3289 C CA . VAL B 1 156 ? -9.656 -21.891 -10.578 1 97.88 156 VAL B CA 1
ATOM 3290 C C . VAL B 1 156 ? -8.422 -22.75 -10.328 1 97.88 156 VAL B C 1
ATOM 3292 O O . VAL B 1 156 ? -7.434 -22.656 -11.062 1 97.88 156 VAL B O 1
ATOM 3295 N N . ILE B 1 157 ? -8.43 -23.609 -9.328 1 97.88 157 ILE B N 1
ATOM 3296 C CA . ILE B 1 157 ? -7.32 -24.516 -9.086 1 97.88 157 ILE B CA 1
ATOM 3297 C C . ILE B 1 157 ? -7.152 -25.453 -10.281 1 97.88 157 ILE B C 1
ATOM 3299 O O . ILE B 1 157 ? -6.039 -25.656 -10.773 1 97.88 157 ILE B O 1
ATOM 3303 N N . ALA B 1 158 ? -8.273 -25.969 -10.773 1 98.38 158 ALA B N 1
ATOM 3304 C CA . ALA B 1 158 ? -8.227 -26.875 -11.914 1 98.38 158 ALA B CA 1
ATOM 3305 C C . ALA B 1 158 ? -7.602 -26.188 -13.125 1 98.38 158 ALA B C 1
ATOM 3307 O O . ALA B 1 158 ? -6.922 -26.828 -13.93 1 98.38 158 ALA B O 1
ATOM 3308 N N . ASP B 1 159 ? -7.863 -24.938 -13.211 1 98.31 159 ASP B N 1
ATOM 3309 C CA . ASP B 1 159 ? -7.363 -24.125 -14.312 1 98.31 159 ASP B CA 1
ATOM 3310 C C . ASP B 1 159 ? -6.008 -23.5 -13.961 1 98.31 159 ASP B C 1
ATOM 3312 O O . ASP B 1 159 ? -5.734 -22.359 -14.312 1 98.31 159 ASP B O 1
ATOM 3316 N N . ASN B 1 160 ? -5.242 -24.172 -13.203 1 98.69 160 ASN B N 1
ATOM 3317 C CA . ASN B 1 160 ? -3.891 -23.75 -12.844 1 98.69 160 ASN B CA 1
ATOM 3318 C C . ASN B 1 160 ? -3.893 -22.391 -12.141 1 98.69 160 ASN B C 1
ATOM 3320 O O . ASN B 1 160 ? -3.014 -21.562 -12.383 1 98.69 160 ASN B O 1
ATOM 3324 N N . SER B 1 161 ? -4.895 -22.156 -11.383 1 98.12 161 SER B N 1
ATOM 3325 C CA . SER B 1 161 ? -5.062 -20.938 -10.586 1 98.12 161 SER B CA 1
ATOM 3326 C C . SER B 1 161 ? -4.906 -19.688 -11.445 1 98.12 161 SER B C 1
ATOM 3328 O O . SER B 1 161 ? -4.234 -18.734 -11.039 1 98.12 161 SER B O 1
ATOM 3330 N N . SER B 1 162 ? -5.379 -19.688 -12.617 1 97.81 162 SER B N 1
ATOM 3331 C CA . SER B 1 162 ? -5.445 -18.578 -13.562 1 97.81 162 SER B CA 1
ATOM 3332 C C . SER B 1 162 ? -4.055 -18.172 -14.039 1 97.81 162 SER B C 1
ATOM 3334 O O . SER B 1 162 ? -3.883 -17.109 -14.641 1 97.81 162 SER B O 1
ATOM 3336 N N . SER B 1 163 ? -3.031 -18.969 -13.828 1 98.12 163 SER B N 1
ATOM 3337 C CA . SER B 1 163 ? -1.68 -18.641 -14.266 1 98.12 163 SER B CA 1
ATOM 3338 C C . SER B 1 163 ? -1.593 -18.594 -15.789 1 98.12 163 SER B C 1
ATOM 3340 O O . SER B 1 163 ? -2.174 -19.422 -16.484 1 98.12 163 SER B O 1
ATOM 3342 N N . SER B 1 164 ? -0.877 -17.625 -16.328 1 97.62 164 SER B N 1
ATOM 3343 C CA . SER B 1 164 ? -0.769 -17.5 -17.781 1 97.62 164 SER B CA 1
ATOM 3344 C C . SER B 1 164 ? 0.645 -17.109 -18.203 1 97.62 164 SER B C 1
ATOM 3346 O O . SER B 1 164 ? 1.335 -17.891 -18.859 1 97.62 164 SER B O 1
ATOM 3348 N N . ARG B 1 165 ? 1.066 -15.883 -17.766 1 97.44 165 ARG B N 1
ATOM 3349 C CA . ARG B 1 165 ? 2.404 -15.391 -18.078 1 97.44 165 ARG B CA 1
ATOM 3350 C C . ARG B 1 165 ? 3.027 -14.703 -16.875 1 97.44 165 ARG B C 1
ATOM 3352 O O . ARG B 1 165 ? 2.33 -14.367 -15.914 1 97.44 165 ARG B O 1
ATOM 3359 N N . PHE B 1 166 ? 4.371 -14.562 -16.969 1 97.88 166 PHE B N 1
ATOM 3360 C CA . PHE B 1 166 ? 5.031 -13.766 -15.945 1 97.88 166 PHE B CA 1
ATOM 3361 C C . PHE B 1 166 ? 6.309 -13.133 -16.484 1 97.88 166 PHE B C 1
ATOM 3363 O O . PHE B 1 166 ? 6.875 -13.617 -17.469 1 97.88 166 PHE B O 1
ATOM 3370 N N . ILE B 1 167 ? 6.68 -12.055 -15.93 1 97.94 167 ILE B N 1
ATOM 3371 C CA . ILE B 1 167 ? 7.887 -11.297 -16.25 1 97.94 167 ILE B CA 1
ATOM 3372 C C . ILE B 1 167 ? 8.695 -11.07 -14.969 1 97.94 167 ILE B C 1
ATOM 3374 O O . ILE B 1 167 ? 8.141 -10.711 -13.93 1 97.94 167 ILE B O 1
ATOM 3378 N N . LEU B 1 168 ? 9.961 -11.352 -15.023 1 97.06 168 LEU B N 1
ATOM 3379 C CA . LEU B 1 168 ? 10.859 -11.109 -13.906 1 97.06 168 LEU B CA 1
ATOM 3380 C C . LEU B 1 168 ? 11.742 -9.891 -14.172 1 97.06 168 LEU B C 1
ATOM 3382 O O . LEU B 1 168 ? 12.211 -9.688 -15.289 1 97.06 168 LEU B O 1
ATOM 3386 N N . GLY B 1 169 ? 11.883 -9.109 -13.109 1 95.38 169 GLY B N 1
ATOM 3387 C CA . GLY B 1 169 ? 12.891 -8.07 -13.219 1 95.38 169 GLY B CA 1
ATOM 3388 C C . GLY B 1 169 ? 14.289 -8.609 -13.469 1 95.38 169 GLY B C 1
ATOM 3389 O O . GLY B 1 169 ? 14.617 -9.719 -13.047 1 95.38 169 GLY B O 1
ATOM 3390 N N . GLU B 1 170 ? 15.086 -7.793 -14.125 1 85.81 170 GLU B N 1
ATOM 3391 C CA . GLU B 1 170 ? 16.422 -8.219 -14.523 1 85.81 170 GLU B CA 1
ATOM 3392 C C . GLU B 1 170 ? 17.375 -8.227 -13.336 1 85.81 170 GLU B C 1
ATOM 3394 O O . GLU B 1 170 ? 18.391 -8.922 -13.344 1 85.81 170 GLU B O 1
ATOM 3399 N N . ARG B 1 171 ? 17 -7.438 -12.391 1 83.44 171 ARG B N 1
ATOM 3400 C CA . ARG B 1 171 ? 17.844 -7.398 -11.203 1 83.44 171 ARG B CA 1
ATOM 3401 C C . ARG B 1 171 ? 17.391 -8.422 -10.164 1 83.44 171 ARG B C 1
ATOM 3403 O O . ARG B 1 171 ? 16.281 -8.305 -9.625 1 83.44 171 ARG B O 1
ATOM 3410 N N . PHE B 1 172 ? 18.188 -9.406 -10.07 1 88.5 172 PHE B N 1
ATOM 3411 C CA . PHE B 1 172 ? 18.047 -10.336 -8.953 1 88.5 172 PHE B CA 1
ATOM 3412 C C . PHE B 1 172 ? 18.953 -9.93 -7.793 1 88.5 172 PHE B C 1
ATOM 3414 O O . PHE B 1 172 ? 20.172 -10.094 -7.859 1 88.5 172 PHE B O 1
ATOM 3421 N N . ALA B 1 173 ? 18.297 -9.43 -6.832 1 93.62 173 ALA B N 1
ATOM 3422 C CA . ALA B 1 173 ? 19.078 -9.008 -5.676 1 93.62 173 ALA B CA 1
ATOM 3423 C C . ALA B 1 173 ? 19.234 -10.148 -4.676 1 93.62 173 ALA B C 1
ATOM 3425 O O . ALA B 1 173 ? 18.266 -10.844 -4.352 1 93.62 173 ALA B O 1
ATOM 3426 N N . LYS B 1 174 ? 20.438 -10.328 -4.238 1 95.88 174 LYS B N 1
ATOM 3427 C CA . LYS B 1 174 ? 20.672 -11.312 -3.188 1 95.88 174 LYS B CA 1
ATOM 3428 C C . LYS B 1 174 ? 19.875 -10.969 -1.926 1 95.88 174 LYS B C 1
ATOM 3430 O O . LYS B 1 174 ? 19.844 -9.812 -1.509 1 95.88 174 LYS B O 1
ATOM 3435 N N . TYR B 1 175 ? 19.25 -11.914 -1.432 1 95.88 175 TYR B N 1
ATOM 3436 C CA . TYR B 1 175 ? 18.531 -11.703 -0.179 1 95.88 175 TYR B CA 1
ATOM 3437 C C . TYR B 1 175 ? 19.5 -11.547 0.985 1 95.88 175 TYR B C 1
ATOM 3439 O O . TYR B 1 175 ? 20.375 -12.398 1.199 1 95.88 175 TYR B O 1
ATOM 3447 N N . ASN B 1 176 ? 19.422 -10.539 1.668 1 95.56 176 ASN B N 1
ATOM 3448 C CA . ASN B 1 176 ? 20.328 -10.219 2.76 1 95.56 176 ASN B CA 1
ATOM 3449 C C . ASN B 1 176 ? 19.578 -9.852 4.035 1 95.56 176 ASN B C 1
ATOM 3451 O O . ASN B 1 176 ? 19.844 -8.82 4.645 1 95.56 176 ASN B O 1
ATOM 3455 N N . ARG B 1 177 ? 18.516 -10.633 4.414 1 93.62 177 ARG B N 1
ATOM 3456 C CA . ARG B 1 177 ? 17.781 -10.609 5.676 1 93.62 177 ARG B CA 1
ATOM 3457 C C . ARG B 1 177 ? 16.922 -9.359 5.789 1 93.62 177 ARG B C 1
ATOM 3459 O O . ARG B 1 177 ? 16.625 -8.898 6.895 1 93.62 177 ARG B O 1
ATOM 3466 N N . GLU B 1 178 ? 16.594 -8.789 4.668 1 96.88 178 GLU B N 1
ATOM 3467 C CA . GLU B 1 178 ? 15.625 -7.699 4.711 1 96.88 178 GLU B CA 1
ATOM 3468 C C . GLU B 1 178 ? 14.289 -8.172 5.273 1 96.88 178 GLU B C 1
ATOM 3470 O O . GLU B 1 178 ? 13.891 -9.32 5.059 1 96.88 178 GLU B O 1
ATOM 3475 N N . ASP B 1 179 ? 13.672 -7.332 6.035 1 98 179 ASP B N 1
ATOM 3476 C CA . ASP B 1 179 ? 12.297 -7.641 6.398 1 98 179 ASP B CA 1
ATOM 3477 C C . ASP B 1 179 ? 11.367 -7.484 5.195 1 98 179 ASP B C 1
ATOM 3479 O O . ASP B 1 179 ? 10.875 -6.387 4.918 1 98 179 ASP B O 1
ATOM 3483 N N . LEU B 1 180 ? 11.023 -8.602 4.574 1 98.69 180 LEU B N 1
ATOM 3484 C CA . LEU B 1 180 ? 10.273 -8.586 3.328 1 98.69 180 LEU B CA 1
ATOM 3485 C C . LEU B 1 180 ? 8.836 -8.117 3.568 1 98.69 180 LEU B C 1
ATOM 3487 O O . LEU B 1 180 ? 8.141 -7.73 2.627 1 98.69 180 LEU B O 1
ATOM 3491 N N . SER B 1 181 ? 8.32 -8.18 4.797 1 98.56 181 SER B N 1
ATOM 3492 C CA . SER B 1 181 ? 6.973 -7.703 5.082 1 98.56 181 SER B CA 1
ATOM 3493 C C . SER B 1 181 ? 6.883 -6.188 4.941 1 98.56 181 SER B C 1
ATOM 3495 O O . SER B 1 181 ? 5.805 -5.645 4.684 1 98.56 181 SER B O 1
ATOM 3497 N N . LEU B 1 182 ? 8.031 -5.48 4.973 1 98.69 182 LEU B N 1
ATOM 3498 C CA . LEU B 1 182 ? 8.039 -4.023 4.961 1 98.69 182 LEU B CA 1
ATOM 3499 C C . LEU B 1 182 ? 8.57 -3.492 3.637 1 98.69 182 LEU B C 1
ATOM 3501 O O . LEU B 1 182 ? 8.641 -2.277 3.43 1 98.69 182 LEU B O 1
ATOM 3505 N N . VAL B 1 183 ? 8.938 -4.375 2.705 1 98.62 183 VAL B N 1
ATOM 3506 C CA . VAL B 1 183 ? 9.422 -3.926 1.404 1 98.62 183 VAL B CA 1
ATOM 3507 C C . VAL B 1 183 ? 8.305 -3.193 0.665 1 98.62 183 VAL B C 1
ATOM 3509 O O . VAL B 1 183 ? 7.238 -3.764 0.416 1 98.62 183 VAL B O 1
ATOM 3512 N N . GLY B 1 184 ? 8.594 -1.915 0.307 1 98.81 184 GLY B N 1
ATOM 3513 C CA . GLY B 1 184 ? 7.59 -1.114 -0.378 1 98.81 184 GLY B CA 1
ATOM 3514 C C . GLY B 1 184 ? 7.516 -1.396 -1.866 1 98.81 184 GLY B C 1
ATOM 3515 O O . GLY B 1 184 ? 8.523 -1.733 -2.49 1 98.81 184 GLY B O 1
ATOM 3516 N N . MET B 1 185 ? 6.316 -1.23 -2.34 1 98.81 185 MET B N 1
ATOM 3517 C CA . MET B 1 185 ? 6.039 -1.43 -3.76 1 98.81 185 MET B CA 1
ATOM 3518 C C . MET B 1 185 ? 5.328 -0.216 -4.348 1 98.81 185 MET B C 1
ATOM 3520 O O . MET B 1 185 ? 4.418 0.34 -3.729 1 98.81 185 MET B O 1
ATOM 3524 N N . VAL B 1 186 ? 5.746 0.25 -5.516 1 98.81 186 VAL B N 1
ATOM 3525 C CA . VAL B 1 186 ? 5.051 1.249 -6.32 1 98.81 186 VAL B CA 1
ATOM 3526 C C . VAL B 1 186 ? 4.672 0.65 -7.672 1 98.81 186 VAL B C 1
ATOM 3528 O O . VAL B 1 186 ? 5.531 0.138 -8.391 1 98.81 186 VAL B O 1
ATOM 3531 N N . PHE B 1 187 ? 3.395 0.641 -7.938 1 98.81 187 PHE B N 1
ATOM 3532 C CA . PHE B 1 187 ? 2.852 0.08 -9.172 1 98.81 187 PHE B CA 1
ATOM 3533 C C . PHE B 1 187 ? 2.264 1.176 -10.047 1 98.81 187 PHE B C 1
ATOM 3535 O O . PHE B 1 187 ? 1.412 1.947 -9.602 1 98.81 187 PHE B O 1
ATOM 3542 N N . LYS B 1 188 ? 2.775 1.253 -11.359 1 98.62 188 LYS B N 1
ATOM 3543 C CA . LYS B 1 188 ? 2.35 2.312 -12.273 1 98.62 188 LYS B CA 1
ATOM 3544 C C . LYS B 1 188 ? 1.689 1.734 -13.516 1 98.62 188 LYS B C 1
ATOM 3546 O O . LYS B 1 188 ? 2.094 0.677 -14.008 1 98.62 188 LYS B O 1
ATOM 3551 N N . LYS B 1 189 ? 0.687 2.344 -14.016 1 98.44 189 LYS B N 1
ATOM 3552 C CA . LYS B 1 189 ? 0.056 2.154 -15.32 1 98.44 189 LYS B CA 1
ATOM 3553 C C . LYS B 1 189 ? 0.167 3.414 -16.172 1 98.44 189 LYS B C 1
ATOM 3555 O O . LYS B 1 189 ? -0.299 4.484 -15.773 1 98.44 189 LYS B O 1
ATOM 3560 N N . ASN B 1 190 ? 0.84 3.273 -17.297 1 97.81 190 ASN B N 1
ATOM 3561 C CA . ASN B 1 190 ? 1.037 4.387 -18.219 1 97.81 190 ASN B CA 1
ATOM 3562 C C . ASN B 1 190 ? 1.658 5.59 -17.516 1 97.81 190 ASN B C 1
ATOM 3564 O O . ASN B 1 190 ? 1.215 6.723 -17.719 1 97.81 190 ASN B O 1
ATOM 3568 N N . GLY B 1 191 ? 2.496 5.328 -16.625 1 97.06 191 GLY B N 1
ATOM 3569 C CA . GLY B 1 191 ? 3.293 6.359 -15.977 1 97.06 191 GLY B CA 1
ATOM 3570 C C . GLY B 1 191 ? 2.678 6.871 -14.688 1 97.06 191 GLY B C 1
ATOM 3571 O O . GLY B 1 191 ? 3.35 7.531 -13.891 1 97.06 191 GLY B O 1
ATOM 3572 N N . ALA B 1 192 ? 1.433 6.59 -14.445 1 96.81 192 ALA B N 1
ATOM 3573 C CA . ALA B 1 192 ? 0.739 7.047 -13.242 1 96.81 192 ALA B CA 1
ATOM 3574 C C . ALA B 1 192 ? 0.723 5.965 -12.172 1 96.81 192 ALA B C 1
ATOM 3576 O O . ALA B 1 192 ? 0.518 4.785 -12.477 1 96.81 192 ALA B O 1
ATOM 3577 N N . ILE B 1 193 ? 0.98 6.375 -10.969 1 97.56 193 ILE B N 1
ATOM 3578 C CA . ILE B 1 193 ? 0.906 5.43 -9.859 1 97.56 193 ILE B CA 1
ATOM 3579 C C . ILE B 1 193 ? -0.533 4.949 -9.688 1 97.56 193 ILE B C 1
ATOM 3581 O O . ILE B 1 193 ? -1.446 5.758 -9.508 1 97.56 193 ILE B O 1
ATOM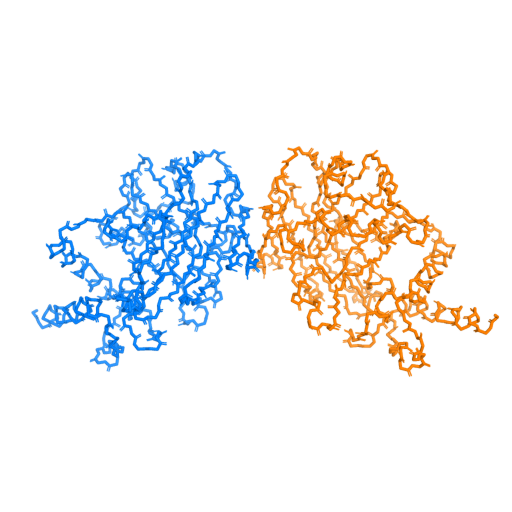 3585 N N . VAL B 1 194 ? -0.743 3.641 -9.688 1 97.25 194 VAL B N 1
ATOM 3586 C CA . VAL B 1 194 ? -2.098 3.119 -9.547 1 97.25 194 VAL B CA 1
ATOM 3587 C C . VAL B 1 194 ? -2.246 2.408 -8.203 1 97.25 194 VAL B C 1
ATOM 3589 O O . VAL B 1 194 ? -3.363 2.18 -7.738 1 97.25 194 VAL B O 1
ATOM 3592 N N . SER B 1 195 ? -1.077 2.064 -7.602 1 97.31 195 SER B N 1
ATOM 3593 C CA . SER B 1 195 ? -1.141 1.428 -6.293 1 97.31 195 SER B CA 1
ATOM 3594 C C . SER B 1 195 ? 0.22 1.446 -5.602 1 97.31 195 SER B C 1
ATOM 3596 O O . SER B 1 195 ? 1.258 1.48 -6.266 1 97.31 195 SER B O 1
ATOM 3598 N N . THR B 1 196 ? 0.198 1.533 -4.355 1 98.25 196 THR B N 1
ATOM 3599 C CA . THR B 1 196 ? 1.341 1.266 -3.492 1 98.25 196 THR B CA 1
ATOM 3600 C C . THR B 1 196 ? 0.999 0.195 -2.459 1 98.25 196 THR B C 1
ATOM 3602 O O . THR B 1 196 ? -0.175 -0.039 -2.166 1 98.25 196 THR B O 1
ATOM 3605 N N . SER B 1 197 ? 1.986 -0.444 -1.967 1 98.31 197 SER B N 1
ATOM 3606 C CA . SER B 1 197 ? 1.794 -1.519 -0.999 1 98.31 197 SER B CA 1
ATOM 3607 C C . SER B 1 197 ? 3.105 -1.887 -0.312 1 98.31 197 SER B C 1
ATOM 3609 O O . SER B 1 197 ? 4.102 -1.174 -0.446 1 98.31 197 SER B O 1
ATOM 3611 N N . ALA B 1 198 ? 3.082 -2.885 0.53 1 98.69 198 ALA B N 1
ATOM 3612 C CA . ALA B 1 198 ? 4.25 -3.52 1.133 1 98.69 198 ALA B CA 1
ATOM 3613 C C . ALA B 1 198 ? 4.094 -5.035 1.17 1 98.69 198 ALA B C 1
ATOM 3615 O O . ALA B 1 198 ? 2.994 -5.559 0.968 1 98.69 198 ALA B O 1
ATOM 3616 N N . GLY B 1 199 ? 5.184 -5.684 1.423 1 98.69 199 GLY B N 1
ATOM 3617 C CA . GLY B 1 199 ? 5.199 -7.137 1.396 1 98.69 199 GLY B CA 1
ATOM 3618 C C . GLY B 1 199 ? 4.16 -7.762 2.309 1 98.69 199 GLY B C 1
ATOM 3619 O O . GLY B 1 199 ? 3.635 -8.836 2.018 1 98.69 199 GLY B O 1
ATOM 3620 N N . ALA B 1 200 ? 3.74 -7.098 3.303 1 98.5 200 ALA B N 1
ATOM 3621 C CA . ALA B 1 200 ? 2.834 -7.625 4.32 1 98.5 200 ALA B CA 1
ATOM 3622 C C . ALA B 1 200 ? 1.422 -7.785 3.764 1 98.5 200 ALA B C 1
ATOM 3624 O O . ALA B 1 200 ? 0.573 -8.43 4.387 1 98.5 200 ALA B O 1
ATOM 3625 N N . SER B 1 201 ? 1.16 -7.184 2.631 1 97.69 201 SER B N 1
ATOM 3626 C CA . SER B 1 201 ? -0.148 -7.371 2.014 1 97.69 201 SER B CA 1
ATOM 3627 C C . SER B 1 201 ? -0.371 -8.828 1.627 1 97.69 201 SER B C 1
ATOM 3629 O O . SER B 1 201 ? -1.508 -9.25 1.4 1 97.69 201 SER B O 1
ATOM 3631 N N . VAL B 1 202 ? 0.719 -9.57 1.528 1 97.81 202 VAL B N 1
ATOM 3632 C CA . VAL B 1 202 ? 0.668 -11 1.224 1 97.81 202 VAL B CA 1
ATOM 3633 C C . VAL B 1 202 ? 0.739 -11.805 2.518 1 97.81 202 VAL B C 1
ATOM 3635 O O . VAL B 1 202 ? 1.829 -12.102 3.014 1 97.81 202 VAL B O 1
ATOM 3638 N N . MET B 1 203 ? -0.393 -12.172 3.076 1 96.69 203 MET B N 1
ATOM 3639 C CA . MET B 1 203 ? -0.536 -13.023 4.258 1 96.69 203 MET B CA 1
ATOM 3640 C C . MET B 1 203 ? 0.323 -12.5 5.406 1 96.69 203 MET B C 1
ATOM 3642 O O . MET B 1 203 ? 0.898 -13.289 6.16 1 96.69 203 MET B O 1
ATOM 3646 N N . GLY B 1 204 ? 0.526 -11.234 5.508 1 97.19 204 GLY B N 1
ATOM 3647 C CA . GLY B 1 204 ? 1.308 -10.617 6.57 1 97.19 204 GLY B CA 1
ATOM 3648 C C . GLY B 1 204 ? 2.801 -10.656 6.305 1 97.19 204 GLY B C 1
ATOM 3649 O O . GLY B 1 204 ? 3.549 -9.828 6.836 1 97.19 204 GLY B O 1
ATOM 3650 N N . HIS B 1 205 ? 3.27 -11.625 5.535 1 98.31 205 HIS B N 1
ATOM 3651 C CA . HIS B 1 205 ? 4.645 -11.828 5.098 1 98.31 205 HIS B CA 1
ATOM 3652 C C . HIS B 1 205 ? 4.707 -12.734 3.873 1 98.31 205 HIS B C 1
ATOM 3654 O O . HIS B 1 205 ? 4.25 -13.875 3.92 1 98.31 205 HIS B O 1
ATOM 3660 N N . PRO B 1 206 ? 5.387 -12.297 2.838 1 98.69 206 PRO B N 1
ATOM 3661 C CA . PRO B 1 206 ? 5.355 -13.109 1.621 1 98.69 206 PRO B CA 1
ATOM 3662 C C . PRO B 1 206 ? 5.945 -14.508 1.83 1 98.69 206 PRO B C 1
ATOM 3664 O O . PRO B 1 206 ? 5.512 -15.469 1.188 1 98.69 206 PRO B O 1
ATOM 3667 N N . ALA B 1 207 ? 6.91 -14.664 2.709 1 98.81 207 ALA B N 1
ATOM 3668 C CA . ALA B 1 207 ? 7.5 -15.969 2.975 1 98.81 207 ALA B CA 1
ATOM 3669 C C . ALA B 1 207 ? 6.492 -16.906 3.633 1 98.81 207 ALA B C 1
ATOM 3671 O O . ALA B 1 207 ? 6.645 -18.125 3.582 1 98.81 207 ALA B O 1
ATOM 3672 N N . ARG B 1 208 ? 5.496 -16.344 4.301 1 98.38 208 ARG B N 1
ATOM 3673 C CA . ARG B 1 208 ? 4.438 -17.156 4.879 1 98.38 208 ARG B CA 1
ATOM 3674 C C . ARG B 1 208 ? 3.615 -17.844 3.793 1 98.38 208 ARG B C 1
ATOM 3676 O O . ARG B 1 208 ? 3.238 -19 3.93 1 98.38 208 ARG B O 1
ATOM 3683 N N . ALA B 1 209 ? 3.354 -17.094 2.75 1 98.38 209 ALA B N 1
ATOM 3684 C CA . ALA B 1 209 ? 2.641 -17.672 1.612 1 98.38 209 ALA B CA 1
ATOM 3685 C C . ALA B 1 209 ? 3.436 -18.828 0.991 1 98.38 209 ALA B C 1
ATOM 3687 O O . ALA B 1 209 ? 2.877 -19.875 0.694 1 98.38 209 ALA B O 1
ATOM 3688 N N . VAL B 1 210 ? 4.723 -18.625 0.864 1 98.81 210 VAL B N 1
ATOM 3689 C CA . VAL B 1 210 ? 5.582 -19.641 0.273 1 98.81 210 VAL B CA 1
ATOM 3690 C C . VAL B 1 210 ? 5.598 -20.875 1.163 1 98.81 210 VAL B C 1
ATOM 3692 O O . VAL B 1 210 ? 5.469 -22 0.673 1 98.81 210 VAL B O 1
ATOM 3695 N N . ALA B 1 211 ? 5.762 -20.641 2.459 1 98.81 211 ALA B N 1
ATOM 3696 C CA . ALA B 1 211 ? 5.762 -21.766 3.396 1 98.81 211 ALA B CA 1
ATOM 3697 C C . ALA B 1 211 ? 4.461 -22.562 3.297 1 98.81 211 ALA B C 1
ATOM 3699 O O . ALA B 1 211 ? 4.48 -23.781 3.26 1 98.81 211 ALA B O 1
ATOM 3700 N N . TRP B 1 212 ? 3.371 -21.875 3.273 1 98.31 212 TRP B N 1
ATOM 3701 C CA . TRP B 1 212 ? 2.078 -22.531 3.121 1 98.31 212 TRP B CA 1
ATOM 3702 C C . TRP B 1 212 ? 2.061 -23.406 1.878 1 98.31 212 TRP B C 1
ATOM 3704 O O . TRP B 1 212 ? 1.658 -24.578 1.943 1 98.31 212 TRP B O 1
ATOM 3714 N N . MET B 1 213 ? 2.479 -22.844 0.756 1 98.62 213 MET B N 1
ATOM 3715 C CA . MET B 1 213 ? 2.434 -23.547 -0.52 1 98.62 213 MET B CA 1
ATOM 3716 C C . MET B 1 213 ? 3.297 -24.812 -0.476 1 98.62 213 MET B C 1
ATOM 3718 O O . MET B 1 213 ? 2.861 -25.875 -0.9 1 98.62 213 MET B O 1
ATOM 3722 N N . VAL B 1 214 ? 4.504 -24.688 0.038 1 98.69 214 VAL B N 1
ATOM 3723 C CA . VAL B 1 214 ? 5.43 -25.812 0.076 1 98.69 214 VAL B CA 1
ATOM 3724 C C . VAL B 1 214 ? 4.844 -26.938 0.924 1 98.69 214 VAL B C 1
ATOM 3726 O O . VAL B 1 214 ? 4.945 -28.109 0.563 1 98.69 214 VAL B O 1
ATOM 3729 N N . ASN B 1 215 ? 4.246 -26.578 1.979 1 98.44 215 ASN B N 1
ATOM 3730 C CA . ASN B 1 215 ? 3.604 -27.578 2.824 1 98.44 215 ASN B CA 1
ATOM 3731 C C . ASN B 1 215 ? 2.418 -28.234 2.121 1 98.44 215 ASN B C 1
ATOM 3733 O O . ASN B 1 215 ? 2.197 -29.438 2.254 1 98.44 215 ASN B O 1
ATOM 3737 N N . LYS B 1 216 ? 1.728 -27.469 1.388 1 97.12 216 LYS B N 1
ATOM 3738 C CA . LYS B 1 216 ? 0.636 -28.016 0.591 1 97.12 216 LYS B CA 1
ATOM 3739 C C . LYS B 1 216 ? 1.165 -28.938 -0.501 1 97.12 216 LYS B C 1
ATOM 3741 O O . LYS B 1 216 ? 0.622 -30.016 -0.721 1 97.12 216 LYS B O 1
ATOM 3746 N N . LEU B 1 217 ? 2.195 -28.562 -1.167 1 97.38 217 LEU B N 1
ATOM 3747 C CA . LEU B 1 217 ? 2.824 -29.344 -2.229 1 97.38 217 LEU B CA 1
ATOM 3748 C C . LEU B 1 217 ? 3.219 -30.719 -1.729 1 97.38 217 LEU B C 1
ATOM 3750 O O . LEU B 1 217 ? 3.152 -31.703 -2.479 1 97.38 217 LEU B O 1
ATOM 3754 N N . SER B 1 218 ? 3.627 -30.797 -0.513 1 96.56 218 SER B N 1
ATOM 3755 C CA . SER B 1 218 ? 4.117 -32.062 0.057 1 96.56 218 SER B CA 1
ATOM 3756 C C . SER B 1 218 ? 3.027 -33.125 0.061 1 96.56 218 SER B C 1
ATOM 3758 O O . SER B 1 218 ? 3.322 -34.312 -0.023 1 96.56 218 SER B O 1
ATOM 3760 N N . ARG B 1 219 ? 1.795 -32.688 0.083 1 93.5 219 ARG B N 1
ATOM 3761 C CA . ARG B 1 219 ? 0.671 -33.625 0.06 1 93.5 219 ARG B CA 1
ATOM 3762 C C . ARG B 1 219 ? 0.595 -34.375 -1.273 1 93.5 219 ARG B C 1
ATOM 3764 O O . ARG B 1 219 ? -0.027 -35.406 -1.369 1 93.5 219 ARG B O 1
ATOM 3771 N N . TYR B 1 220 ? 1.214 -33.75 -2.221 1 91.75 220 TYR B N 1
ATOM 3772 C CA . TYR B 1 220 ? 1.174 -34.344 -3.559 1 91.75 220 TYR B CA 1
ATOM 3773 C C . TYR B 1 220 ? 2.557 -34.812 -3.986 1 91.75 220 TYR B C 1
ATOM 3775 O O . TYR B 1 220 ? 2.811 -35 -5.18 1 91.75 220 TYR B O 1
ATOM 3783 N N . GLY B 1 221 ? 3.479 -34.906 -3.029 1 93.81 221 GLY B N 1
ATOM 3784 C CA . GLY B 1 221 ? 4.82 -35.406 -3.293 1 93.81 221 GLY B CA 1
ATOM 3785 C C . GLY B 1 221 ? 5.672 -34.406 -4.082 1 93.81 221 GLY B C 1
ATOM 3786 O O . GLY B 1 221 ? 6.625 -34.812 -4.754 1 93.81 221 GLY B O 1
ATOM 3787 N N . GLN B 1 222 ? 5.297 -33.156 -4.02 1 96.19 222 GLN B N 1
ATOM 3788 C CA . GLN B 1 222 ? 6.012 -32.125 -4.766 1 96.19 222 GLN B CA 1
ATOM 3789 C C . GLN B 1 222 ? 6.793 -31.219 -3.83 1 96.19 222 GLN B C 1
ATOM 3791 O O . GLN B 1 222 ? 6.566 -31.219 -2.617 1 96.19 222 GLN B O 1
ATOM 3796 N N . SER B 1 223 ? 7.781 -30.547 -4.359 1 98.44 223 SER B N 1
ATOM 3797 C CA . SER B 1 223 ? 8.617 -29.578 -3.646 1 98.44 223 SER B CA 1
ATOM 3798 C C . SER B 1 223 ? 9.055 -28.453 -4.562 1 98.44 223 SER B C 1
ATOM 3800 O O . SER B 1 223 ? 8.789 -28.469 -5.766 1 98.44 223 SER B O 1
ATOM 3802 N N . VAL B 1 224 ? 9.602 -27.438 -4.016 1 98.69 224 VAL B N 1
ATOM 3803 C CA . VAL B 1 224 ? 10.242 -26.391 -4.801 1 98.69 224 VAL B CA 1
ATOM 3804 C C . VAL B 1 224 ? 11.711 -26.719 -5.02 1 98.69 224 VAL B C 1
ATOM 3806 O O . VAL B 1 224 ? 12.477 -26.844 -4.062 1 98.69 224 VAL B O 1
ATOM 3809 N N . LYS B 1 225 ? 12.086 -26.875 -6.23 1 98.31 225 LYS B N 1
ATOM 3810 C CA . LYS B 1 225 ? 13.453 -27.266 -6.562 1 98.31 225 LYS B CA 1
ATOM 3811 C C . LYS B 1 225 ? 14.367 -26.031 -6.609 1 98.31 225 LYS B C 1
ATOM 3813 O O . LYS B 1 225 ? 13.898 -24.922 -6.832 1 98.31 225 LYS B O 1
ATOM 3818 N N . PRO B 1 226 ? 15.695 -26.297 -6.367 1 98.12 226 PRO B N 1
ATOM 3819 C CA . PRO B 1 226 ? 16.625 -25.188 -6.535 1 98.12 226 PRO B CA 1
ATOM 3820 C C . PRO B 1 226 ? 16.547 -24.547 -7.914 1 98.12 226 PRO B C 1
ATOM 3822 O O . PRO B 1 226 ? 16.391 -25.25 -8.922 1 98.12 226 PRO B O 1
ATOM 3825 N N . GLY B 1 227 ? 16.547 -23.203 -7.895 1 97 227 GLY B N 1
ATOM 3826 C CA . GLY B 1 227 ? 16.5 -22.484 -9.156 1 97 227 GLY B CA 1
ATOM 3827 C C . GLY B 1 227 ? 15.094 -22.141 -9.602 1 97 227 GLY B C 1
ATOM 3828 O O . GLY B 1 227 ? 14.898 -21.266 -10.453 1 97 227 GLY B O 1
ATOM 3829 N N . GLU B 1 228 ? 14.062 -22.766 -9.039 1 97.81 228 GLU B N 1
ATOM 3830 C CA . GLU B 1 228 ? 12.68 -22.453 -9.391 1 97.81 228 GLU B CA 1
ATOM 3831 C C . GLU B 1 228 ? 12.25 -21.109 -8.812 1 97.81 228 GLU B C 1
ATOM 3833 O O . GLU B 1 228 ? 12.734 -20.703 -7.754 1 97.81 228 GLU B O 1
ATOM 3838 N N . VAL B 1 229 ? 11.344 -20.484 -9.547 1 98 229 VAL B N 1
ATOM 3839 C CA . VAL B 1 229 ? 10.797 -19.188 -9.148 1 98 229 VAL B CA 1
ATOM 3840 C C . VAL B 1 229 ? 9.477 -19.391 -8.406 1 98 229 VAL B C 1
ATOM 3842 O O . VAL B 1 229 ? 8.648 -20.219 -8.805 1 98 229 VAL B O 1
ATOM 3845 N N . VAL B 1 230 ? 9.266 -18.656 -7.34 1 98.88 230 VAL B N 1
ATOM 3846 C CA . VAL B 1 230 ? 7.98 -18.641 -6.652 1 98.88 230 VAL B CA 1
ATOM 3847 C C . VAL B 1 230 ? 7.441 -17.203 -6.602 1 98.88 230 VAL B C 1
ATOM 3849 O O . VAL B 1 230 ? 8.07 -16.312 -6.027 1 98.88 230 VAL B O 1
ATOM 3852 N N . LEU B 1 231 ? 6.328 -16.953 -7.277 1 98.94 231 LEU B N 1
ATOM 3853 C CA . LEU B 1 231 ? 5.582 -15.703 -7.102 1 98.94 231 LEU B CA 1
ATOM 3854 C C . LEU B 1 231 ? 4.699 -15.773 -5.859 1 98.94 231 LEU B C 1
ATOM 3856 O O . LEU B 1 231 ? 3.754 -16.562 -5.809 1 98.94 231 LEU B O 1
ATOM 3860 N N . SER B 1 232 ? 4.949 -14.977 -4.898 1 98.62 232 SER B N 1
ATOM 3861 C CA . SER B 1 232 ? 4.461 -15.18 -3.539 1 98.62 232 SER B CA 1
ATOM 3862 C C . SER B 1 232 ? 3.008 -14.734 -3.4 1 98.62 232 SER B C 1
ATOM 3864 O O . SER B 1 232 ? 2.348 -15.055 -2.408 1 98.62 232 SER B O 1
ATOM 3866 N N . GLY B 1 233 ? 2.516 -14.031 -4.352 1 98.31 233 GLY B N 1
ATOM 3867 C CA . GLY B 1 233 ? 1.183 -13.453 -4.277 1 98.31 233 GLY B CA 1
ATOM 3868 C C . GLY B 1 233 ? 1.142 -11.992 -4.668 1 98.31 233 GLY B C 1
ATOM 3869 O O . GLY B 1 233 ? 2.107 -11.258 -4.445 1 98.31 233 GLY B O 1
ATOM 3870 N N . ALA B 1 234 ? -0.001 -11.625 -5.18 1 98.31 234 ALA B N 1
ATOM 3871 C CA . ALA B 1 234 ? -0.154 -10.25 -5.645 1 98.31 234 ALA B CA 1
ATOM 3872 C C . ALA B 1 234 ? -0.105 -9.266 -4.477 1 98.31 234 ALA B C 1
ATOM 3874 O O . ALA B 1 234 ? -0.704 -9.508 -3.428 1 98.31 234 ALA B O 1
ATOM 3875 N N . LEU B 1 235 ? 0.546 -8.141 -4.703 1 98.25 235 LEU B N 1
ATOM 3876 C CA . LEU B 1 235 ? 0.685 -7.133 -3.66 1 98.25 235 LEU B CA 1
ATOM 3877 C C . LEU B 1 235 ? -0.484 -6.152 -3.693 1 98.25 235 LEU B C 1
ATOM 3879 O O . LEU B 1 235 ? -0.666 -5.367 -2.764 1 98.25 235 LEU B O 1
ATOM 3883 N N . THR B 1 236 ? -1.189 -6.145 -4.723 1 96.75 236 THR B N 1
ATOM 3884 C CA . THR B 1 236 ? -2.396 -5.344 -4.895 1 96.75 236 THR B CA 1
ATOM 3885 C C . THR B 1 236 ? -3.434 -6.102 -5.723 1 96.75 236 THR B C 1
ATOM 3887 O O . THR B 1 236 ? -3.184 -7.227 -6.16 1 96.75 236 THR B O 1
ATOM 3890 N N . GLY B 1 237 ? -4.613 -5.5 -5.863 1 95.25 237 GLY B N 1
ATOM 3891 C CA . GLY B 1 237 ? -5.59 -6.07 -6.781 1 95.25 237 GLY B CA 1
ATOM 3892 C C . GLY B 1 237 ? -5.105 -6.109 -8.219 1 95.25 237 GLY B C 1
ATOM 3893 O O . GLY B 1 237 ? -4.332 -5.246 -8.641 1 95.25 237 GLY B O 1
ATOM 3894 N N . ALA B 1 238 ? -5.613 -7.109 -8.945 1 97.25 238 ALA B N 1
ATOM 3895 C CA . ALA B 1 238 ? -5.266 -7.238 -10.359 1 97.25 238 ALA B CA 1
ATOM 3896 C C . ALA B 1 238 ? -5.852 -6.094 -11.18 1 97.25 238 ALA B C 1
ATOM 3898 O O . ALA B 1 238 ? -6.949 -5.609 -10.883 1 97.25 238 ALA B O 1
ATOM 3899 N N . ILE B 1 239 ? -5.121 -5.691 -12.195 1 98 239 ILE B N 1
ATOM 3900 C CA . ILE B 1 239 ? -5.57 -4.613 -13.07 1 98 239 ILE B CA 1
ATOM 3901 C C . ILE B 1 239 ? -5.781 -5.152 -14.484 1 98 239 ILE B C 1
ATOM 3903 O O . ILE B 1 239 ? -4.941 -5.891 -15 1 98 239 ILE B O 1
ATOM 3907 N N . GLU B 1 240 ? -6.875 -4.797 -15.109 1 97.69 240 GLU B N 1
ATOM 3908 C CA . GLU B 1 240 ? -7.141 -5.191 -16.484 1 97.69 240 GLU B CA 1
ATOM 3909 C C . GLU B 1 240 ? -6.121 -4.578 -17.453 1 97.69 240 GLU B C 1
ATOM 3911 O O . GLU B 1 240 ? -5.73 -3.42 -17.281 1 97.69 240 GLU B O 1
ATOM 3916 N N . ILE B 1 241 ? -5.668 -5.336 -18.406 1 97.19 241 ILE B N 1
ATOM 3917 C CA . ILE B 1 241 ? -4.727 -4.871 -19.422 1 97.19 241 ILE B CA 1
ATOM 3918 C C . ILE B 1 241 ? -5.488 -4.41 -20.656 1 97.19 241 ILE B C 1
ATOM 3920 O O . ILE B 1 241 ? -6.363 -5.125 -21.156 1 97.19 241 ILE B O 1
ATOM 3924 N N . GLU B 1 242 ? -5.211 -3.268 -21.094 1 94.31 242 GLU B N 1
ATOM 3925 C CA . GLU B 1 242 ? -5.73 -2.752 -22.359 1 94.31 242 GLU B CA 1
ATOM 3926 C C . GLU B 1 242 ? -4.617 -2.592 -23.391 1 94.31 242 GLU B C 1
ATOM 3928 O O . GLU B 1 242 ? -3.436 -2.619 -23.047 1 94.31 242 GLU B O 1
ATOM 3933 N N . GLU B 1 243 ? -4.992 -2.5 -24.594 1 92.38 243 GLU B N 1
ATOM 3934 C CA . GLU B 1 243 ? -4.027 -2.273 -25.672 1 92.38 243 GLU B CA 1
ATOM 3935 C C . GLU B 1 243 ? -3.223 -0.999 -25.422 1 92.38 243 GLU B C 1
ATOM 3937 O O . GLU B 1 243 ? -3.795 0.058 -25.156 1 92.38 243 GLU B O 1
ATOM 3942 N N . GLY B 1 244 ? -1.959 -1.188 -25.516 1 94.06 244 GLY B N 1
ATOM 3943 C CA . GLY B 1 244 ? -1.089 -0.028 -25.406 1 94.06 244 GLY B CA 1
ATOM 3944 C C . GLY B 1 244 ? -0.676 0.281 -23.984 1 94.06 244 GLY B C 1
ATOM 3945 O O . GLY B 1 244 ? 0.15 1.166 -23.75 1 94.06 244 GLY B O 1
ATOM 3946 N N . ASP B 1 245 ? -1.169 -0.451 -23.062 1 96.81 245 ASP B N 1
ATOM 3947 C CA . ASP B 1 245 ? -0.841 -0.206 -21.656 1 96.81 245 ASP B CA 1
ATOM 3948 C C . ASP B 1 245 ? 0.634 -0.485 -21.391 1 96.81 245 ASP B C 1
ATOM 3950 O O . ASP B 1 245 ? 1.213 -1.413 -21.953 1 96.81 245 ASP B O 1
ATOM 3954 N N . VAL B 1 246 ? 1.214 0.304 -20.594 1 97.75 246 VAL B N 1
ATOM 3955 C CA . VAL B 1 246 ? 2.539 0.083 -20.016 1 97.75 246 VAL B CA 1
ATOM 3956 C C . VAL B 1 246 ? 2.443 0 -18.5 1 97.75 246 VAL B C 1
ATOM 3958 O O . VAL B 1 246 ? 1.892 0.896 -17.859 1 97.75 246 VAL B O 1
ATOM 3961 N N . PHE B 1 247 ? 2.941 -1.088 -17.953 1 98.06 247 PHE B N 1
ATOM 3962 C CA . PHE B 1 247 ? 2.941 -1.279 -16.516 1 98.06 247 PHE B CA 1
ATOM 3963 C C . PHE B 1 247 ? 4.367 -1.356 -15.977 1 98.06 247 PHE B C 1
ATOM 3965 O O . PHE B 1 247 ? 5.262 -1.867 -16.656 1 98.06 247 PHE B O 1
ATOM 3972 N N . SER B 1 248 ? 4.57 -0.843 -14.812 1 98 248 SER B N 1
ATOM 3973 C CA . SER B 1 248 ? 5.848 -1 -14.125 1 98 248 SER B CA 1
ATOM 3974 C C . SER B 1 248 ? 5.652 -1.188 -12.625 1 98 248 SER B C 1
ATOM 3976 O O . SER B 1 248 ? 4.727 -0.627 -12.039 1 98 248 SER B O 1
ATOM 3978 N N . VAL B 1 249 ? 6.492 -2.01 -12.039 1 98.5 249 VAL B N 1
ATOM 3979 C CA . VAL B 1 249 ? 6.512 -2.188 -10.594 1 98.5 249 VAL B CA 1
ATOM 3980 C C . VAL B 1 249 ? 7.938 -2.004 -10.07 1 98.5 249 VAL B C 1
ATOM 3982 O O . VAL B 1 249 ? 8.898 -2.438 -10.711 1 98.5 249 VAL B O 1
ATOM 3985 N N . SER B 1 250 ? 8.055 -1.288 -9.016 1 98.62 250 SER B N 1
ATOM 3986 C CA . SER B 1 250 ? 9.312 -1.117 -8.297 1 98.62 250 SER B CA 1
ATOM 3987 C C . SER B 1 250 ? 9.211 -1.652 -6.871 1 98.62 250 SER B C 1
ATOM 3989 O O . SER B 1 250 ? 8.219 -1.409 -6.18 1 98.62 250 SER B O 1
ATOM 3991 N N . LEU B 1 251 ? 10.203 -2.432 -6.473 1 98.5 251 LEU B N 1
ATOM 3992 C CA . LEU B 1 251 ? 10.367 -2.895 -5.098 1 98.5 251 LEU B CA 1
ATOM 3993 C C . LEU B 1 251 ? 11.578 -2.246 -4.445 1 98.5 251 LEU B C 1
ATOM 3995 O O . LEU B 1 251 ? 12.664 -2.209 -5.039 1 98.5 251 LEU B O 1
ATOM 3999 N N . ASP B 1 252 ? 11.344 -1.736 -3.252 1 98.12 252 ASP B N 1
ATOM 4000 C CA . ASP B 1 252 ? 12.414 -1.08 -2.508 1 98.12 252 ASP B CA 1
ATOM 4001 C C . ASP B 1 252 ? 13.633 -1.993 -2.375 1 98.12 252 ASP B C 1
ATOM 4003 O O . ASP B 1 252 ? 13.531 -3.098 -1.835 1 98.12 252 ASP B O 1
ATOM 4007 N N . ARG B 1 253 ? 14.773 -1.594 -2.945 1 96.19 253 ARG B N 1
ATOM 4008 C CA . ARG B 1 253 ? 16.094 -2.217 -2.842 1 96.19 253 ARG B CA 1
ATOM 4009 C C . ARG B 1 253 ? 16.203 -3.402 -3.793 1 96.19 253 ARG B C 1
ATOM 4011 O O . ARG B 1 253 ? 17.281 -3.982 -3.939 1 96.19 253 ARG B O 1
ATOM 4018 N N . PHE B 1 254 ? 15.117 -3.762 -4.5 1 97.56 254 PHE B N 1
ATOM 4019 C CA . PHE B 1 254 ? 15.172 -4.98 -5.297 1 97.56 254 PHE B CA 1
ATOM 4020 C C . PHE B 1 254 ? 14.992 -4.668 -6.777 1 97.56 254 PHE B C 1
ATOM 4022 O O . PHE B 1 254 ? 15.016 -5.57 -7.617 1 97.56 254 PHE B O 1
ATOM 4029 N N . GLY B 1 255 ? 14.75 -3.436 -7.094 1 96.94 255 GLY B N 1
ATOM 4030 C CA . GLY B 1 255 ? 14.719 -3.027 -8.492 1 96.94 255 GLY B CA 1
ATOM 4031 C C . GLY B 1 255 ? 13.312 -2.914 -9.047 1 96.94 255 GLY B C 1
ATOM 4032 O O . GLY B 1 255 ? 12.359 -2.678 -8.305 1 96.94 255 GLY B O 1
ATOM 4033 N N . SER B 1 256 ? 13.211 -2.883 -10.375 1 97.31 256 SER B N 1
ATOM 4034 C CA . SER B 1 256 ? 11.938 -2.688 -11.062 1 97.31 256 SER B CA 1
ATOM 4035 C C . SER B 1 256 ? 11.836 -3.57 -12.297 1 97.31 256 SER B C 1
ATOM 4037 O O . SER B 1 256 ? 12.836 -4.129 -12.75 1 97.31 256 SER B O 1
ATOM 4039 N N . VAL B 1 257 ? 10.617 -3.732 -12.789 1 97.56 257 VAL B N 1
ATOM 4040 C CA . VAL B 1 257 ? 10.352 -4.383 -14.062 1 97.56 257 VAL B CA 1
ATOM 4041 C C . VAL B 1 257 ? 9.172 -3.701 -14.758 1 97.56 257 VAL B C 1
ATOM 4043 O O . VAL B 1 257 ? 8.234 -3.246 -14.094 1 97.56 257 VAL B O 1
ATOM 4046 N N . GLU B 1 258 ? 9.305 -3.547 -16.031 1 96.62 258 GLU B N 1
ATOM 4047 C CA . GLU B 1 258 ? 8.289 -2.887 -16.844 1 96.62 258 GLU B CA 1
ATOM 4048 C C . GLU B 1 258 ? 7.859 -3.773 -18.016 1 96.62 258 GLU B C 1
ATOM 4050 O O . GLU B 1 258 ? 8.648 -4.566 -18.531 1 96.62 258 GLU B O 1
ATOM 4055 N N . ALA B 1 259 ? 6.602 -3.629 -18.438 1 96.06 259 ALA B N 1
ATOM 4056 C CA . ALA B 1 259 ? 6.07 -4.367 -19.578 1 96.06 259 ALA B CA 1
ATOM 4057 C C . ALA B 1 259 ? 5.07 -3.52 -20.359 1 96.06 259 ALA B C 1
ATOM 4059 O O . ALA B 1 259 ? 4.27 -2.791 -19.766 1 96.06 259 ALA B O 1
ATOM 4060 N N . SER B 1 260 ? 5.18 -3.611 -21.594 1 96.19 260 SER B N 1
ATOM 4061 C CA . SER B 1 260 ? 4.238 -2.975 -22.516 1 96.19 260 SER B CA 1
ATOM 4062 C C . SER B 1 260 ? 3.43 -4.016 -23.281 1 96.19 260 SER B C 1
ATOM 4064 O O . SER B 1 260 ? 3.965 -5.047 -23.703 1 96.19 260 SER B O 1
ATOM 4066 N N . PHE B 1 261 ? 2.184 -3.678 -23.484 1 94.75 261 PHE B N 1
ATOM 4067 C CA . PHE B 1 261 ? 1.316 -4.707 -24.047 1 94.75 261 PHE B CA 1
ATOM 4068 C C . PHE B 1 261 ? 0.612 -4.191 -25.297 1 94.75 261 PHE B C 1
ATOM 4070 O O . PHE B 1 261 ? 0.228 -3.023 -25.359 1 94.75 261 PHE B O 1
ATOM 4077 N N . THR B 1 262 ? 0.515 -5.062 -26.266 1 88.06 262 THR B N 1
ATOM 4078 C CA . THR B 1 262 ? -0.288 -4.863 -27.453 1 88.06 262 THR B CA 1
ATOM 4079 C C . THR B 1 262 ? -1.172 -6.078 -27.719 1 88.06 262 THR B C 1
ATOM 4081 O O . THR B 1 262 ? -0.934 -7.156 -27.172 1 88.06 262 THR B O 1
ATOM 4084 N N . PHE B 1 263 ? -2.34 -6.004 -28.328 1 79.12 263 PHE B N 1
ATOM 4085 C CA . PHE B 1 263 ? -3.156 -7.156 -28.703 1 79.12 263 PHE B CA 1
ATOM 4086 C C . PHE B 1 263 ? -2.994 -7.48 -30.172 1 79.12 263 PHE B C 1
ATOM 4088 O O . PHE B 1 263 ? -3.438 -8.539 -30.641 1 79.12 263 PHE B O 1
ATOM 4095 N N . GLY B 1 264 ? -2.02 -7.039 -30.922 1 66.69 264 GLY B N 1
ATOM 4096 C CA . GLY B 1 264 ? -1.717 -7.289 -32.312 1 66.69 264 GLY B CA 1
ATOM 4097 C C . GLY B 1 264 ? -2.838 -6.879 -33.25 1 66.69 264 GLY B C 1
ATOM 4098 O O . GLY B 1 264 ? -2.973 -7.43 -34.344 1 66.69 264 GLY B O 1
ATOM 4099 N N . LYS B 1 265 ? -3.793 -5.957 -33.344 1 48.72 265 LYS B N 1
ATOM 4100 C CA . LYS B 1 265 ? -4.598 -5.711 -34.531 1 48.72 265 LYS B CA 1
ATOM 4101 C C . LYS B 1 265 ? -3.74 -5.754 -35.781 1 48.72 265 LYS B C 1
ATOM 4103 O O . LYS B 1 265 ? -2.531 -5.523 -35.75 1 48.72 265 LYS B O 1
ATOM 4108 N N . GLY B 1 266 ? -4.289 -6.523 -36.688 1 39 266 GLY B N 1
ATOM 4109 C CA . GLY B 1 266 ? -4.016 -6.844 -38.094 1 39 266 GLY B CA 1
ATOM 4110 C C . GLY B 1 266 ? -3.309 -5.727 -38.844 1 39 266 GLY B C 1
ATOM 4111 O O . GLY B 1 266 ? -3.871 -4.648 -39.031 1 39 266 GLY B O 1
ATOM 4112 N N . GLU B 1 267 ? -2.107 -5.148 -38.562 1 30.73 267 GLU B N 1
ATOM 4113 C CA . GLU B 1 267 ? -1.762 -4.906 -39.938 1 30.73 267 GLU B CA 1
ATOM 4114 C C . GLU B 1 267 ? -1.46 -6.211 -40.688 1 30.73 267 GLU B C 1
ATOM 4116 O O . GLU B 1 267 ? -0.904 -7.145 -40.094 1 30.73 267 GLU B O 1
#

Nearest PDB structures (foldseek):
  5d2j-assembly1_A  TM=9.633E-01  e=3.632E-38  Pseudomonas putida
  2eb4-assembly1_A-2  TM=9.496E-01  e=8.198E-34  Escherichia coli
  2eb5-assembly1_B-2  TM=9.479E-01  e=2.847E-33  Escherichia coli
  8ih6-assembly1_B  TM=9.307E-01  e=1.685E-33  Pseudomonas sp.
  2wqt-assembly1_A  TM=9.530E-01  e=6.609E-32  Escherichia coli K-12

Solvent-accessible surface area (backbone atoms only — not comparable to full-atom values): 26392 Å² total; per-residue (Å²): 106,71,66,56,52,51,44,50,51,51,30,50,50,55,52,50,21,53,75,68,34,40,62,38,77,53,52,48,81,79,36,74,81,57,37,59,71,58,12,49,52,33,21,52,53,35,50,51,48,47,27,67,77,65,73,45,46,82,39,32,34,31,40,38,53,37,30,69,69,53,18,56,73,69,71,46,93,63,60,50,55,25,65,34,40,51,85,27,56,49,72,61,80,54,71,41,71,50,62,59,52,65,63,43,25,39,24,47,27,52,29,40,27,24,69,41,67,44,61,35,68,81,48,39,44,67,55,46,58,70,34,39,40,29,33,20,22,29,41,36,34,34,31,45,53,28,48,90,73,47,69,52,73,32,40,33,31,34,54,29,48,22,55,57,35,34,34,67,22,84,44,66,29,70,61,77,84,67,65,56,33,27,35,3,28,42,31,26,51,71,84,38,78,76,46,48,14,10,26,29,45,15,62,61,23,33,45,46,40,46,19,51,48,28,32,54,33,30,78,72,78,38,59,46,50,55,69,26,37,34,35,32,16,48,46,54,81,70,39,79,68,52,76,68,40,32,39,36,37,36,32,51,94,26,42,47,36,52,44,31,33,34,53,63,80,81,122,106,70,68,55,55,50,43,52,50,50,31,52,49,54,52,51,22,53,74,67,35,41,60,39,75,54,53,50,81,80,37,75,81,58,36,60,70,55,12,48,50,32,22,52,52,35,50,50,49,46,27,64,77,66,71,44,47,81,39,32,33,32,39,36,55,39,33,67,70,53,18,57,74,69,72,45,92,62,60,48,56,26,66,34,41,52,83,27,57,48,72,62,80,54,71,41,71,50,59,57,52,65,64,44,25,38,26,47,29,51,28,40,27,23,69,41,68,44,61,35,69,81,49,39,46,67,55,46,58,70,33,39,40,30,33,21,23,28,40,38,33,33,32,45,53,27,48,91,72,46,71,54,71,31,40,33,31,34,53,29,48,23,55,57,36,33,35,66,23,84,42,66,31,70,62,77,83,67,65,54,34,26,37,4,27,42,32,28,51,70,84,39,78,77,45,49,14,11,27,28,44,14,64,61,23,34,44,47,42,45,19,52,48,29,31,54,32,30,78,72,78,38,59,46,49,55,70,28,37,34,35,32,19,48,47,53,81,70,39,78,67,54,76,66,39,32,40,36,35,36,32,51,92,26,41,48,36,53,44,31,32,34,54,63,80,81,122

Secondary structure (DSSP, 8-state):
-HHHHHHHHHHHHHHHHHHHT--B--HHHH-TT--HHHHHHHHHHHHHHHHHHHT--EEEEEEE--SHHHHHHHT-SS-EEEEEEGGGEEP-SSEEE-TT-SS-EEEEEEEEEESS-B--SS--HHHHHHHEEEEEEEEEEE--SBGGG---HHHHHHTGGGEEEEEE-S--EEP-S--GGGBEEEEEETTEEEEEEEGGGTTTSHHHHHHHHHHHHHTTT--BPTT-EEEEEESS--EE--TT-EEEEEETTTEEEEEEEE-----/-HHHHHHHHHHHHHHHHHHHT--B--HHHH-TT--HHHHHHHHHHHHHHHHHHHT--EEEEEEE--SHHHHHHHT-SS-EEEEEEGGGEEP-SSEEE-TT-SS-EEEEEEEEEESS-B--SS--HHHHHHHEEEEEEEEEEE--SBGGG---HHHHHHTGGGEEEEEE-S--EEP-S--GGGBEEEEEETTEEEEEEEGGGTTTSHHHHHHHHHHHHHTTT--BPTT-EEEEEESS--EE--TT-EEEEEETTTEE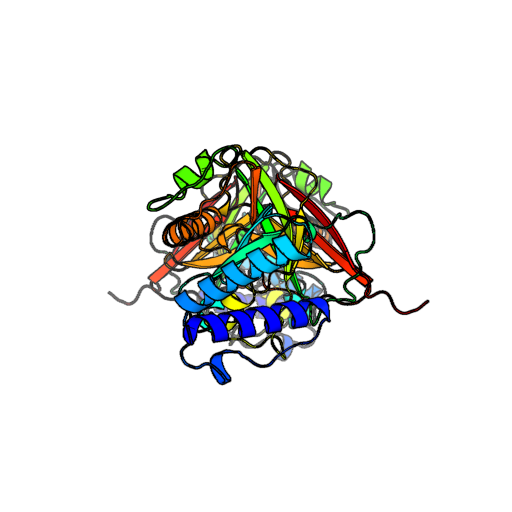EEEEEE-----

Sequence (534 aa):
MLKTEVIDSIVDELFLAEKHGKAIPKLVDRYPGLNVDLAYEVQNRLIERKCRDEGTKVAGWKLGLTSKAKQEMMGVHEPAYGVLLENMQLQSDGSISLRTLIHPKIEPEIAFIFKEELKGPGVTVAEVLQKTDYIAPALEIIDSRYQHFSFTLADVIADNSSSSRFILGERFAKYNREDLSLVGMVFKKNGAIVSTSAGASVMGHPARAVAWMVNKLSRYGQSVKPGEVVLSGALTGAIEIEEGDVFSVSLDRFGSVEASFTFGKGEMLKTEVIDSIVDELFLAEKHGKAIPKLVDRYPGLNVDLAYEVQNRLIERKCRDEGTKVAGWKLGLTSKAKQEMMGVHEPAYGVLLENMQLQSDGSISLRTLIHPKIEPEIAFIFKEELKGPGVTVAEVLQKTDYIAPALEIIDSRYQHFSFTLADVIADNSSSSRFILGERFAKYNREDLSLVGMVFKKNGAIVSTSAGASVMGHPARAVAWMVNKLSRYGQSVKPGEVVLSGALTGAIEIEEGDVFSVSLDRFGSVEASFTFGKGE

pLDDT: mean 94.93, std 8.55, range [30.48, 98.94]

InterPro domains:
  IPR011234 Fumarylacetoacetase-like, C-terminal [PF01557] (96-260)
  IPR036663 Fumarylacetoacetase-like, C-terminal domain superfamily [G3DSA:3.90.850.10] (1-262)
  IPR036663 Fumarylacetoacetase-like, C-terminal domain superfamily [SSF56529] (3-261)
  IPR050772 Hydratase/Decarboxylase Family, MhpD Subfamily [PTHR30143] (1-262)